Protein AF-A0A327Z1C6-F1 (afdb_monomer_lite)

pLDDT: mean 78.3, std 17.84, range [25.33, 98.44]

Sequence (654 aa):
MPLFGKPKPPQIPQNWHWDMMRENNTFRAFNKQRRSAAPENDRRLWIGISGVSGPIFCNPDTNLLAIAPARHAIGKTASVVVPNVMTWPGPVVSTSTKIDVLRATAAIRSSWGTLWHWTPDAEPTVPGCNQLRWSPVAESADWDTALDMSSAMVSASKKSDARQSDAGLHFEGRAQSLLGVLLWSAARYGHDMRWVFSVITGQRLTDEIVPLLKQLNQDGHRLQLDILGGIYKAPDRERASVFSTAAVTLRVFERSGVLDSTDNPNFDMEGFVRGVPVEGNWDLLYESDDSPQARAAQLGVFPNYASGWFDTIYISAKSQVELAPIVVAFLTSIRAAVAKVRGEKARLGVDSRHRVLFALDEMATMAPIPQLPEILAIGGEGIVTLGVLQDMGQARQRWGEQGMALLSLFQNVLVFPGTRDTATINTFSELGGDYLMPMQTTSQTQGKGSGLFEYTESKSQNEGYERWKRLTPDEIANGNPERPDEVLLFPHGTAEALHIYLLPYWSANLWLCATVDQTKQWLVGGVDAEPWRYNLPLPELDRNSSRSLRNLNEEYVKTWAFVKGNWTKFAEMIQSRPQDGNDAIIVIALSAEEMANGCNQVIAMDHRGTVGEFVTAQIPPGVEPGMRVRLKGLAIPGRNGGADGDLYIEIAAG

InterPro domains:
  IPR002939 Chaperone DnaJ, C-terminal [PF01556] (588-651)
  IPR003688 Type IV secretion system protein TraG/VirD4 [PF02534] (65-271)
  IPR008971 HSP40/DnaJ peptide-binding [SSF49493] (578-651)
  IPR027417 P-loop containing nucleoside triphosphate hydrolase [G3DSA:3.40.50.300] (304-502)
  IPR027417 P-loop containing nucleoside triphosphate hydrolase [SSF52540] (167-500)
  IPR032689 TraD/TraG, TraM recognition site [PF12696] (355-477)
  IPR051539 Type IV secretion system coupling protein TraD/TraG/VirD4-like [PTHR37937] (319-462)

Structure (mmCIF, N/CA/C/O backbone):
data_AF-A0A327Z1C6-F1
#
_entry.id   AF-A0A327Z1C6-F1
#
loop_
_atom_site.group_PDB
_atom_site.id
_atom_site.type_symbol
_atom_site.label_atom_id
_atom_site.label_alt_id
_atom_site.label_comp_id
_atom_site.label_asym_id
_atom_site.label_entity_id
_atom_site.label_seq_id
_atom_site.pdbx_PDB_ins_code
_atom_site.Cartn_x
_atom_site.Cartn_y
_atom_site.Cartn_z
_atom_site.occupancy
_atom_site.B_iso_or_equiv
_atom_site.auth_seq_id
_atom_site.auth_comp_id
_atom_site.auth_asym_id
_atom_site.auth_atom_id
_atom_site.pdbx_PDB_model_num
ATOM 1 N N . MET A 1 1 ? 38.537 20.928 -35.880 1.00 26.72 1 MET A N 1
ATOM 2 C CA . MET A 1 1 ? 38.522 20.000 -34.731 1.00 26.72 1 MET A CA 1
ATOM 3 C C . MET A 1 1 ? 37.607 18.842 -35.081 1.00 26.72 1 MET A C 1
ATOM 5 O O . MET A 1 1 ? 36.413 19.084 -35.213 1.00 26.72 1 MET A O 1
ATOM 9 N N . PRO A 1 2 ? 38.122 17.627 -35.316 1.00 25.33 2 PRO A N 1
ATOM 10 C CA . PRO A 1 2 ? 37.265 16.455 -35.367 1.00 25.33 2 PRO A CA 1
ATOM 11 C C . PRO A 1 2 ? 36.807 16.155 -33.937 1.00 25.33 2 PRO A C 1
ATOM 13 O O . PRO A 1 2 ? 37.623 16.133 -33.017 1.00 25.33 2 PRO A O 1
ATOM 16 N N . LEU A 1 3 ? 35.503 15.968 -33.758 1.00 26.44 3 LEU A N 1
ATOM 17 C CA . LEU A 1 3 ? 34.915 15.393 -32.553 1.00 26.44 3 LEU A CA 1
ATOM 18 C C . LEU A 1 3 ? 35.569 14.023 -32.334 1.00 26.44 3 LEU A C 1
ATOM 20 O O . LEU A 1 3 ? 35.263 13.071 -33.052 1.00 26.44 3 LEU A O 1
ATOM 24 N N . PHE A 1 4 ? 36.509 13.929 -31.392 1.00 34.06 4 PHE A N 1
ATOM 25 C CA . PHE A 1 4 ? 36.977 12.640 -30.901 1.00 34.06 4 PHE A CA 1
ATOM 26 C C . PHE A 1 4 ? 35.784 11.991 -30.204 1.00 34.06 4 PHE A C 1
ATOM 28 O O . PHE A 1 4 ? 35.400 12.380 -29.103 1.00 34.06 4 PHE A O 1
ATOM 35 N N . GLY A 1 5 ? 35.122 11.084 -30.922 1.00 31.83 5 GLY A N 1
ATOM 36 C CA . GLY A 1 5 ? 33.979 10.350 -30.409 1.00 31.83 5 GLY A CA 1
ATOM 37 C C . GLY A 1 5 ? 34.364 9.641 -29.118 1.00 31.83 5 GLY A C 1
ATOM 38 O O . GLY A 1 5 ? 35.445 9.051 -29.034 1.00 31.83 5 GLY A O 1
ATOM 39 N N . LYS A 1 6 ? 33.457 9.686 -28.132 1.00 33.69 6 LYS A N 1
ATOM 40 C CA . LYS A 1 6 ? 33.450 8.749 -27.002 1.00 33.69 6 LYS A CA 1
ATOM 41 C C . LYS A 1 6 ? 33.798 7.352 -27.553 1.00 33.69 6 LYS A C 1
ATOM 43 O O . LYS A 1 6 ? 33.331 7.040 -28.657 1.00 33.69 6 LYS A O 1
ATOM 48 N N . PRO A 1 7 ? 34.609 6.524 -26.862 1.00 28.83 7 PRO A N 1
ATOM 49 C CA . PRO A 1 7 ? 34.825 5.150 -27.297 1.00 28.83 7 PRO A CA 1
ATOM 50 C C . PRO A 1 7 ? 33.453 4.562 -27.596 1.00 28.83 7 PRO A C 1
ATOM 52 O O . PRO A 1 7 ? 32.571 4.613 -26.736 1.00 28.83 7 PRO A O 1
ATOM 55 N N . LYS A 1 8 ? 33.237 4.131 -28.850 1.00 27.56 8 LYS A N 1
ATOM 56 C CA . LYS A 1 8 ? 31.970 3.508 -29.227 1.00 27.56 8 LYS A CA 1
ATOM 57 C C . LYS A 1 8 ? 31.738 2.429 -28.171 1.00 27.56 8 LYS A C 1
ATOM 59 O O . LYS A 1 8 ? 32.621 1.572 -28.042 1.00 27.56 8 LYS A O 1
ATOM 64 N N . PRO A 1 9 ? 30.627 2.467 -27.407 1.00 30.27 9 PRO A N 1
ATOM 65 C CA . PRO A 1 9 ? 30.277 1.320 -26.585 1.00 30.27 9 PRO A CA 1
ATOM 66 C C . PRO A 1 9 ? 30.349 0.099 -27.505 1.00 30.27 9 PRO A C 1
ATOM 68 O O . PRO A 1 9 ? 30.100 0.270 -28.712 1.00 30.27 9 PRO A O 1
ATOM 71 N N . PRO A 1 10 ? 30.750 -1.087 -26.999 1.00 27.77 10 PRO A N 1
ATOM 72 C CA . PRO A 1 10 ? 30.817 -2.288 -27.825 1.00 27.77 10 PRO A CA 1
ATOM 73 C C . PRO A 1 10 ? 29.583 -2.288 -28.713 1.00 27.77 10 PRO A C 1
ATOM 75 O O . PRO A 1 10 ? 28.489 -2.027 -28.205 1.00 27.77 10 PRO A O 1
ATOM 78 N N . GLN A 1 11 ? 29.777 -2.401 -30.033 1.00 28.56 11 GLN A N 1
ATOM 79 C CA . GLN A 1 11 ? 28.662 -2.441 -30.968 1.00 28.56 11 GLN A CA 1
ATOM 80 C C . GLN A 1 11 ? 27.839 -3.662 -30.581 1.00 28.56 11 GLN A C 1
ATOM 82 O O . GLN A 1 11 ? 28.102 -4.776 -31.026 1.00 28.56 11 GLN A O 1
ATOM 87 N N . ILE A 1 12 ? 26.877 -3.442 -29.689 1.00 34.59 12 ILE A N 1
ATOM 88 C CA . ILE A 1 12 ? 25.803 -4.365 -29.425 1.00 34.59 12 ILE A CA 1
ATOM 89 C C . ILE A 1 12 ? 25.171 -4.512 -30.806 1.00 34.59 12 ILE A C 1
ATOM 91 O O . ILE A 1 12 ? 24.841 -3.485 -31.416 1.00 34.59 12 ILE A O 1
ATOM 95 N N . PRO A 1 13 ? 25.117 -5.733 -31.358 1.00 28.70 13 PRO A N 1
ATOM 96 C CA . PRO A 1 13 ? 24.625 -5.938 -32.707 1.00 28.70 13 PRO A CA 1
ATOM 97 C C . PRO A 1 13 ? 23.292 -5.192 -32.859 1.00 28.70 13 PRO A C 1
ATOM 99 O O . PRO A 1 13 ? 22.442 -5.290 -31.973 1.00 28.70 13 PRO A O 1
ATOM 102 N N . GLN A 1 14 ? 23.100 -4.436 -33.950 1.00 35.91 14 GLN A N 1
ATOM 103 C CA . GLN A 1 14 ? 21.853 -3.694 -34.255 1.00 35.91 14 GLN A CA 1
ATOM 104 C C . GLN A 1 14 ? 20.577 -4.564 -34.138 1.00 35.91 14 GLN A C 1
ATOM 106 O O . GLN A 1 14 ? 19.462 -4.065 -34.056 1.00 35.91 14 GLN A O 1
ATOM 111 N N . ASN A 1 15 ? 20.774 -5.874 -34.096 1.00 34.66 15 ASN A N 1
ATOM 112 C CA . ASN A 1 15 ? 19.856 -6.992 -34.003 1.00 34.66 15 ASN A CA 1
ATOM 113 C C . ASN A 1 15 ? 19.528 -7.469 -32.564 1.00 34.66 15 ASN A C 1
ATOM 115 O O . ASN A 1 15 ? 18.694 -8.357 -32.408 1.00 34.66 15 ASN A O 1
ATOM 119 N N . TRP A 1 16 ? 20.109 -6.899 -31.500 1.00 37.16 16 TRP A N 1
ATOM 120 C CA . TRP A 1 16 ? 19.764 -7.267 -30.106 1.00 37.16 16 TRP A CA 1
ATOM 121 C C . TRP A 1 16 ? 18.473 -6.629 -29.582 1.00 37.16 16 TRP A C 1
ATOM 123 O O . TRP A 1 16 ? 18.017 -6.959 -28.492 1.00 37.16 16 TRP A O 1
ATOM 133 N N . HIS A 1 17 ? 17.878 -5.714 -30.344 1.00 41.88 17 HIS A N 1
ATOM 134 C CA . HIS A 1 17 ? 16.871 -4.801 -29.808 1.00 41.88 17 HIS A CA 1
ATOM 135 C C . HIS A 1 17 ? 15.428 -5.304 -29.911 1.00 41.88 17 HIS A C 1
ATOM 137 O O . HIS A 1 17 ? 14.617 -5.002 -29.048 1.00 41.88 17 HIS A O 1
ATOM 143 N N . TRP A 1 18 ? 15.095 -6.119 -30.916 1.00 36.47 18 TRP A N 1
ATOM 144 C CA . TRP A 1 18 ? 13.709 -6.566 -31.144 1.00 36.47 18 TRP A CA 1
ATOM 145 C C . TRP A 1 18 ? 13.592 -7.916 -31.866 1.00 36.47 18 TRP A C 1
ATOM 147 O O . TRP A 1 18 ? 12.610 -8.630 -31.665 1.00 36.47 18 TRP A O 1
ATOM 157 N N . ASP A 1 19 ? 14.585 -8.302 -32.673 1.00 34.69 19 ASP A N 1
ATOM 158 C CA . ASP A 1 19 ? 14.552 -9.546 -33.458 1.00 34.69 19 ASP A CA 1
ATOM 159 C C . ASP A 1 19 ? 14.994 -10.785 -32.651 1.00 34.69 19 ASP A C 1
ATOM 161 O O . ASP A 1 19 ? 14.505 -11.884 -32.894 1.00 34.69 19 ASP A O 1
ATOM 165 N N . MET A 1 20 ? 15.814 -10.637 -31.600 1.00 41.16 20 MET A N 1
ATOM 166 C CA . MET A 1 20 ? 16.198 -11.767 -30.731 1.00 41.16 20 MET A CA 1
ATOM 167 C C . MET A 1 20 ? 15.069 -12.301 -29.838 1.00 41.16 20 MET A C 1
ATOM 169 O O . MET A 1 20 ? 15.130 -13.455 -29.427 1.00 41.16 20 MET A O 1
ATOM 173 N N . MET A 1 21 ? 14.023 -11.511 -29.564 1.00 40.72 21 MET A N 1
ATOM 174 C CA . MET A 1 21 ? 12.789 -12.030 -28.951 1.00 40.72 21 MET A CA 1
ATOM 175 C C . MET A 1 21 ? 11.836 -12.670 -29.980 1.00 40.72 21 MET A C 1
ATOM 177 O O . MET A 1 21 ? 10.817 -13.237 -29.582 1.00 40.72 21 MET A O 1
ATOM 181 N N . ARG A 1 22 ? 12.151 -12.598 -31.288 1.00 36.62 22 ARG A N 1
ATOM 182 C CA . ARG A 1 22 ? 11.432 -13.312 -32.361 1.00 36.62 22 ARG A CA 1
ATOM 183 C C . ARG A 1 22 ? 12.026 -14.685 -32.663 1.00 36.62 22 ARG A C 1
ATOM 185 O O . ARG A 1 22 ? 11.297 -15.563 -33.115 1.00 36.62 22 ARG A O 1
ATOM 192 N N . GLU A 1 23 ? 13.320 -14.898 -32.428 1.00 35.59 23 GLU A N 1
ATOM 193 C CA . GLU A 1 23 ? 13.984 -16.150 -32.797 1.00 35.59 23 GLU A CA 1
ATOM 194 C C . GLU A 1 23 ? 14.133 -17.108 -31.608 1.00 35.59 23 GLU A C 1
ATOM 196 O O . GLU A 1 23 ? 14.904 -16.884 -30.681 1.00 35.59 23 GLU A O 1
ATOM 201 N N . ASN A 1 24 ? 13.437 -18.245 -31.691 1.00 38.09 24 ASN A N 1
ATOM 202 C CA . ASN A 1 24 ? 13.427 -19.364 -30.735 1.00 38.09 24 ASN A CA 1
ATOM 203 C C . ASN A 1 24 ? 14.816 -19.938 -30.330 1.00 38.09 24 ASN A C 1
ATOM 205 O O . ASN A 1 24 ? 14.874 -20.841 -29.496 1.00 38.09 24 ASN A O 1
ATOM 209 N N . ASN A 1 25 ? 15.936 -19.466 -30.895 1.00 34.97 25 ASN A N 1
ATOM 210 C CA . ASN A 1 25 ? 17.251 -20.116 -30.802 1.00 34.97 25 ASN A CA 1
ATOM 211 C C . ASN A 1 25 ? 18.269 -19.468 -29.845 1.00 34.97 25 ASN A C 1
ATOM 213 O O . ASN A 1 25 ? 19.209 -20.148 -29.432 1.00 34.97 25 ASN A O 1
ATOM 217 N N . THR A 1 26 ? 18.091 -18.221 -29.409 1.00 39.69 26 THR A N 1
ATOM 218 C CA . THR A 1 26 ? 18.943 -17.598 -28.366 1.00 39.69 26 THR A CA 1
ATOM 219 C C . THR A 1 26 ? 18.673 -18.165 -26.969 1.00 39.69 26 THR A C 1
ATOM 221 O O . THR A 1 26 ? 19.539 -18.144 -26.095 1.00 39.69 26 THR A O 1
ATOM 224 N N . PHE A 1 27 ? 17.504 -18.777 -26.788 1.00 37.75 27 PHE A N 1
ATOM 225 C CA . PHE A 1 27 ? 17.037 -19.362 -25.533 1.00 37.75 27 PHE A CA 1
ATOM 226 C C . PHE A 1 27 ? 17.790 -20.643 -25.123 1.00 37.75 27 PHE A C 1
ATOM 228 O O . PHE A 1 27 ? 18.103 -20.855 -23.951 1.00 37.75 27 PHE A O 1
ATOM 235 N N . ARG A 1 28 ? 18.159 -21.492 -26.095 1.00 33.56 28 ARG A N 1
ATOM 236 C CA . ARG A 1 28 ? 18.844 -22.777 -25.840 1.00 33.56 28 ARG A CA 1
ATOM 237 C C . ARG A 1 28 ? 20.313 -22.614 -25.435 1.00 33.56 28 ARG A C 1
ATOM 239 O O . ARG A 1 28 ? 20.818 -23.422 -24.657 1.00 33.56 28 ARG A O 1
ATOM 246 N N . ALA A 1 29 ? 20.994 -21.582 -25.936 1.00 32.56 29 ALA A N 1
ATOM 247 C CA . ALA A 1 29 ? 22.393 -21.313 -25.598 1.00 32.56 29 ALA A CA 1
ATOM 248 C C . ALA A 1 29 ? 22.549 -20.775 -24.161 1.00 32.56 29 ALA A C 1
ATOM 250 O O . ALA A 1 29 ? 23.481 -21.171 -23.462 1.00 32.56 29 ALA A O 1
ATOM 251 N N . PHE A 1 30 ? 21.596 -19.960 -23.694 1.00 35.59 30 PHE A N 1
ATOM 252 C CA . PHE A 1 30 ? 21.573 -19.400 -22.336 1.00 35.59 30 PHE A CA 1
ATOM 253 C C . PHE A 1 30 ? 21.302 -20.473 -21.259 1.00 35.59 30 PHE A C 1
ATOM 255 O O . PHE A 1 30 ? 21.967 -20.513 -20.223 1.00 35.59 30 PHE A O 1
ATOM 262 N N . ASN A 1 31 ? 20.417 -21.436 -21.546 1.00 34.72 31 ASN A N 1
ATOM 263 C CA . ASN A 1 31 ? 20.085 -22.546 -20.639 1.00 34.72 31 ASN A CA 1
ATOM 264 C C . ASN A 1 31 ? 21.249 -23.490 -20.321 1.00 34.72 31 ASN A C 1
ATOM 266 O O . ASN A 1 31 ? 21.263 -24.132 -19.267 1.00 34.72 31 ASN A O 1
ATOM 270 N N . LYS A 1 32 ? 22.246 -23.589 -21.207 1.00 31.78 32 LYS A N 1
ATOM 271 C CA . LYS A 1 32 ? 23.373 -24.512 -21.016 1.00 31.78 32 LYS A CA 1
ATOM 272 C C . LYS A 1 32 ? 24.345 -24.041 -19.926 1.00 31.78 32 LYS A C 1
ATOM 274 O O . LYS A 1 32 ? 25.036 -24.874 -19.349 1.00 31.78 32 LYS A O 1
ATOM 279 N N . GLN A 1 33 ? 24.364 -22.745 -19.603 1.00 31.95 33 GLN A N 1
ATOM 280 C CA . GLN A 1 33 ? 25.259 -22.162 -18.595 1.00 31.95 33 GLN A CA 1
ATOM 281 C C . GLN A 1 33 ? 24.665 -22.114 -17.176 1.00 31.95 33 GLN A C 1
ATOM 283 O O . GLN A 1 33 ? 25.408 -21.888 -16.227 1.00 31.95 33 GLN A O 1
ATOM 288 N N . ARG A 1 34 ? 23.352 -22.346 -17.004 1.00 36.66 34 ARG A N 1
ATOM 289 C CA . ARG A 1 34 ? 22.636 -22.069 -15.741 1.00 36.66 34 ARG A CA 1
ATOM 290 C C . ARG A 1 34 ? 22.138 -23.300 -14.973 1.00 36.66 34 ARG A C 1
ATOM 292 O O . ARG A 1 34 ? 21.609 -23.149 -13.875 1.00 36.66 34 ARG A O 1
ATOM 299 N N . ARG A 1 35 ? 22.374 -24.520 -15.477 1.00 32.19 35 ARG A N 1
ATOM 300 C CA . ARG A 1 35 ? 22.048 -25.794 -14.788 1.00 32.19 35 ARG A CA 1
ATOM 301 C C . ARG A 1 35 ? 22.757 -25.998 -13.429 1.00 32.19 35 ARG A C 1
ATOM 303 O O . ARG A 1 35 ? 22.598 -27.050 -12.826 1.00 32.19 35 ARG A O 1
ATOM 310 N N . SER A 1 36 ? 23.506 -25.014 -12.930 1.00 33.84 36 SER A N 1
ATOM 311 C CA . SER A 1 36 ? 24.230 -25.049 -11.655 1.00 33.84 36 SER A CA 1
ATOM 312 C C . SER A 1 36 ? 23.806 -23.980 -10.630 1.00 33.84 36 SER A C 1
ATOM 314 O O . SER A 1 36 ? 24.471 -23.865 -9.605 1.00 33.84 36 SER A O 1
ATOM 316 N N . ALA A 1 37 ? 22.744 -23.193 -10.859 1.00 33.66 37 ALA A N 1
ATOM 317 C CA . ALA A 1 37 ? 22.305 -22.157 -9.910 1.00 33.66 37 ALA A CA 1
ATOM 318 C C . ALA A 1 37 ? 21.072 -22.598 -9.091 1.00 33.66 37 ALA A C 1
ATOM 320 O O . ALA A 1 37 ? 20.018 -22.889 -9.650 1.00 33.66 37 ALA A O 1
ATOM 321 N N . ALA A 1 38 ? 21.255 -22.637 -7.770 1.00 38.50 38 ALA A N 1
ATOM 322 C CA . ALA A 1 38 ? 20.390 -23.165 -6.713 1.00 38.50 38 ALA A CA 1
ATOM 323 C C . ALA A 1 38 ? 18.939 -22.604 -6.643 1.00 38.50 38 ALA A C 1
ATOM 325 O O . ALA A 1 38 ? 18.651 -21.557 -7.228 1.00 38.50 38 ALA A O 1
ATOM 326 N N . PRO A 1 39 ? 18.042 -23.242 -5.848 1.00 43.72 39 PRO A N 1
ATOM 327 C CA . PRO A 1 39 ? 16.695 -22.759 -5.464 1.00 43.72 39 PRO A CA 1
ATOM 328 C C . PRO A 1 39 ? 16.619 -21.371 -4.779 1.00 43.72 39 PRO A C 1
ATOM 330 O O . PRO A 1 39 ? 15.552 -20.941 -4.359 1.00 43.72 39 PRO A O 1
ATOM 333 N N . GLU A 1 40 ? 17.721 -20.629 -4.690 1.00 43.53 40 GLU A N 1
ATOM 334 C CA . GLU A 1 40 ? 17.817 -19.279 -4.105 1.00 43.53 40 GLU A CA 1
ATOM 335 C C . GLU A 1 40 ? 17.268 -18.167 -5.026 1.00 43.53 40 GLU A C 1
ATOM 337 O O . GLU A 1 40 ? 17.295 -16.982 -4.695 1.00 43.53 40 GLU A O 1
ATOM 342 N N . ASN A 1 41 ? 16.760 -18.535 -6.205 1.00 47.62 41 ASN A N 1
ATOM 343 C CA . ASN A 1 41 ? 16.284 -17.604 -7.227 1.00 47.62 41 ASN A CA 1
ATOM 344 C C . ASN A 1 41 ? 14.847 -17.086 -7.006 1.00 47.62 41 ASN A C 1
ATOM 346 O O . ASN A 1 41 ? 14.462 -16.140 -7.693 1.00 47.62 41 ASN A O 1
ATOM 350 N N . ASP A 1 42 ? 14.098 -17.640 -6.049 1.00 57.50 42 ASP A N 1
ATOM 351 C CA . ASP A 1 42 ? 12.658 -17.403 -5.841 1.00 57.50 42 ASP A CA 1
ATOM 352 C C . ASP A 1 42 ? 12.319 -16.111 -5.061 1.00 57.50 42 ASP A C 1
ATOM 354 O O . ASP A 1 42 ? 11.228 -15.990 -4.530 1.00 57.50 42 ASP A O 1
ATOM 358 N N . ARG A 1 43 ? 13.207 -15.117 -4.916 1.00 69.19 43 ARG A N 1
ATOM 359 C CA . ARG A 1 43 ? 12.895 -13.893 -4.125 1.00 69.19 43 ARG A CA 1
ATOM 360 C C . ARG A 1 43 ? 13.473 -12.611 -4.698 1.00 69.19 43 ARG A C 1
ATOM 362 O O . ARG A 1 43 ? 13.986 -11.757 -3.975 1.00 69.19 43 ARG A O 1
ATOM 369 N N . ARG A 1 44 ? 13.473 -12.504 -6.021 1.00 81.62 44 ARG A N 1
ATOM 370 C CA . ARG A 1 44 ? 14.129 -11.400 -6.718 1.00 81.62 44 ARG A CA 1
ATOM 371 C C . ARG A 1 44 ? 13.132 -10.609 -7.526 1.00 81.62 44 ARG A C 1
ATOM 373 O O . ARG A 1 44 ? 12.317 -11.176 -8.245 1.00 81.62 44 ARG A O 1
ATOM 380 N N . LEU A 1 45 ? 13.253 -9.295 -7.428 1.00 88.75 45 LEU A N 1
ATOM 381 C CA . LEU A 1 45 ? 12.533 -8.392 -8.304 1.00 88.75 45 LEU A CA 1
ATOM 382 C C . LEU A 1 45 ? 13.192 -8.384 -9.687 1.00 88.75 45 LEU A C 1
ATOM 384 O O . LEU A 1 45 ? 14.418 -8.322 -9.814 1.00 88.75 45 LEU A O 1
ATOM 388 N N . TRP A 1 46 ? 12.363 -8.451 -10.721 1.00 88.12 46 TRP A N 1
ATOM 389 C CA . TRP A 1 46 ? 12.741 -8.199 -12.101 1.00 88.12 46 TRP A CA 1
ATOM 390 C C . TRP A 1 46 ? 13.076 -6.717 -12.285 1.00 88.12 46 TRP A C 1
ATOM 392 O O . TRP A 1 46 ? 12.293 -5.844 -11.900 1.00 88.12 46 TRP A O 1
ATOM 402 N N . ILE A 1 47 ? 14.211 -6.435 -12.925 1.00 89.00 47 ILE A N 1
ATOM 403 C CA . ILE A 1 47 ? 14.602 -5.071 -13.282 1.00 89.00 47 ILE A CA 1
ATOM 404 C C . ILE A 1 47 ? 14.417 -4.834 -14.786 1.00 89.00 47 ILE A C 1
ATOM 406 O O . ILE A 1 47 ? 13.680 -3.936 -15.184 1.00 89.00 47 ILE A O 1
ATOM 410 N N . GLY A 1 48 ? 15.071 -5.624 -15.638 1.00 87.19 48 GLY A N 1
ATOM 411 C CA . GLY A 1 48 ? 15.098 -5.367 -17.079 1.00 87.19 48 GLY A CA 1
ATOM 412 C C . GLY A 1 48 ? 16.123 -6.224 -17.810 1.00 87.19 48 GLY A C 1
ATOM 413 O O . GLY A 1 48 ? 16.527 -7.272 -17.318 1.00 87.19 48 GLY A O 1
ATOM 414 N N . ILE A 1 49 ? 16.555 -5.781 -18.988 1.00 81.44 49 ILE A N 1
ATOM 415 C CA . ILE A 1 49 ? 17.573 -6.457 -19.798 1.00 81.44 49 ILE A CA 1
ATOM 416 C C . ILE A 1 49 ? 18.738 -5.507 -20.061 1.00 81.44 49 ILE A C 1
ATOM 418 O O . ILE A 1 49 ? 18.548 -4.383 -20.522 1.00 81.44 49 ILE A O 1
ATOM 422 N N . SER A 1 50 ? 19.958 -5.985 -19.831 1.00 78.69 50 SER A N 1
ATOM 423 C CA . SER A 1 50 ? 21.171 -5.358 -20.350 1.00 78.69 50 SER A CA 1
ATOM 424 C C . SER A 1 50 ? 21.508 -5.922 -21.724 1.00 78.69 50 SER A C 1
ATOM 426 O O . SER A 1 50 ? 21.521 -7.138 -21.927 1.00 78.69 50 SER A O 1
ATOM 428 N N . GLY A 1 51 ? 21.874 -5.034 -22.650 1.00 64.38 51 GLY A N 1
ATOM 429 C CA . GLY A 1 51 ? 22.385 -5.415 -23.967 1.00 64.38 51 GLY A CA 1
ATOM 430 C C . GLY A 1 51 ? 23.761 -6.099 -23.945 1.00 64.38 51 GLY A C 1
ATOM 431 O O . GLY A 1 51 ? 24.308 -6.380 -25.003 1.00 64.38 51 GLY A O 1
ATOM 432 N N . VAL A 1 52 ? 24.334 -6.351 -22.764 1.00 61.34 52 VAL A N 1
ATOM 433 C CA . VAL A 1 52 ? 25.589 -7.097 -22.582 1.00 61.34 52 VAL A CA 1
ATOM 434 C C . VAL A 1 52 ? 25.360 -8.340 -21.720 1.00 61.34 52 VAL A C 1
ATOM 436 O O . VAL A 1 52 ? 25.830 -9.422 -22.063 1.00 61.34 52 VAL A O 1
ATOM 439 N N . SER A 1 53 ? 24.611 -8.198 -20.623 1.00 62.50 53 SER A N 1
ATOM 440 C CA . SER A 1 53 ? 24.507 -9.229 -19.577 1.00 62.50 53 SER A CA 1
ATOM 441 C C . SER A 1 53 ? 23.205 -10.039 -19.609 1.00 62.50 53 SER A C 1
ATOM 443 O O . SER A 1 53 ? 23.065 -10.988 -18.840 1.00 62.50 53 SER A O 1
ATOM 445 N N . GLY A 1 54 ? 22.247 -9.692 -20.476 1.00 69.44 54 GLY A N 1
ATOM 446 C CA . GLY A 1 54 ? 20.930 -10.330 -20.505 1.00 69.44 54 GLY A CA 1
ATOM 447 C C . GLY A 1 54 ? 20.013 -9.853 -19.366 1.00 69.44 54 GLY A C 1
ATOM 448 O O . GLY A 1 54 ? 20.120 -8.696 -18.951 1.00 69.44 54 GLY A O 1
ATOM 449 N N . PRO A 1 55 ? 19.074 -10.693 -18.889 1.00 76.19 55 PRO A N 1
ATOM 450 C CA . PRO A 1 55 ? 18.157 -10.353 -17.801 1.00 76.19 55 PRO A CA 1
ATOM 451 C C . PRO A 1 55 ? 18.855 -9.899 -16.515 1.00 76.19 55 PRO A C 1
ATOM 453 O O . PRO A 1 55 ? 19.786 -10.549 -16.041 1.00 76.19 55 PRO A O 1
ATOM 456 N N . ILE A 1 56 ? 18.356 -8.817 -15.923 1.00 83.38 56 ILE A N 1
ATOM 457 C CA . ILE A 1 56 ? 18.826 -8.253 -14.660 1.00 83.38 56 ILE A CA 1
ATOM 458 C C . ILE A 1 56 ? 17.733 -8.405 -13.608 1.00 83.38 56 ILE A C 1
ATOM 460 O O . ILE A 1 56 ? 16.566 -8.069 -13.830 1.00 83.38 56 ILE A O 1
ATOM 464 N N . PHE A 1 57 ? 18.157 -8.863 -12.437 1.00 85.94 57 PHE A N 1
ATOM 465 C CA . PHE A 1 57 ? 17.332 -9.036 -11.254 1.00 85.94 57 PHE A CA 1
ATOM 466 C C . PHE A 1 57 ? 17.994 -8.350 -10.066 1.00 85.94 57 PHE A C 1
ATOM 468 O O . PHE A 1 57 ? 19.222 -8.276 -9.994 1.00 85.94 57 PHE A O 1
ATOM 475 N N . CYS A 1 58 ? 17.183 -7.911 -9.112 1.00 86.81 58 CYS A N 1
ATOM 476 C CA . CYS A 1 58 ? 17.671 -7.556 -7.789 1.00 86.81 58 CYS A CA 1
ATOM 477 C C . CYS A 1 58 ? 18.319 -8.777 -7.115 1.00 86.81 58 CYS A C 1
ATOM 479 O O . CYS A 1 58 ? 17.959 -9.922 -7.397 1.00 86.81 58 CYS A O 1
ATOM 481 N N . ASN A 1 59 ? 19.217 -8.546 -6.159 1.00 83.31 59 ASN A N 1
ATOM 482 C CA . ASN A 1 59 ? 19.620 -9.605 -5.233 1.00 83.31 59 ASN A CA 1
ATOM 483 C C . ASN A 1 59 ? 18.395 -10.098 -4.427 1.00 83.31 59 ASN A C 1
ATOM 485 O O . ASN A 1 59 ? 17.444 -9.327 -4.244 1.00 83.31 59 ASN A O 1
ATOM 489 N N . PRO A 1 60 ? 18.381 -11.357 -3.946 1.00 80.06 60 PRO A N 1
ATOM 490 C CA . PRO A 1 60 ? 17.277 -11.870 -3.137 1.00 80.06 60 PRO A CA 1
ATOM 491 C C . PRO A 1 60 ? 16.963 -10.969 -1.941 1.00 80.06 60 PRO A C 1
ATOM 493 O O . PRO A 1 60 ? 17.881 -10.457 -1.304 1.00 80.06 60 PRO A O 1
ATOM 496 N N . ASP A 1 61 ? 15.676 -10.791 -1.637 1.00 78.31 61 ASP A N 1
ATOM 497 C CA . ASP A 1 61 ? 15.197 -10.013 -0.484 1.00 78.31 61 ASP A CA 1
ATOM 498 C C . ASP A 1 61 ? 15.656 -8.533 -0.472 1.00 78.31 61 ASP A C 1
ATOM 500 O O . ASP A 1 61 ? 15.698 -7.905 0.586 1.00 78.31 61 ASP A O 1
ATOM 504 N N . THR A 1 62 ? 15.987 -7.954 -1.637 1.00 88.06 62 THR A N 1
ATOM 505 C CA . THR A 1 62 ? 16.378 -6.536 -1.757 1.00 88.06 62 THR A CA 1
ATOM 506 C C . THR A 1 62 ? 15.310 -5.668 -2.413 1.00 88.06 62 THR A C 1
ATOM 508 O O . THR A 1 62 ? 14.527 -6.123 -3.249 1.00 88.06 62 THR A O 1
ATOM 511 N N . ASN A 1 63 ? 15.287 -4.393 -2.024 1.00 92.56 63 ASN A N 1
ATOM 512 C CA . ASN A 1 63 ? 14.269 -3.436 -2.442 1.00 92.56 63 ASN A CA 1
ATOM 513 C C . ASN A 1 63 ? 14.625 -2.786 -3.791 1.00 92.56 63 ASN A C 1
ATOM 515 O O . ASN A 1 63 ? 15.801 -2.670 -4.155 1.00 92.56 63 ASN A O 1
ATOM 519 N N . LEU A 1 64 ? 13.601 -2.324 -4.513 1.00 94.88 64 LEU A N 1
ATOM 520 C CA . LEU A 1 64 ? 13.735 -1.614 -5.789 1.00 94.88 64 LEU A CA 1
ATOM 521 C C . LEU A 1 64 ? 13.009 -0.267 -5.725 1.00 94.88 64 LEU A C 1
ATOM 523 O O . LEU A 1 64 ? 11.825 -0.212 -5.398 1.00 94.88 64 LEU A O 1
ATOM 527 N N . LEU A 1 65 ? 13.718 0.811 -6.049 1.00 96.12 65 LEU A N 1
ATOM 528 C CA . LEU A 1 65 ? 13.157 2.150 -6.194 1.00 96.12 65 LEU A CA 1
ATOM 529 C C . LEU A 1 65 ? 13.127 2.522 -7.671 1.00 96.12 65 LEU A C 1
ATOM 531 O O . LEU A 1 65 ? 14.148 2.430 -8.344 1.00 96.12 65 LEU A O 1
ATOM 535 N N . ALA A 1 66 ? 11.988 2.985 -8.174 1.00 95.25 66 ALA A N 1
ATOM 536 C CA . ALA A 1 66 ? 11.894 3.592 -9.494 1.00 95.25 66 ALA A CA 1
ATOM 537 C C . ALA A 1 66 ? 11.549 5.075 -9.372 1.00 95.25 66 ALA A C 1
ATOM 539 O O . ALA A 1 66 ? 10.539 5.441 -8.776 1.00 95.25 66 ALA A O 1
ATOM 540 N N . ILE A 1 67 ? 12.377 5.922 -9.973 1.00 94.00 67 ILE A N 1
ATOM 541 C CA . ILE A 1 67 ? 12.165 7.360 -10.088 1.00 94.00 67 ILE A CA 1
ATOM 542 C C . ILE A 1 67 ? 11.766 7.634 -11.528 1.00 94.00 67 ILE A C 1
ATOM 544 O O . ILE A 1 67 ? 12.581 7.515 -12.446 1.00 94.00 67 ILE A O 1
ATOM 548 N N . ALA A 1 68 ? 10.486 7.931 -11.726 1.00 90.31 68 ALA A N 1
ATOM 549 C CA . ALA A 1 68 ? 9.900 8.036 -13.046 1.00 90.31 68 ALA A CA 1
ATOM 550 C C . ALA A 1 68 ? 8.875 9.169 -13.144 1.00 90.31 68 ALA A C 1
ATOM 552 O O . ALA A 1 68 ? 7.855 9.126 -12.449 1.00 90.31 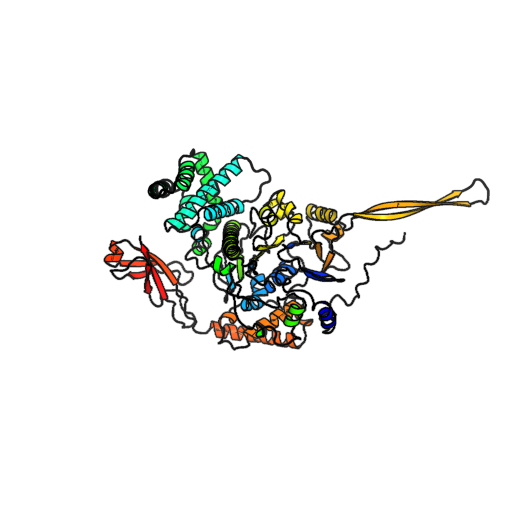68 ALA A O 1
ATOM 553 N N . PRO A 1 69 ? 9.067 10.137 -14.061 1.00 85.56 69 PRO A N 1
ATOM 554 C CA . PRO A 1 69 ? 8.155 11.261 -14.198 1.00 85.56 69 PRO A CA 1
ATOM 555 C C . PRO A 1 69 ? 6.749 10.800 -14.599 1.00 85.56 69 PRO A C 1
ATOM 557 O O . PRO A 1 69 ? 6.535 9.722 -15.171 1.00 85.56 69 PRO A O 1
ATOM 560 N N . ALA A 1 70 ? 5.759 11.651 -14.331 1.00 75.88 70 ALA A N 1
ATOM 561 C CA . ALA A 1 70 ? 4.384 11.382 -14.724 1.00 75.88 70 ALA A CA 1
ATOM 562 C C . ALA A 1 70 ? 4.268 11.197 -16.251 1.00 75.88 70 ALA A C 1
ATOM 564 O O . ALA A 1 70 ? 4.762 12.010 -17.029 1.00 75.88 70 ALA A O 1
ATOM 565 N N . ARG A 1 71 ? 3.541 10.151 -16.676 1.00 68.75 71 ARG A N 1
ATOM 566 C CA . ARG A 1 71 ? 3.229 9.854 -18.091 1.00 68.75 71 ARG A CA 1
ATOM 567 C C . ARG A 1 71 ? 4.462 9.630 -18.988 1.00 68.75 71 ARG A C 1
ATOM 569 O O . ARG A 1 71 ? 4.470 10.060 -20.138 1.00 68.75 71 ARG A O 1
ATOM 576 N N . HIS A 1 72 ? 5.476 8.924 -18.491 1.00 66.88 72 HIS A N 1
ATOM 577 C CA . HIS A 1 72 ? 6.589 8.458 -19.325 1.00 66.88 72 HIS A CA 1
ATOM 578 C C . HIS A 1 72 ? 6.133 7.428 -20.381 1.00 66.88 72 HIS A C 1
ATOM 580 O O . HIS A 1 72 ? 5.301 6.571 -20.079 1.00 66.88 72 HIS A O 1
ATOM 586 N N . ALA A 1 73 ? 6.706 7.465 -21.591 1.00 59.38 73 ALA A N 1
ATOM 587 C CA . ALA A 1 73 ? 6.303 6.624 -22.730 1.00 59.38 73 ALA A CA 1
ATOM 588 C C . ALA A 1 73 ? 6.452 5.109 -22.477 1.00 59.38 73 ALA A C 1
ATOM 590 O O . ALA A 1 73 ? 5.585 4.327 -22.858 1.00 59.38 73 ALA A O 1
ATOM 591 N N . ILE A 1 74 ? 7.518 4.707 -21.776 1.00 65.88 74 ILE A N 1
ATOM 592 C CA . ILE A 1 74 ? 7.772 3.311 -21.358 1.00 65.88 74 ILE A CA 1
ATOM 593 C C . ILE A 1 74 ? 6.790 2.868 -20.249 1.00 65.88 74 ILE A C 1
ATOM 595 O O . ILE A 1 74 ? 6.407 1.702 -20.179 1.00 65.88 74 ILE A O 1
ATOM 599 N N . GLY A 1 75 ? 6.330 3.819 -19.424 1.00 80.81 75 GLY A N 1
ATOM 600 C CA . GLY A 1 75 ? 5.351 3.625 -18.351 1.00 80.81 75 GLY A CA 1
ATOM 601 C C . GLY A 1 75 ? 5.877 2.859 -17.130 1.00 80.81 75 GLY A C 1
ATOM 602 O O . GLY A 1 75 ? 5.869 1.633 -17.129 1.00 80.81 75 GLY A O 1
ATOM 603 N N . LYS A 1 76 ? 6.207 3.579 -16.046 1.00 87.44 76 LYS A N 1
ATOM 604 C CA . LYS A 1 76 ? 6.705 3.035 -14.760 1.00 87.44 76 LYS A CA 1
ATOM 605 C C . LYS A 1 76 ? 5.881 1.847 -14.228 1.00 87.44 76 LYS A C 1
ATOM 607 O O . LYS A 1 76 ? 6.427 0.791 -13.915 1.00 87.44 76 LYS A O 1
ATOM 612 N N . THR A 1 77 ? 4.555 1.977 -14.249 1.00 90.50 77 THR A N 1
ATOM 613 C CA . THR A 1 77 ? 3.612 0.945 -13.813 1.00 90.50 77 THR A CA 1
ATOM 614 C C . THR A 1 77 ? 3.699 -0.287 -14.712 1.00 90.50 77 THR A C 1
ATOM 616 O O . THR A 1 77 ? 3.797 -1.414 -14.239 1.00 90.50 77 THR A O 1
ATOM 619 N N . ALA A 1 78 ? 3.707 -0.080 -16.031 1.00 88.88 78 ALA A N 1
ATOM 620 C CA . ALA A 1 78 ? 3.656 -1.154 -17.017 1.00 88.88 78 ALA A CA 1
ATOM 621 C C . ALA A 1 78 ? 4.974 -1.927 -17.148 1.00 88.88 78 ALA A C 1
ATOM 623 O O . ALA A 1 78 ? 4.944 -3.088 -17.552 1.00 88.88 78 ALA A O 1
ATOM 624 N N . SER A 1 79 ? 6.107 -1.283 -16.865 1.00 88.19 79 SER A N 1
ATOM 625 C CA . SER A 1 79 ? 7.441 -1.833 -17.103 1.00 88.19 79 SER A CA 1
ATOM 626 C C . SER A 1 79 ? 8.195 -2.229 -15.834 1.00 88.19 79 SER A C 1
ATOM 628 O O . SER A 1 79 ? 9.188 -2.941 -15.944 1.00 88.19 79 SER A O 1
ATOM 630 N N . VAL A 1 80 ? 7.741 -1.787 -14.654 1.00 92.50 80 VAL A N 1
ATOM 631 C CA . VAL A 1 80 ? 8.367 -2.112 -13.360 1.00 92.50 80 VAL A CA 1
ATOM 632 C C . VAL A 1 80 ? 7.370 -2.777 -12.412 1.00 92.50 80 VAL A C 1
ATOM 634 O O . VAL A 1 80 ? 7.614 -3.900 -11.977 1.00 92.50 80 VAL A O 1
ATOM 637 N N . VAL A 1 81 ? 6.233 -2.134 -12.120 1.00 95.06 81 VAL A N 1
ATOM 638 C CA . VAL A 1 81 ? 5.254 -2.644 -11.136 1.00 95.06 81 VAL A CA 1
ATOM 639 C C . VAL A 1 81 ? 4.588 -3.929 -11.620 1.00 95.06 81 VAL A C 1
ATOM 641 O O . VAL A 1 81 ? 4.655 -4.950 -10.943 1.00 95.06 81 VAL A O 1
ATOM 644 N N . VAL A 1 82 ? 3.985 -3.899 -12.810 1.00 93.31 82 VAL A N 1
ATOM 645 C CA . VAL A 1 82 ? 3.230 -5.029 -13.367 1.00 93.31 82 VAL A CA 1
ATOM 646 C C . VAL A 1 82 ? 4.082 -6.299 -13.495 1.00 93.31 82 VAL A C 1
ATOM 648 O O . VAL A 1 82 ? 3.648 -7.317 -12.957 1.00 93.31 82 VAL A O 1
ATOM 651 N N . PRO A 1 83 ? 5.282 -6.278 -14.116 1.00 89.75 83 PRO A N 1
ATOM 652 C CA . PRO A 1 83 ? 6.136 -7.463 -14.186 1.00 89.75 83 PRO A CA 1
ATOM 653 C C . PRO A 1 83 ? 6.426 -8.080 -12.817 1.00 89.75 83 PRO A C 1
ATOM 655 O O . PRO A 1 83 ? 6.270 -9.282 -12.643 1.00 89.75 83 PRO A O 1
ATOM 658 N N . ASN A 1 84 ? 6.770 -7.252 -11.828 1.00 92.81 84 ASN A N 1
ATOM 659 C CA . ASN A 1 84 ? 7.105 -7.731 -10.491 1.00 92.81 84 ASN A CA 1
ATOM 660 C C . ASN A 1 84 ? 5.897 -8.286 -9.734 1.00 92.81 84 ASN A C 1
ATOM 662 O O . ASN A 1 84 ? 6.034 -9.281 -9.033 1.00 92.81 84 ASN A O 1
ATOM 666 N N . VAL A 1 85 ? 4.710 -7.697 -9.906 1.00 93.69 85 VAL A N 1
ATOM 667 C CA . VAL A 1 85 ? 3.471 -8.266 -9.357 1.00 93.69 85 VAL A CA 1
ATOM 668 C C . VAL A 1 85 ? 3.177 -9.622 -10.003 1.00 93.69 85 VAL A C 1
ATOM 670 O O . VAL A 1 85 ? 2.866 -10.564 -9.287 1.00 93.69 85 VAL A O 1
ATOM 673 N N . MET A 1 86 ? 3.320 -9.762 -11.328 1.00 86.69 86 MET A N 1
ATOM 674 C CA . MET A 1 86 ? 3.088 -11.037 -12.027 1.00 86.69 86 MET A CA 1
ATOM 675 C C . MET A 1 86 ? 4.004 -12.159 -11.531 1.00 86.69 86 MET A C 1
ATOM 677 O O . MET A 1 86 ? 3.559 -13.297 -11.414 1.00 86.69 86 MET A O 1
ATOM 681 N N . THR A 1 87 ? 5.276 -11.856 -11.275 1.00 81.38 87 THR A N 1
ATOM 682 C CA . THR A 1 87 ? 6.306 -12.878 -11.042 1.00 81.38 87 THR A CA 1
ATOM 683 C C . THR A 1 87 ? 6.548 -13.210 -9.575 1.00 81.38 87 THR A C 1
ATOM 685 O O . THR A 1 87 ? 7.284 -14.154 -9.298 1.00 81.38 87 THR A O 1
ATOM 688 N N . TRP A 1 88 ? 5.992 -12.448 -8.628 1.00 86.75 88 TRP A N 1
ATOM 689 C CA . TRP A 1 88 ? 6.338 -12.582 -7.212 1.00 86.75 88 TRP A CA 1
ATOM 690 C C . TRP A 1 88 ? 5.827 -13.882 -6.557 1.00 86.75 88 TRP A C 1
ATOM 692 O O . TRP A 1 88 ? 4.613 -14.076 -6.462 1.00 86.75 88 TRP A O 1
ATOM 702 N N . PRO A 1 89 ? 6.701 -14.736 -5.989 1.00 78.56 89 PRO A N 1
ATOM 703 C CA . PRO A 1 89 ? 6.315 -15.975 -5.302 1.00 78.56 89 PRO A CA 1
ATOM 704 C C . PRO A 1 89 ? 5.985 -15.839 -3.834 1.00 78.56 89 PRO A C 1
ATOM 706 O O . PRO A 1 89 ? 6.502 -16.541 -2.958 1.00 78.56 89 PRO A O 1
ATOM 709 N N . GLY A 1 90 ? 5.045 -14.948 -3.581 1.00 83.81 90 GLY A N 1
ATOM 710 C CA . GLY A 1 90 ? 4.477 -14.772 -2.268 1.00 83.81 90 GLY A CA 1
ATOM 711 C C . GLY A 1 90 ? 3.245 -13.885 -2.309 1.00 83.81 90 GLY A C 1
ATOM 712 O O . GLY A 1 90 ? 2.735 -13.568 -3.394 1.00 83.81 90 GLY A O 1
ATOM 713 N N . PRO A 1 91 ? 2.774 -13.483 -1.121 1.00 91.69 91 PRO A N 1
ATOM 714 C CA . PRO A 1 91 ? 1.694 -12.524 -0.989 1.00 91.69 91 PRO A CA 1
ATOM 715 C C . PRO A 1 91 ? 2.103 -11.173 -1.580 1.00 91.69 91 PRO A C 1
ATOM 717 O O . PRO A 1 91 ? 3.255 -10.745 -1.443 1.00 91.69 91 PRO A O 1
ATOM 720 N N . VAL A 1 92 ? 1.162 -10.492 -2.228 1.00 95.88 92 VAL A N 1
ATOM 721 C CA . VAL A 1 92 ? 1.401 -9.185 -2.855 1.00 95.88 92 VAL A CA 1
ATOM 722 C C . VAL A 1 92 ? 0.382 -8.173 -2.355 1.00 95.88 92 VAL A C 1
ATOM 724 O O . VAL A 1 92 ? -0.812 -8.453 -2.322 1.00 95.88 92 VAL A O 1
ATOM 727 N N . VAL A 1 93 ? 0.852 -6.973 -2.029 1.00 97.69 93 VAL A N 1
ATOM 728 C CA . VAL A 1 93 ? 0.026 -5.784 -1.825 1.00 97.69 93 VAL A CA 1
ATOM 729 C C . VAL A 1 93 ? 0.426 -4.766 -2.876 1.00 97.69 93 VAL A C 1
ATOM 731 O O . VAL A 1 93 ? 1.572 -4.316 -2.907 1.00 97.69 93 VAL A O 1
ATOM 734 N N . SER A 1 94 ? -0.503 -4.406 -3.753 1.00 97.00 94 SER A N 1
ATOM 735 C CA . SER A 1 94 ? -0.281 -3.407 -4.789 1.00 97.00 94 SER A CA 1
ATOM 736 C C . SER A 1 94 ? -1.168 -2.194 -4.565 1.00 97.00 94 SER A C 1
ATOM 738 O O . SER A 1 94 ? -2.376 -2.334 -4.382 1.00 97.00 94 SER A O 1
ATOM 740 N N . THR A 1 95 ? -0.574 -1.002 -4.609 1.00 93.19 95 THR A N 1
ATOM 741 C CA . THR A 1 95 ? -1.315 0.261 -4.553 1.00 93.19 95 THR A CA 1
ATOM 742 C C . THR A 1 95 ? -1.283 0.951 -5.912 1.00 93.19 95 THR A C 1
ATOM 744 O O . THR A 1 95 ? -0.224 1.089 -6.525 1.00 93.19 95 THR A O 1
ATOM 747 N N . SER A 1 96 ? -2.450 1.378 -6.400 1.00 87.00 96 SER A N 1
ATOM 748 C CA . SER A 1 96 ? -2.583 2.172 -7.627 1.00 87.00 96 SER A CA 1
ATOM 749 C C . SER A 1 96 ? -3.772 3.129 -7.528 1.00 87.00 96 SER A C 1
ATOM 751 O O . SER A 1 96 ? -4.689 2.963 -6.732 1.00 87.00 96 SER A O 1
ATOM 753 N N . THR A 1 97 ? -3.779 4.162 -8.364 1.00 83.00 97 THR A N 1
ATOM 754 C CA . THR A 1 97 ? -4.941 5.062 -8.513 1.00 83.00 97 THR A CA 1
ATOM 755 C C . THR A 1 97 ? -6.037 4.509 -9.398 1.00 83.00 97 THR A C 1
ATOM 757 O O . THR A 1 97 ? -7.132 5.061 -9.484 1.00 83.00 97 THR A O 1
ATOM 760 N N . LYS A 1 98 ? -5.708 3.455 -10.134 1.00 86.06 98 LYS A N 1
ATOM 761 C CA . LYS A 1 98 ? -6.567 2.814 -11.112 1.00 86.06 98 LYS A CA 1
ATOM 762 C C . LYS A 1 98 ? -6.489 1.314 -10.904 1.00 86.06 98 LYS A C 1
ATOM 764 O O . LYS A 1 98 ? -5.581 0.788 -10.274 1.00 86.06 98 LYS A O 1
ATOM 769 N N . ILE A 1 99 ? -7.411 0.608 -11.535 1.00 89.75 99 ILE A N 1
ATOM 770 C CA . ILE A 1 99 ? -7.397 -0.855 -11.585 1.00 89.75 99 ILE A CA 1
ATOM 771 C C . ILE A 1 99 ? -6.437 -1.390 -12.660 1.00 89.75 99 ILE A C 1
ATOM 773 O O . ILE A 1 99 ? -6.639 -2.479 -13.176 1.00 89.75 99 ILE A O 1
ATOM 777 N N . ASP A 1 100 ? -5.440 -0.616 -13.087 1.00 89.00 100 ASP A N 1
ATOM 778 C CA . ASP A 1 100 ? -4.566 -0.959 -14.211 1.00 89.00 100 ASP A CA 1
ATOM 779 C C . ASP A 1 100 ? -3.562 -2.060 -13.868 1.00 89.00 100 ASP A C 1
ATOM 781 O O . ASP A 1 100 ? -3.389 -2.977 -14.671 1.00 89.00 100 ASP A O 1
ATOM 785 N N . VAL A 1 101 ? -2.969 -2.025 -12.670 1.00 93.75 101 VAL A N 1
ATOM 786 C CA . VAL A 1 101 ? -2.138 -3.130 -12.170 1.00 93.75 101 VAL A CA 1
ATOM 787 C C . VAL A 1 101 ? -2.986 -4.392 -12.011 1.00 93.75 101 VAL A C 1
ATOM 789 O O . VAL A 1 101 ? -2.597 -5.445 -12.514 1.00 93.75 101 VAL A O 1
ATOM 792 N N . LEU A 1 102 ? -4.176 -4.280 -11.404 1.00 94.62 102 LEU A N 1
ATOM 793 C CA . LEU A 1 102 ? -5.133 -5.386 -11.270 1.00 94.62 102 LEU A CA 1
ATOM 794 C C . LEU A 1 102 ? -5.476 -5.970 -12.641 1.00 94.62 102 LEU A C 1
ATOM 796 O O . LEU A 1 102 ? -5.259 -7.151 -12.877 1.00 94.62 102 LEU A O 1
ATOM 800 N N . ARG A 1 103 ? -5.926 -5.141 -13.585 1.00 92.12 103 ARG A N 1
ATOM 801 C CA . ARG A 1 103 ? -6.292 -5.570 -14.940 1.00 92.12 103 ARG A CA 1
ATOM 802 C C . ARG A 1 103 ? -5.137 -6.253 -15.664 1.00 92.12 103 ARG A C 1
ATOM 804 O O . ARG A 1 103 ? -5.360 -7.230 -16.368 1.00 92.12 103 ARG A O 1
ATOM 811 N N . ALA A 1 104 ? -3.916 -5.744 -15.520 1.00 91.12 104 ALA A N 1
ATOM 812 C CA . ALA A 1 104 ? -2.755 -6.327 -16.176 1.00 91.12 104 ALA A CA 1
ATOM 813 C C . ALA A 1 104 ? -2.346 -7.674 -15.562 1.00 91.12 104 ALA A C 1
ATOM 815 O O . ALA A 1 104 ? -1.843 -8.529 -16.279 1.00 91.12 104 ALA A O 1
ATOM 816 N N . THR A 1 105 ? -2.553 -7.868 -14.256 1.00 92.50 105 THR A N 1
ATOM 817 C CA . THR A 1 105 ? -1.960 -8.991 -13.509 1.00 92.50 105 THR A CA 1
ATOM 818 C C . THR A 1 105 ? -2.957 -10.032 -13.012 1.00 92.50 105 THR A C 1
ATOM 820 O O . THR A 1 105 ? -2.522 -11.126 -12.664 1.00 92.50 105 THR A O 1
ATOM 823 N N . ALA A 1 106 ? -4.265 -9.755 -13.037 1.00 91.50 106 ALA A N 1
ATOM 824 C CA . ALA A 1 106 ? -5.309 -10.641 -12.517 1.00 91.50 106 ALA A CA 1
ATOM 825 C C . ALA A 1 106 ? -5.267 -12.042 -13.138 1.00 91.50 106 ALA A C 1
ATOM 827 O O . ALA A 1 106 ? -5.388 -13.022 -12.409 1.00 91.50 106 ALA A O 1
ATOM 828 N N . ALA A 1 107 ? -5.019 -12.139 -14.452 1.00 83.81 107 ALA A N 1
ATOM 829 C CA . ALA A 1 107 ? -4.832 -13.416 -15.143 1.00 83.81 107 ALA A CA 1
ATOM 830 C C . ALA A 1 107 ? -3.823 -14.306 -14.421 1.00 83.81 107 ALA A C 1
ATOM 832 O O . ALA A 1 107 ? -4.161 -15.399 -13.977 1.00 83.81 107 ALA A O 1
ATOM 833 N N . ILE A 1 108 ? -2.617 -13.782 -14.225 1.00 83.44 108 ILE A N 1
ATOM 834 C CA . ILE A 1 108 ? -1.516 -14.499 -13.591 1.00 83.44 108 ILE A CA 1
ATOM 835 C C . ILE A 1 108 ? -1.764 -14.660 -12.096 1.00 83.44 108 ILE A C 1
ATOM 837 O O . ILE A 1 108 ? -1.719 -15.770 -11.599 1.00 83.44 108 ILE A O 1
ATOM 841 N N . ARG A 1 109 ? -2.103 -13.601 -11.359 1.00 87.75 109 ARG A N 1
ATOM 842 C CA . ARG A 1 109 ? -2.256 -13.704 -9.900 1.00 87.75 109 ARG A CA 1
ATOM 843 C C . ARG A 1 109 ? -3.399 -14.611 -9.459 1.00 87.75 109 ARG A C 1
ATOM 845 O O . ARG A 1 109 ? -3.276 -15.227 -8.408 1.00 87.75 109 ARG A O 1
ATOM 852 N N . SER A 1 110 ? -4.450 -14.754 -10.267 1.00 85.50 110 SER A N 1
ATOM 853 C CA . SER A 1 110 ? -5.557 -15.674 -9.972 1.00 85.50 110 SER A CA 1
ATOM 854 C C . SER A 1 110 ? -5.147 -17.149 -9.963 1.00 85.50 110 SER A C 1
ATOM 856 O O . SER A 1 110 ? -5.830 -17.950 -9.335 1.00 85.50 110 SER A O 1
ATOM 858 N N . SER A 1 111 ? -4.044 -17.521 -10.631 1.00 75.94 111 SER A N 1
ATOM 859 C CA . SER A 1 111 ? -3.504 -18.885 -10.555 1.00 75.94 111 SER A CA 1
ATOM 860 C C . SER A 1 111 ? -2.582 -19.099 -9.355 1.00 75.94 111 SER A C 1
ATOM 862 O O . SER A 1 111 ? -2.233 -20.235 -9.056 1.00 75.94 111 SER A O 1
ATOM 864 N N . TRP A 1 112 ? -2.207 -18.025 -8.655 1.00 77.62 112 TRP A N 1
ATOM 865 C CA . TRP A 1 112 ? -1.337 -18.075 -7.482 1.00 77.62 112 TRP A CA 1
ATOM 866 C C . TRP A 1 112 ? -2.131 -17.951 -6.197 1.00 77.62 112 TRP A C 1
ATOM 868 O O . TRP A 1 112 ? -1.702 -18.495 -5.191 1.00 77.62 112 TRP A O 1
ATOM 878 N N . GLY A 1 113 ? -3.252 -17.233 -6.204 1.00 81.06 113 GLY A N 1
ATOM 879 C CA . GLY A 1 113 ? -4.057 -17.050 -5.012 1.00 81.06 113 GLY A CA 1
ATOM 880 C C . GLY A 1 113 ? -5.344 -16.274 -5.236 1.00 81.06 113 GLY A C 1
ATOM 881 O O . GLY A 1 113 ? -5.706 -15.904 -6.355 1.00 81.06 113 GLY A O 1
ATOM 882 N N . THR A 1 114 ? -6.023 -15.982 -4.132 1.00 87.44 114 THR A N 1
ATOM 883 C CA . THR A 1 114 ? -7.244 -15.178 -4.124 1.00 87.44 114 THR A CA 1
ATOM 884 C C . THR A 1 114 ? -6.921 -13.725 -4.455 1.00 87.44 114 THR A C 1
ATOM 886 O O . THR A 1 114 ? -5.958 -13.148 -3.938 1.00 87.44 114 THR A O 1
ATOM 889 N N . LEU A 1 115 ? -7.746 -13.105 -5.300 1.00 93.94 115 LEU A N 1
ATOM 890 C CA . LEU A 1 115 ? -7.634 -11.685 -5.621 1.00 93.94 115 LEU A CA 1
ATOM 891 C C . LEU A 1 115 ? -8.559 -10.873 -4.717 1.00 93.94 115 LEU A C 1
ATOM 893 O O . LEU A 1 115 ? -9.780 -10.953 -4.844 1.00 93.94 115 LEU A O 1
ATOM 897 N N . TRP A 1 116 ? -7.975 -10.057 -3.850 1.00 95.81 116 TRP A N 1
ATOM 898 C CA . TRP A 1 116 ? -8.680 -9.118 -2.988 1.00 95.81 116 TRP A CA 1
ATOM 899 C C . TRP A 1 116 ? -8.601 -7.715 -3.570 1.00 95.81 116 TRP A C 1
ATOM 901 O O . TRP A 1 116 ? -7.537 -7.259 -3.991 1.00 95.81 116 TRP A O 1
ATOM 911 N N . HIS A 1 117 ? -9.724 -7.009 -3.578 1.00 95.00 117 HIS A N 1
ATOM 912 C CA . HIS A 1 117 ? -9.779 -5.618 -3.993 1.00 95.00 117 HIS A CA 1
ATOM 913 C C . HIS A 1 117 ? -10.363 -4.771 -2.869 1.00 95.00 117 HIS A C 1
ATOM 915 O O . HIS A 1 117 ? -11.515 -4.950 -2.463 1.00 95.00 117 HIS A O 1
ATOM 921 N N . TRP A 1 118 ? -9.534 -3.855 -2.375 1.00 94.06 118 TRP A N 1
ATOM 922 C CA . TRP A 1 118 ? -9.891 -2.890 -1.351 1.00 94.06 118 TRP A CA 1
ATOM 923 C C . TRP A 1 118 ? -9.985 -1.497 -1.964 1.00 94.06 118 TRP A C 1
ATOM 925 O O . TRP A 1 118 ? -9.039 -1.013 -2.592 1.00 94.06 118 TRP A O 1
ATOM 935 N N . THR A 1 119 ? -11.128 -0.857 -1.758 1.00 90.19 119 THR A N 1
ATOM 936 C CA . THR A 1 119 ? -11.430 0.507 -2.197 1.00 90.19 119 THR A CA 1
ATOM 937 C C . THR A 1 119 ? -11.765 1.346 -0.970 1.00 90.19 119 THR A C 1
ATOM 939 O O . THR A 1 119 ? -12.923 1.395 -0.554 1.00 90.19 119 THR A O 1
ATOM 942 N N . PRO A 1 120 ? -10.769 2.004 -0.345 1.00 86.25 120 PRO A N 1
ATOM 943 C CA . PRO A 1 120 ? -11.006 2.803 0.854 1.00 86.25 120 PRO A CA 1
ATOM 944 C C . PRO A 1 120 ? -12.022 3.931 0.634 1.00 86.25 120 PRO A C 1
ATOM 946 O O . PRO A 1 120 ? -12.663 4.354 1.582 1.00 86.25 120 PRO A O 1
ATOM 949 N N . ASP A 1 121 ? -12.193 4.411 -0.602 1.00 82.06 121 ASP A N 1
ATOM 950 C CA . ASP A 1 121 ? -13.200 5.403 -0.999 1.00 82.06 121 ASP A CA 1
ATOM 951 C C . ASP A 1 121 ? -14.591 4.815 -1.305 1.00 82.06 121 ASP A C 1
ATOM 953 O O . ASP A 1 121 ? -15.451 5.539 -1.807 1.00 82.06 121 ASP A O 1
ATOM 957 N N . ALA A 1 122 ? -14.819 3.537 -0.982 1.00 81.25 122 ALA A N 1
ATOM 958 C CA . ALA A 1 122 ? -16.061 2.796 -1.213 1.00 81.25 122 ALA A CA 1
ATOM 959 C C . ALA A 1 122 ? -16.499 2.706 -2.681 1.00 81.25 122 ALA A C 1
ATOM 961 O O . ALA A 1 122 ? -17.679 2.528 -2.989 1.00 81.25 122 ALA A O 1
ATOM 962 N N . GLU A 1 123 ? -15.548 2.786 -3.613 1.00 85.31 123 GLU A N 1
ATOM 963 C CA . GLU A 1 123 ? -15.821 2.436 -5.003 1.00 85.31 123 GLU A CA 1
ATOM 964 C C . GLU A 1 123 ? -16.186 0.945 -5.126 1.00 85.31 123 GLU A C 1
ATOM 966 O O . GLU A 1 123 ? -15.660 0.114 -4.378 1.00 85.31 123 GLU A O 1
ATOM 971 N N . PRO A 1 124 ? -17.054 0.562 -6.079 1.00 85.62 124 PRO A N 1
ATOM 972 C CA . PRO A 1 124 ? -17.438 -0.831 -6.257 1.00 85.62 124 PRO A CA 1
ATOM 973 C C . PRO A 1 124 ? -16.235 -1.751 -6.470 1.00 85.62 124 PRO A C 1
ATOM 975 O O . PRO A 1 124 ? -15.303 -1.447 -7.222 1.00 85.62 124 PRO A O 1
ATOM 978 N N . THR A 1 125 ? -16.281 -2.923 -5.842 1.00 89.44 125 THR A N 1
ATOM 979 C CA . THR A 1 125 ? -15.271 -3.958 -6.043 1.00 89.44 125 THR A CA 1
ATOM 980 C C . THR A 1 125 ? -15.251 -4.405 -7.505 1.00 89.44 125 THR A C 1
ATOM 982 O O . THR A 1 125 ? -16.303 -4.588 -8.121 1.00 89.44 125 THR A O 1
ATOM 985 N N . VAL A 1 126 ? -14.055 -4.594 -8.074 1.00 89.88 126 VAL A N 1
ATOM 986 C CA . VAL A 1 126 ? -13.916 -5.150 -9.422 1.00 89.88 126 VAL A CA 1
ATOM 987 C C . VAL A 1 126 ? -14.563 -6.540 -9.457 1.00 89.88 126 VAL A C 1
ATOM 989 O O . VAL A 1 126 ? -14.218 -7.378 -8.621 1.00 89.88 126 VAL A O 1
ATOM 992 N N . PRO A 1 127 ? -15.484 -6.810 -10.401 1.00 85.38 127 PRO A N 1
ATOM 993 C CA . PRO A 1 127 ? -16.102 -8.124 -10.508 1.00 85.38 127 PRO A CA 1
ATOM 994 C C . PRO A 1 127 ? -15.051 -9.237 -10.653 1.00 85.38 127 PRO A C 1
ATOM 996 O O . PRO A 1 127 ? -14.023 -9.059 -11.303 1.00 85.38 127 PRO A O 1
ATOM 999 N N . GLY A 1 128 ? -15.295 -10.381 -10.011 1.00 84.19 128 GLY A N 1
ATOM 1000 C CA . GLY A 1 128 ? -14.349 -11.503 -9.960 1.00 84.19 128 GLY A CA 1
ATOM 1001 C C . GLY A 1 128 ? -13.264 -11.383 -8.882 1.00 84.19 128 GLY A C 1
ATOM 1002 O O . GLY A 1 128 ? -12.577 -12.366 -8.627 1.00 84.19 128 GLY A O 1
ATOM 1003 N N . CYS A 1 129 ? -13.123 -10.227 -8.225 1.00 90.62 129 CYS A N 1
ATOM 1004 C CA . CYS A 1 129 ? -12.311 -10.079 -7.016 1.00 90.62 129 CYS A CA 1
ATOM 1005 C C . CYS A 1 129 ? -13.178 -10.164 -5.753 1.00 90.62 129 CYS A C 1
ATOM 1007 O O . CYS A 1 129 ? -14.336 -9.741 -5.750 1.00 90.62 129 CYS A O 1
ATOM 1009 N N . ASN A 1 130 ? -12.582 -10.629 -4.657 1.00 88.56 130 ASN A N 1
ATOM 1010 C CA . ASN A 1 130 ? -13.192 -10.566 -3.336 1.00 88.56 130 ASN A CA 1
ATOM 1011 C C . ASN A 1 130 ? -13.123 -9.135 -2.800 1.00 88.56 130 ASN A C 1
ATOM 1013 O O . ASN A 1 130 ? -12.073 -8.487 -2.849 1.00 88.56 130 ASN A O 1
ATOM 1017 N N . GLN A 1 131 ? -14.238 -8.646 -2.260 1.00 90.62 131 GLN A N 1
ATOM 1018 C CA . GLN A 1 131 ? -14.251 -7.376 -1.544 1.00 90.62 131 GLN A CA 1
ATOM 1019 C C . GLN A 1 131 ? -13.501 -7.536 -0.222 1.00 90.62 131 GLN A C 1
ATOM 1021 O O . GLN A 1 131 ? -13.875 -8.365 0.611 1.00 90.62 131 GLN A O 1
ATOM 1026 N N . LEU A 1 132 ? -12.483 -6.705 -0.020 1.00 91.75 132 LEU A N 1
ATOM 1027 C CA . LEU A 1 132 ? -11.804 -6.579 1.263 1.00 91.75 132 LEU A CA 1
ATOM 1028 C C . LEU A 1 132 ? -12.479 -5.468 2.073 1.00 91.75 132 LEU A C 1
ATOM 1030 O O . LEU A 1 132 ? -12.604 -4.343 1.587 1.00 91.75 132 LEU A O 1
ATOM 1034 N N . ARG A 1 133 ? -12.904 -5.783 3.298 1.00 89.69 133 ARG A N 1
ATOM 1035 C CA . ARG A 1 133 ? -13.369 -4.819 4.304 1.00 89.69 133 ARG A CA 1
ATOM 1036 C C . ARG A 1 133 ? -12.449 -4.872 5.507 1.00 89.69 133 ARG A C 1
ATOM 1038 O O . ARG A 1 133 ? -12.086 -5.954 5.971 1.00 89.69 133 ARG A O 1
ATOM 1045 N N . TRP A 1 134 ? -12.069 -3.701 5.996 1.00 94.00 134 TRP A N 1
ATOM 1046 C CA . TRP A 1 134 ? -11.039 -3.582 7.015 1.00 94.00 134 TRP A CA 1
ATOM 1047 C C . TRP A 1 134 ? -11.270 -2.370 7.909 1.00 94.00 134 TRP A C 1
ATOM 1049 O O . TRP A 1 134 ? -11.657 -1.304 7.433 1.00 94.00 134 TRP A O 1
ATOM 1059 N N . SER A 1 135 ? -10.982 -2.534 9.200 1.00 93.50 135 SER A N 1
ATOM 1060 C CA . SER A 1 135 ? -11.131 -1.496 10.215 1.00 93.50 135 SER A CA 1
ATOM 1061 C C . SER A 1 135 ? -9.862 -1.369 11.056 1.00 93.50 135 SER A C 1
ATOM 1063 O O . SER A 1 135 ? -9.383 -2.387 11.559 1.00 93.50 135 SER A O 1
ATOM 1065 N N . PRO A 1 136 ? -9.366 -0.142 11.312 1.00 95.56 136 PRO A N 1
ATOM 1066 C CA . PRO A 1 136 ? -8.281 0.079 12.267 1.00 95.56 136 PRO A CA 1
ATOM 1067 C C . PRO A 1 136 ? -8.592 -0.479 13.660 1.00 95.56 136 PRO A C 1
ATOM 1069 O O . PRO A 1 136 ? -7.690 -0.944 14.349 1.00 95.56 136 PRO A O 1
ATOM 1072 N N . VAL A 1 137 ? -9.866 -0.459 14.070 1.00 95.81 137 VAL A N 1
ATOM 1073 C CA . VAL A 1 137 ? -10.315 -0.978 15.370 1.00 95.81 137 VAL A CA 1
ATOM 1074 C C . VAL A 1 137 ? -10.111 -2.489 15.458 1.00 95.81 137 VAL A C 1
ATOM 1076 O O . VAL A 1 137 ? -9.593 -2.971 16.459 1.00 95.81 137 VAL A O 1
ATOM 1079 N N . ALA A 1 138 ? -10.441 -3.233 14.399 1.00 91.69 138 ALA A N 1
ATOM 1080 C CA . ALA A 1 138 ? -10.325 -4.694 14.390 1.00 91.69 138 ALA A CA 1
ATOM 1081 C C . ALA A 1 138 ? -8.886 -5.185 14.620 1.00 91.69 138 ALA A C 1
ATOM 1083 O O . ALA A 1 138 ? -8.675 -6.235 15.218 1.00 91.69 138 ALA A O 1
ATOM 1084 N N . GLU A 1 139 ? -7.900 -4.392 14.202 1.00 91.94 139 GLU A N 1
ATOM 1085 C CA . GLU A 1 139 ? -6.472 -4.701 14.341 1.00 91.94 139 GLU A CA 1
ATOM 1086 C C . GLU A 1 139 ? -5.859 -4.154 15.638 1.00 91.94 139 GLU A C 1
ATOM 1088 O O . GLU A 1 139 ? -4.698 -4.411 15.936 1.00 91.94 139 GLU A O 1
ATOM 1093 N N . SER A 1 140 ? -6.621 -3.393 16.425 1.00 94.88 140 SER A N 1
ATOM 1094 C CA . SER A 1 140 ? -6.120 -2.649 17.587 1.00 94.88 140 SER A CA 1
ATOM 1095 C C . SER A 1 140 ? -6.460 -3.327 18.922 1.00 94.88 140 SER A C 1
ATOM 1097 O O . SER A 1 140 ? -6.495 -2.674 19.959 1.00 94.88 140 SER A O 1
ATOM 1099 N N . ALA A 1 141 ? -6.709 -4.642 18.930 1.00 90.25 141 ALA A N 1
ATOM 1100 C CA . ALA A 1 141 ? -6.968 -5.408 20.157 1.00 90.25 141 ALA A CA 1
ATOM 1101 C C . ALA A 1 141 ? -5.740 -5.486 21.091 1.00 90.25 141 ALA A C 1
ATOM 1103 O O . ALA A 1 141 ? -5.875 -5.589 22.314 1.00 90.25 141 ALA A O 1
ATOM 1104 N N . ASP A 1 142 ? -4.542 -5.430 20.510 1.00 92.00 142 ASP A N 1
ATOM 1105 C CA . ASP A 1 142 ? -3.266 -5.340 21.212 1.00 92.00 142 ASP A CA 1
ATOM 1106 C C . ASP A 1 142 ? -2.823 -3.874 21.360 1.00 92.00 142 ASP A C 1
ATOM 1108 O O . ASP A 1 142 ? -3.015 -3.063 20.453 1.00 92.00 142 ASP A O 1
ATOM 1112 N N . TRP A 1 143 ? -2.243 -3.522 22.512 1.00 93.94 143 TRP A N 1
ATOM 1113 C CA . TRP A 1 143 ? -1.895 -2.131 22.823 1.00 93.94 143 TRP A CA 1
ATOM 1114 C C . TRP A 1 143 ? -0.763 -1.591 21.945 1.00 93.94 143 TRP A C 1
ATOM 1116 O O . TRP A 1 143 ? -0.876 -0.473 21.439 1.00 93.94 143 TRP A O 1
ATOM 1126 N N . ASP A 1 144 ? 0.303 -2.369 21.751 1.00 91.69 144 ASP A N 1
ATOM 1127 C CA . ASP A 1 144 ? 1.451 -1.931 20.951 1.00 91.69 144 ASP A CA 1
ATOM 1128 C C . ASP A 1 144 ? 1.021 -1.760 19.489 1.00 91.69 144 ASP A C 1
ATOM 1130 O O . ASP A 1 144 ? 1.311 -0.741 18.864 1.00 91.69 144 ASP A O 1
ATOM 1134 N N . THR A 1 145 ? 0.199 -2.688 18.989 1.00 90.81 145 THR A N 1
ATOM 1135 C CA . THR A 1 145 ? -0.400 -2.592 17.651 1.00 90.81 145 THR A CA 1
ATOM 1136 C C . THR A 1 145 ? -1.296 -1.355 17.509 1.00 90.81 145 THR A C 1
ATOM 1138 O O . THR A 1 145 ? -1.208 -0.651 16.504 1.00 90.81 145 THR A O 1
ATOM 1141 N N . ALA A 1 146 ? -2.118 -1.030 18.514 1.00 94.94 146 ALA A N 1
ATOM 1142 C CA . ALA A 1 146 ? -2.963 0.167 18.505 1.00 94.94 146 ALA A CA 1
ATOM 1143 C C . ALA A 1 146 ? -2.149 1.475 18.514 1.00 94.94 146 ALA A C 1
ATOM 1145 O O . ALA A 1 146 ? -2.547 2.463 17.887 1.00 94.94 146 ALA A O 1
ATOM 1146 N N . LEU A 1 147 ? -1.008 1.493 19.209 1.00 93.81 147 LEU A N 1
ATOM 1147 C CA . LEU A 1 147 ? -0.108 2.644 19.249 1.00 93.81 147 LEU A CA 1
ATOM 1148 C C . LEU A 1 147 ? 0.660 2.813 17.931 1.00 93.81 147 LEU A C 1
ATOM 1150 O O . LEU A 1 147 ? 0.761 3.928 17.418 1.00 93.81 147 LEU A O 1
ATOM 1154 N N . ASP A 1 148 ? 1.150 1.720 17.348 1.00 92.31 148 ASP A N 1
ATOM 1155 C CA . ASP A 1 148 ? 1.782 1.731 16.027 1.00 92.31 148 ASP A CA 1
ATOM 1156 C C . ASP A 1 148 ? 0.787 2.175 14.949 1.00 92.31 148 ASP A C 1
ATOM 1158 O O . ASP A 1 148 ? 1.113 3.002 14.093 1.00 92.31 148 ASP A O 1
ATOM 1162 N N . MET A 1 149 ? -0.457 1.696 15.033 1.00 93.69 149 MET A N 1
ATOM 1163 C CA . MET A 1 149 ? -1.566 2.099 14.171 1.00 93.69 149 MET A CA 1
ATOM 1164 C C . MET A 1 149 ? -1.830 3.603 14.254 1.00 93.69 149 MET A C 1
ATOM 1166 O O . MET A 1 149 ? -1.832 4.299 13.234 1.00 93.69 149 MET A O 1
ATOM 1170 N N . SER A 1 150 ? -2.029 4.129 15.466 1.00 95.25 150 SER A N 1
ATOM 1171 C CA . SER A 1 150 ? -2.335 5.545 15.666 1.00 95.25 150 SER A CA 1
ATOM 1172 C C . SER A 1 150 ? -1.160 6.440 15.268 1.00 95.25 150 SER A C 1
ATOM 1174 O O . SER A 1 150 ? -1.357 7.477 14.628 1.00 95.25 150 SER A O 1
ATOM 1176 N N . SER A 1 151 ? 0.069 6.012 15.568 1.00 93.25 151 SER A N 1
ATOM 1177 C CA . SER A 1 151 ? 1.302 6.670 15.142 1.00 93.25 151 SER A CA 1
ATOM 1178 C C . SER A 1 151 ? 1.398 6.754 13.625 1.00 93.25 151 SER A C 1
ATOM 1180 O O . SER A 1 151 ? 1.630 7.838 13.072 1.00 93.25 151 SER A O 1
ATOM 1182 N N . ALA A 1 152 ? 1.144 5.636 12.944 1.00 92.25 152 ALA A N 1
ATOM 1183 C CA . ALA A 1 152 ? 1.178 5.547 11.497 1.00 92.25 152 ALA A CA 1
ATOM 1184 C C . ALA A 1 152 ? 0.112 6.446 10.852 1.00 92.25 152 ALA A C 1
ATOM 1186 O O . ALA A 1 152 ? 0.445 7.219 9.954 1.00 92.25 152 ALA A O 1
ATOM 1187 N N . MET A 1 153 ? -1.127 6.432 11.355 1.00 93.38 153 MET A N 1
ATOM 1188 C CA . MET A 1 153 ? -2.225 7.277 10.863 1.00 93.38 153 MET A CA 1
ATOM 1189 C C . MET A 1 153 ? -1.932 8.775 11.024 1.00 93.38 153 MET A C 1
ATOM 1191 O O . MET A 1 153 ? -2.027 9.532 10.054 1.00 93.38 153 MET A O 1
ATOM 1195 N N . VAL A 1 154 ? -1.550 9.212 12.231 1.00 92.38 154 VAL A N 1
ATOM 1196 C CA . VAL A 1 154 ? -1.294 10.635 12.531 1.00 92.38 154 VAL A CA 1
ATOM 1197 C C . VAL A 1 154 ? -0.073 11.142 11.775 1.00 92.38 154 VAL A C 1
ATOM 1199 O O . VAL A 1 154 ? -0.080 12.244 11.234 1.00 92.38 154 VAL A O 1
ATOM 1202 N N . SER A 1 155 ? 0.978 10.331 11.679 1.00 88.88 155 SER A N 1
ATOM 1203 C CA . SER A 1 155 ? 2.151 10.697 10.886 1.00 88.88 155 SER A CA 1
ATOM 1204 C C . SER A 1 155 ? 1.817 10.729 9.398 1.00 88.88 155 SER A C 1
ATOM 1206 O O . SER A 1 155 ? 2.384 11.531 8.651 1.00 88.88 155 SER A O 1
ATOM 1208 N N . ALA A 1 156 ? 0.876 9.885 8.959 1.00 87.12 156 ALA A N 1
ATOM 1209 C CA . ALA A 1 156 ? 0.531 9.790 7.561 1.00 87.12 156 ALA A CA 1
ATOM 1210 C C . ALA A 1 156 ? -0.325 10.945 7.036 1.00 87.12 156 ALA A C 1
ATOM 1212 O O . ALA A 1 156 ? -0.211 11.277 5.853 1.00 87.12 156 ALA A O 1
ATOM 1213 N N . SER A 1 157 ? -1.114 11.585 7.902 1.00 83.94 157 SER A N 1
ATOM 1214 C CA . SER A 1 157 ? -1.978 12.724 7.560 1.00 83.94 157 SER A CA 1
ATOM 1215 C C . SER A 1 157 ? -1.203 14.014 7.248 1.00 83.94 157 SER A C 1
ATOM 1217 O O . SER A 1 157 ? -1.770 14.981 6.735 1.00 83.94 157 SER A O 1
ATOM 1219 N N . LYS A 1 158 ? 0.115 14.028 7.486 1.00 71.12 158 LYS A N 1
ATOM 1220 C CA . LYS A 1 158 ? 0.980 15.190 7.262 1.00 71.12 158 LYS A CA 1
ATOM 1221 C C . LYS A 1 158 ? 1.177 15.535 5.784 1.00 71.12 158 LYS A C 1
ATOM 1223 O O . LYS A 1 158 ? 1.589 14.704 4.973 1.00 71.12 158 LYS A O 1
ATOM 1228 N N . LYS A 1 159 ? 1.059 16.826 5.474 1.00 58.62 159 LYS A N 1
ATOM 1229 C CA . LYS A 1 159 ? 1.841 17.478 4.413 1.00 58.62 159 LYS A CA 1
ATOM 1230 C C . LYS A 1 159 ? 3.040 18.110 5.111 1.00 58.62 159 LYS A C 1
ATOM 1232 O O . LYS A 1 159 ? 2.820 18.884 6.037 1.00 58.62 159 LYS A O 1
ATOM 1237 N N . SER A 1 160 ? 4.277 17.748 4.764 1.00 52.84 160 SER A N 1
ATOM 1238 C CA . SER A 1 160 ? 5.412 18.395 5.432 1.00 52.84 160 SER A CA 1
ATOM 1239 C C . SER A 1 160 ? 5.447 19.875 5.041 1.00 52.84 160 SER A C 1
ATOM 1241 O O . SER A 1 160 ? 5.523 20.223 3.863 1.00 52.84 160 SER A O 1
ATOM 1243 N N . ASP A 1 161 ? 5.345 20.744 6.042 1.00 46.03 161 ASP A N 1
ATOM 1244 C CA . ASP A 1 161 ? 5.827 22.114 5.950 1.00 46.03 161 ASP A CA 1
ATOM 1245 C C . ASP A 1 161 ? 7.221 22.139 6.580 1.00 46.03 161 ASP A C 1
ATOM 1247 O O . ASP A 1 161 ? 7.439 21.608 7.670 1.00 46.03 161 ASP A O 1
ATOM 1251 N N . ALA A 1 162 ? 8.177 22.762 5.892 1.00 41.66 162 ALA A N 1
ATOM 1252 C CA . ALA A 1 162 ? 9.614 22.717 6.187 1.00 41.66 162 ALA A CA 1
ATOM 1253 C C . ALA A 1 162 ? 10.054 23.418 7.499 1.00 41.66 162 ALA A C 1
ATOM 1255 O O . ALA A 1 162 ? 11.231 23.726 7.675 1.00 41.66 162 ALA A O 1
ATOM 1256 N N . ARG A 1 163 ? 9.135 23.695 8.432 1.00 47.41 163 ARG A N 1
ATOM 1257 C CA . ARG A 1 163 ? 9.421 24.245 9.768 1.00 47.41 163 ARG A CA 1
ATOM 1258 C C . ARG A 1 163 ? 8.456 23.665 10.797 1.00 47.41 163 ARG A C 1
ATOM 1260 O O . ARG A 1 163 ? 7.470 24.301 11.164 1.00 47.41 163 ARG A O 1
ATOM 1267 N N . GLN A 1 164 ? 8.745 22.459 11.270 1.00 56.19 164 GLN A N 1
ATOM 1268 C CA . GLN A 1 164 ? 8.026 21.885 12.402 1.00 56.19 164 GLN A CA 1
ATOM 1269 C C . GLN A 1 164 ? 8.498 22.578 13.689 1.00 56.19 164 GLN A C 1
ATOM 1271 O O . GLN A 1 164 ? 9.696 22.657 13.949 1.00 56.19 164 GLN A O 1
ATOM 1276 N N . SER A 1 165 ? 7.571 23.136 14.467 1.00 60.53 165 SER A N 1
ATOM 1277 C CA . SER A 1 165 ? 7.874 23.660 15.801 1.00 60.53 165 SER A CA 1
ATOM 1278 C C . SER A 1 165 ? 7.780 22.538 16.838 1.00 60.53 165 SER A C 1
ATOM 1280 O O . SER A 1 165 ? 6.952 21.636 16.691 1.00 60.53 165 SER A O 1
ATOM 1282 N N . ASP A 1 166 ? 8.562 22.616 17.918 1.00 59.94 166 ASP A N 1
ATOM 1283 C CA . ASP A 1 166 ? 8.508 21.647 19.030 1.00 59.94 166 ASP A CA 1
ATOM 1284 C C . ASP A 1 166 ? 7.093 21.507 19.618 1.00 59.94 166 ASP A C 1
ATOM 1286 O O . ASP A 1 166 ? 6.667 20.424 20.020 1.00 59.94 166 ASP A O 1
ATOM 1290 N N . ALA A 1 167 ? 6.320 22.598 19.601 1.00 60.22 167 ALA A N 1
ATOM 1291 C CA . ALA A 1 167 ? 4.919 22.592 20.005 1.00 60.22 167 ALA A CA 1
ATOM 1292 C C . ALA A 1 167 ? 4.057 21.681 19.109 1.00 60.22 167 ALA A C 1
ATOM 1294 O O . ALA A 1 167 ? 3.204 20.961 19.622 1.00 60.22 167 ALA A O 1
ATOM 1295 N N . GLY A 1 168 ? 4.292 21.674 17.792 1.00 65.81 168 GLY A N 1
ATOM 1296 C CA . GLY A 1 168 ? 3.590 20.796 16.850 1.00 65.81 168 GLY A CA 1
ATOM 1297 C C . GLY A 1 168 ? 3.874 19.315 17.111 1.00 65.81 168 GLY A C 1
ATOM 1298 O O . GLY A 1 168 ? 2.938 18.527 17.220 1.00 65.81 168 GLY A O 1
ATOM 1299 N N . LEU A 1 169 ? 5.148 18.959 17.311 1.00 71.12 169 LEU A N 1
ATOM 1300 C CA . LEU A 1 169 ? 5.572 17.589 17.639 1.00 71.12 169 LEU A CA 1
ATOM 1301 C C . LEU A 1 169 ? 4.948 17.080 18.948 1.00 71.12 169 LEU A C 1
ATOM 1303 O O . LEU A 1 169 ? 4.509 15.933 19.028 1.00 71.12 169 LEU A O 1
ATOM 1307 N N . HIS A 1 170 ? 4.848 17.940 19.965 1.00 72.56 170 HIS A N 1
ATOM 1308 C CA . HIS A 1 170 ? 4.208 17.586 21.234 1.00 72.56 170 HIS A CA 1
ATOM 1309 C C . HIS A 1 170 ? 2.713 17.252 21.072 1.00 72.56 170 HIS A C 1
ATOM 1311 O O . HIS A 1 170 ? 2.230 16.273 21.647 1.00 72.56 170 HIS A O 1
ATOM 1317 N N . PHE A 1 171 ? 1.966 18.032 20.280 1.00 82.69 171 PHE A N 1
ATOM 1318 C CA . PHE A 1 171 ? 0.539 17.763 20.058 1.00 82.69 171 PHE A CA 1
ATOM 1319 C C . PHE A 1 171 ? 0.299 16.515 19.210 1.00 82.69 171 PHE A C 1
ATOM 1321 O O . PHE A 1 171 ? -0.677 15.807 19.450 1.00 82.69 171 PHE A O 1
ATOM 1328 N N . GLU A 1 172 ? 1.185 16.219 18.261 1.00 86.19 172 GLU A N 1
ATOM 1329 C CA . GLU A 1 172 ? 1.137 14.984 17.476 1.00 86.19 172 GLU A CA 1
ATOM 1330 C C . GLU A 1 172 ? 1.289 13.753 18.366 1.00 86.19 172 GLU A C 1
ATOM 1332 O O . GLU A 1 172 ? 0.419 12.886 18.341 1.00 86.19 172 GLU A O 1
ATOM 1337 N N . GLY A 1 173 ? 2.326 13.709 19.210 1.00 91.25 173 GLY A N 1
ATOM 1338 C CA . GLY A 1 173 ? 2.537 12.585 20.126 1.00 91.25 173 GLY A CA 1
ATOM 1339 C C . GLY A 1 173 ? 1.340 12.362 21.056 1.00 91.25 173 GLY A C 1
ATOM 1340 O O . GLY A 1 173 ? 0.891 11.236 21.251 1.00 91.25 173 GLY A O 1
ATOM 1341 N N . ARG A 1 174 ? 0.734 13.440 21.573 1.00 94.69 174 ARG A N 1
ATOM 1342 C CA . ARG A 1 174 ? -0.491 13.324 22.383 1.00 94.69 174 ARG A CA 1
ATOM 1343 C C . ARG A 1 174 ? -1.711 12.872 21.579 1.00 94.69 174 ARG A C 1
ATOM 1345 O O . ARG A 1 174 ? -2.539 12.146 22.124 1.00 94.69 174 ARG A O 1
ATOM 1352 N N . ALA A 1 175 ? -1.839 13.274 20.316 1.00 95.25 175 ALA A N 1
ATOM 1353 C CA . ALA A 1 175 ? -2.928 12.831 19.446 1.00 95.25 175 ALA A CA 1
ATOM 1354 C C . ALA A 1 175 ? -2.795 11.347 19.073 1.00 95.25 175 ALA A C 1
ATOM 1356 O O . ALA A 1 175 ? -3.801 10.643 19.042 1.00 95.25 175 ALA A O 1
ATOM 1357 N N . GLN A 1 176 ? -1.567 10.860 18.864 1.00 96.00 176 GLN A N 1
ATOM 1358 C CA . GLN A 1 176 ? -1.269 9.435 18.686 1.00 96.00 176 GLN A CA 1
ATOM 1359 C C . GLN A 1 176 ? -1.686 8.637 19.921 1.00 96.00 176 GLN A C 1
ATOM 1361 O O . GLN A 1 176 ? -2.405 7.648 19.796 1.00 96.00 176 GLN A O 1
ATOM 1366 N N . SER A 1 177 ? -1.320 9.104 21.116 1.00 96.94 177 SER A N 1
ATOM 1367 C CA . SER A 1 177 ? -1.729 8.467 22.369 1.00 96.94 177 SER A CA 1
ATOM 1368 C C . SER A 1 177 ? -3.246 8.482 22.568 1.00 96.94 177 SER A C 1
ATOM 1370 O O . SER A 1 177 ? -3.817 7.461 22.941 1.00 96.94 177 SER A O 1
ATOM 1372 N N . LEU A 1 178 ? -3.918 9.608 22.285 1.00 97.81 178 LEU A N 1
ATOM 1373 C CA . LEU A 1 178 ? -5.380 9.704 22.353 1.00 97.81 178 LEU A CA 1
ATOM 1374 C C . LEU A 1 178 ? -6.040 8.686 21.419 1.00 97.81 178 LEU A C 1
ATOM 1376 O O . LEU A 1 178 ? -6.875 7.899 21.854 1.00 97.81 178 LEU A O 1
ATOM 1380 N N . LEU A 1 179 ? -5.657 8.703 20.141 1.00 97.62 179 LEU A N 1
ATOM 1381 C CA . LEU A 1 179 ? -6.239 7.827 19.134 1.00 97.62 179 LEU A CA 1
ATOM 1382 C C . LEU A 1 179 ? -5.917 6.355 19.421 1.00 97.62 179 LEU A C 1
ATOM 1384 O O . LEU A 1 179 ? -6.799 5.519 19.278 1.00 97.62 179 LEU A O 1
ATOM 1388 N N . GLY A 1 180 ? -4.704 6.047 19.886 1.00 97.75 180 GLY A N 1
ATOM 1389 C CA . GLY A 1 180 ? -4.300 4.694 20.271 1.00 97.75 180 GLY A CA 1
ATOM 1390 C C . GLY A 1 180 ? -5.152 4.143 21.413 1.00 97.75 180 GLY A C 1
ATOM 1391 O O . GLY A 1 180 ? -5.659 3.030 21.308 1.00 97.75 180 GLY A O 1
ATOM 1392 N N . VAL A 1 181 ? -5.401 4.939 22.466 1.00 98.31 181 VAL A N 1
ATOM 1393 C CA . VAL A 1 181 ? -6.310 4.525 23.551 1.00 98.31 181 VAL A CA 1
ATOM 1394 C C . VAL A 1 181 ? -7.725 4.308 23.029 1.00 98.31 181 VAL A C 1
ATOM 1396 O O . VAL A 1 181 ? -8.325 3.297 23.366 1.00 98.31 181 VAL A O 1
ATOM 1399 N N . LEU A 1 182 ? -8.257 5.199 22.189 1.00 98.38 182 LEU A N 1
ATOM 1400 C CA . LEU A 1 182 ? -9.621 5.047 21.675 1.00 98.38 182 LEU A CA 1
ATOM 1401 C C . LEU A 1 182 ? -9.773 3.840 20.742 1.00 98.38 182 LEU A C 1
ATOM 1403 O O . LEU A 1 182 ? -10.747 3.110 20.881 1.00 98.38 182 LEU A O 1
ATOM 1407 N N . LEU A 1 183 ? -8.826 3.600 19.831 1.00 98.31 183 LEU A N 1
ATOM 1408 C CA . LEU A 1 183 ? -8.837 2.421 18.958 1.00 98.31 183 LEU A CA 1
ATOM 1409 C C . LEU A 1 183 ? -8.769 1.129 19.775 1.00 98.31 183 LEU A C 1
ATOM 1411 O O . LEU A 1 183 ? -9.559 0.213 19.553 1.00 98.31 183 LEU A O 1
ATOM 1415 N N . TRP A 1 184 ? -7.865 1.085 20.755 1.00 98.31 184 TRP A N 1
ATOM 1416 C CA . TRP A 1 184 ? -7.703 -0.067 21.632 1.00 98.31 184 TRP A CA 1
ATOM 1417 C C . TRP A 1 184 ? -8.933 -0.314 22.508 1.00 98.31 184 TRP A C 1
ATOM 1419 O O . TRP A 1 184 ? -9.431 -1.436 22.599 1.00 98.31 184 TRP A O 1
ATOM 1429 N N . SER A 1 185 ? -9.472 0.739 23.124 1.00 98.06 185 SER A N 1
ATOM 1430 C CA . SER A 1 185 ? -10.690 0.654 23.928 1.00 98.06 185 SER A CA 1
ATOM 1431 C C . SER A 1 185 ? -11.894 0.250 23.086 1.00 98.06 185 SER A C 1
ATOM 1433 O O . SER A 1 185 ? -12.696 -0.554 23.549 1.00 98.06 185 SER A O 1
ATOM 1435 N N . ALA A 1 186 ? -12.001 0.732 21.847 1.00 97.56 186 ALA A N 1
ATOM 1436 C CA . ALA A 1 186 ? -13.067 0.316 20.948 1.00 97.56 186 ALA A CA 1
ATOM 1437 C C . ALA A 1 186 ? -12.996 -1.186 20.652 1.00 97.56 186 ALA A C 1
ATOM 1439 O O . ALA A 1 186 ? -13.978 -1.897 20.858 1.00 97.56 186 ALA A O 1
ATOM 1440 N N . ALA A 1 187 ? -11.808 -1.684 20.302 1.00 95.75 187 ALA A N 1
ATOM 1441 C CA . ALA A 1 187 ? -11.577 -3.104 20.052 1.00 95.75 187 ALA A CA 1
ATOM 1442 C C . ALA A 1 187 ? -11.885 -3.970 21.284 1.00 95.75 187 ALA A C 1
ATOM 1444 O O . ALA A 1 187 ? -12.417 -5.072 21.168 1.00 95.75 187 ALA A O 1
ATOM 1445 N N . ARG A 1 188 ? -11.552 -3.470 22.481 1.00 95.62 188 ARG A N 1
ATOM 1446 C CA . ARG A 1 188 ? -11.705 -4.200 23.744 1.00 95.62 188 ARG A CA 1
ATOM 1447 C C . ARG A 1 188 ? -13.138 -4.222 24.270 1.00 95.62 188 ARG A C 1
ATOM 1449 O O . ARG A 1 188 ? -13.537 -5.220 24.865 1.00 95.62 188 ARG A O 1
ATOM 1456 N N . TYR A 1 189 ? -13.876 -3.132 24.082 1.00 94.94 189 TYR A N 1
ATOM 1457 C CA . TYR A 1 189 ? -15.202 -2.920 24.667 1.00 94.94 189 TYR A CA 1
ATOM 1458 C C . TYR A 1 189 ? -16.345 -3.008 23.651 1.00 94.94 189 TYR A C 1
ATOM 1460 O O . TYR A 1 189 ? -17.478 -2.671 23.976 1.00 94.94 189 TYR A O 1
ATOM 1468 N N . GLY A 1 190 ? -16.069 -3.500 22.440 1.00 90.50 190 GLY A N 1
ATOM 1469 C CA . GLY A 1 190 ? -17.098 -3.767 21.433 1.00 90.50 190 GLY A CA 1
ATOM 1470 C C . GLY A 1 190 ? -17.631 -2.514 20.738 1.00 90.50 190 GLY A C 1
ATOM 1471 O O . GLY A 1 190 ? -18.753 -2.530 20.239 1.00 90.50 190 GLY A O 1
ATOM 1472 N N . HIS A 1 191 ? -16.846 -1.436 20.694 1.00 95.12 191 HIS A N 1
ATOM 1473 C CA . HIS A 1 191 ? -17.165 -0.276 19.865 1.00 95.12 191 HIS A CA 1
ATOM 1474 C C . HIS A 1 191 ? -16.531 -0.395 18.475 1.00 95.12 191 HIS A C 1
ATOM 1476 O O . HIS A 1 191 ? -15.570 -1.131 18.262 1.00 95.12 191 HIS A O 1
ATOM 1482 N N . ASP A 1 192 ? -17.054 0.374 17.526 1.00 93.94 192 ASP A N 1
ATOM 1483 C CA . ASP A 1 192 ? -16.599 0.404 16.139 1.00 93.94 192 ASP A CA 1
ATOM 1484 C C . ASP A 1 192 ? -15.823 1.697 15.809 1.00 93.94 192 ASP A C 1
ATOM 1486 O O . ASP A 1 192 ? -15.567 2.565 16.654 1.00 93.94 192 ASP A O 1
ATOM 1490 N N . MET A 1 193 ? -15.439 1.848 14.539 1.00 95.38 193 MET A N 1
ATOM 1491 C CA . MET A 1 193 ? -14.749 3.051 14.069 1.00 95.38 193 MET A CA 1
ATOM 1492 C C . MET A 1 193 ? -15.653 4.298 14.112 1.00 95.38 193 MET A C 1
ATOM 1494 O O . MET A 1 193 ? -15.146 5.417 14.230 1.00 95.38 193 MET A O 1
ATOM 1498 N N . ARG A 1 194 ? -16.985 4.136 14.064 1.00 95.06 194 ARG A N 1
ATOM 1499 C CA . ARG A 1 194 ? -17.952 5.244 14.161 1.00 95.06 194 ARG A CA 1
ATOM 1500 C C . ARG A 1 194 ? -17.933 5.848 15.549 1.00 95.06 194 ARG A C 1
ATOM 1502 O O . ARG A 1 194 ? -17.938 7.072 15.679 1.00 95.06 194 ARG A O 1
ATOM 1509 N N . TRP A 1 195 ? -17.848 5.007 16.575 1.00 96.88 195 TRP A N 1
ATOM 1510 C CA . TRP A 1 195 ? -17.676 5.451 17.947 1.00 96.88 195 TRP A CA 1
ATOM 1511 C C . TRP A 1 195 ? -16.387 6.267 18.095 1.00 96.88 195 TRP A C 1
ATOM 1513 O O . TRP A 1 195 ? -16.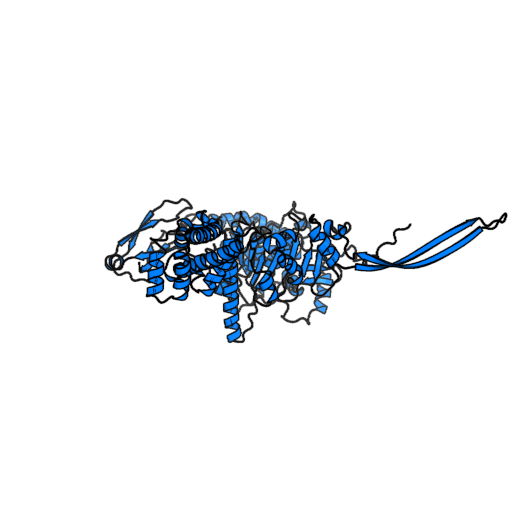464 7.428 18.500 1.00 96.88 195 TRP A O 1
ATOM 1523 N N . VAL A 1 196 ? -15.236 5.740 17.649 1.00 97.62 196 VAL A N 1
ATOM 1524 C CA . VAL A 1 196 ? -13.940 6.452 17.707 1.00 97.62 196 VAL A CA 1
ATOM 1525 C C . VAL A 1 196 ? -14.021 7.805 16.997 1.00 97.62 196 VAL A C 1
ATOM 1527 O O . VAL A 1 196 ? -13.621 8.835 17.548 1.00 97.62 196 VAL A O 1
ATOM 1530 N N . PHE A 1 197 ? -14.581 7.818 15.785 1.00 96.81 197 PHE A N 1
ATOM 1531 C CA . PHE A 1 197 ? -14.789 9.035 15.011 1.00 96.81 197 PHE A CA 1
ATOM 1532 C C . PHE A 1 197 ? -15.676 10.040 15.757 1.00 96.81 197 PHE A C 1
ATOM 1534 O O . PHE A 1 197 ? -15.306 11.209 15.865 1.00 96.81 197 PHE A O 1
ATOM 1541 N N . SER A 1 198 ? -16.802 9.595 16.325 1.00 96.19 198 SER A N 1
ATOM 1542 C CA . SER A 1 198 ? -17.750 10.450 17.052 1.00 96.19 198 SER A CA 1
ATOM 1543 C C . SER A 1 198 ? -17.161 11.056 18.329 1.00 96.19 198 SER A C 1
ATOM 1545 O O . SER A 1 198 ? -17.431 12.216 18.647 1.00 96.19 198 SER A O 1
ATOM 1547 N N . VAL A 1 199 ? -16.321 10.303 19.047 1.00 97.50 199 VAL A N 1
ATOM 1548 C CA . VAL A 1 199 ? -15.652 10.762 20.270 1.00 97.50 199 VAL A CA 1
ATOM 1549 C C . VAL A 1 199 ? -14.681 11.892 19.949 1.00 97.50 199 VAL A C 1
ATOM 1551 O O . VAL A 1 199 ? -14.669 12.912 20.645 1.00 97.50 199 VAL A O 1
ATOM 1554 N N . ILE A 1 200 ? -13.892 11.729 18.882 1.00 96.81 200 ILE A N 1
ATOM 1555 C CA . ILE A 1 200 ? -12.896 12.713 18.455 1.00 96.81 200 ILE A CA 1
ATOM 1556 C C . ILE A 1 200 ? -13.557 13.962 17.874 1.00 96.81 200 ILE A C 1
ATOM 1558 O O . ILE A 1 200 ? -13.256 15.070 18.321 1.00 96.81 200 ILE A O 1
ATOM 1562 N N . THR A 1 201 ? -14.453 13.811 16.896 1.00 94.06 201 THR A N 1
ATOM 1563 C CA . THR A 1 201 ? -15.051 14.959 16.198 1.00 94.06 201 THR A CA 1
ATOM 1564 C C . THR A 1 201 ? -16.021 15.733 17.085 1.00 94.06 201 THR A C 1
ATOM 1566 O O . THR A 1 201 ? -16.025 16.962 17.057 1.00 94.06 201 THR A O 1
ATOM 1569 N N . GLY A 1 202 ? -16.789 15.034 17.925 1.00 92.75 202 GLY A N 1
ATOM 1570 C CA . GLY A 1 202 ? -17.704 15.643 18.889 1.00 92.75 202 GLY A CA 1
ATOM 1571 C C . GLY A 1 202 ? -17.049 16.099 20.193 1.00 92.75 202 GLY A C 1
ATOM 1572 O O . GLY A 1 202 ? -17.735 16.701 21.014 1.00 92.75 202 GLY A O 1
ATOM 1573 N N . GLN A 1 203 ? -15.761 15.795 20.417 1.00 93.69 203 GLN A N 1
ATOM 1574 C CA . GLN A 1 203 ? -15.071 15.975 21.703 1.00 93.69 203 GLN A CA 1
ATOM 1575 C C . GLN A 1 203 ? -15.946 15.537 22.890 1.00 93.69 203 GLN A C 1
ATOM 1577 O O . GLN A 1 203 ? -16.187 16.306 23.824 1.00 93.69 203 GLN A O 1
ATOM 1582 N N . ARG A 1 204 ? -16.475 14.307 22.841 1.00 93.62 204 ARG A N 1
ATOM 1583 C CA . ARG A 1 204 ? -17.501 13.809 23.780 1.00 93.62 204 ARG A CA 1
ATOM 1584 C C . ARG A 1 204 ? -16.909 13.458 25.152 1.00 93.62 204 ARG A C 1
ATOM 1586 O O . ARG A 1 204 ? -16.849 12.302 25.560 1.00 93.62 204 ARG A O 1
ATOM 1593 N N . LEU A 1 205 ? -16.440 14.477 25.876 1.00 93.12 205 LEU A N 1
ATOM 1594 C CA . LEU A 1 205 ? -15.714 14.318 27.138 1.00 93.12 205 LEU A CA 1
ATOM 1595 C C . LEU A 1 205 ? -16.585 13.688 28.235 1.00 93.12 205 LEU A C 1
ATOM 1597 O O . LEU A 1 205 ? -16.159 12.748 28.897 1.00 93.12 205 LEU A O 1
ATOM 1601 N N . THR A 1 206 ? -17.800 14.197 28.432 1.00 92.75 206 THR A N 1
ATOM 1602 C CA . THR A 1 206 ? -18.675 13.760 29.531 1.00 92.75 206 THR A CA 1
ATOM 1603 C C . THR A 1 206 ? -19.340 12.420 29.247 1.00 92.75 206 THR A C 1
ATOM 1605 O O . THR A 1 206 ? -19.404 11.581 30.141 1.00 92.75 206 THR A O 1
ATOM 1608 N N . ASP A 1 207 ? -19.815 12.223 28.019 1.00 93.88 207 ASP A N 1
ATOM 1609 C CA . ASP A 1 207 ? -20.681 11.088 27.688 1.00 93.88 207 ASP A CA 1
ATOM 1610 C C . ASP A 1 207 ? -19.893 9.841 27.280 1.00 93.88 207 ASP A C 1
ATOM 1612 O O . ASP A 1 207 ? -20.423 8.745 27.388 1.00 93.88 207 ASP A O 1
ATOM 1616 N N . GLU A 1 208 ? -18.641 9.995 26.834 1.00 96.75 208 GLU A N 1
ATOM 1617 C CA . GLU A 1 208 ? -17.820 8.879 26.340 1.00 96.75 208 GLU A CA 1
ATOM 1618 C C . GLU A 1 208 ? -16.490 8.770 27.106 1.00 96.75 208 GLU A C 1
ATOM 1620 O O . GLU A 1 208 ? -16.189 7.728 27.687 1.00 96.75 208 GLU A O 1
ATOM 1625 N N . ILE A 1 209 ? -15.705 9.856 27.210 1.00 97.31 209 ILE A N 1
ATOM 1626 C CA . ILE A 1 209 ? -14.376 9.800 27.861 1.00 97.31 209 ILE A CA 1
ATOM 1627 C C . ILE A 1 209 ? -14.471 9.537 29.370 1.00 97.31 209 ILE A C 1
ATOM 1629 O O . ILE A 1 209 ? -13.710 8.731 29.902 1.00 97.31 209 ILE A O 1
ATOM 1633 N N . VAL A 1 210 ? -15.376 10.206 30.093 1.00 98.00 210 VAL A N 1
ATOM 1634 C CA . VAL A 1 210 ? -15.522 10.012 31.547 1.00 98.00 210 VAL A CA 1
ATOM 1635 C C . VAL A 1 210 ? -15.988 8.589 31.898 1.00 98.00 210 VAL A C 1
ATOM 1637 O O . VAL A 1 210 ? -15.388 7.998 32.802 1.00 98.00 210 VAL A O 1
ATOM 1640 N N . PRO A 1 211 ? -17.006 8.007 31.233 1.00 98.25 211 PRO A N 1
ATOM 1641 C CA . PRO A 1 211 ? -17.346 6.595 31.396 1.00 98.25 211 PRO A CA 1
ATOM 1642 C C . PRO A 1 211 ? -16.173 5.668 31.086 1.00 98.25 211 PRO A C 1
ATOM 1644 O O . PRO A 1 211 ? -15.854 4.819 31.918 1.00 98.25 211 PRO A O 1
ATOM 1647 N N . LEU A 1 212 ? -15.459 5.902 29.980 1.00 97.94 212 LEU A N 1
ATOM 1648 C CA . LEU A 1 212 ? -14.296 5.098 29.615 1.00 97.94 212 LEU A CA 1
ATOM 1649 C C . LEU A 1 212 ? -13.198 5.146 30.687 1.00 97.94 212 LEU A C 1
ATOM 1651 O O . LEU A 1 212 ? -12.671 4.110 31.073 1.00 97.94 212 LEU A O 1
ATOM 1655 N N . LEU A 1 213 ? -12.885 6.318 31.249 1.00 98.44 213 LEU A N 1
ATOM 1656 C CA . LEU A 1 213 ? -11.924 6.436 32.356 1.00 98.44 213 LEU A CA 1
ATOM 1657 C C . LEU A 1 213 ? -12.343 5.613 33.584 1.00 98.44 213 LEU A C 1
ATOM 1659 O O . LEU A 1 213 ? -11.496 5.010 34.243 1.00 98.44 213 LEU A O 1
ATOM 1663 N N . LYS A 1 214 ? -13.641 5.574 33.911 1.00 98.00 214 LYS A N 1
ATOM 1664 C CA . LYS A 1 214 ? -14.141 4.742 35.017 1.00 98.00 214 LYS A CA 1
ATOM 1665 C C . LYS A 1 214 ? -13.966 3.259 34.704 1.00 98.00 214 LYS A C 1
ATOM 1667 O O . LYS A 1 214 ? -13.499 2.531 35.577 1.00 98.00 214 LYS A O 1
ATOM 1672 N N . GLN A 1 215 ? -14.294 2.848 33.483 1.00 97.06 215 GLN A N 1
ATOM 1673 C CA . GLN A 1 215 ? -14.179 1.466 33.024 1.00 97.06 215 GLN A CA 1
ATOM 1674 C C . GLN A 1 215 ? -12.718 0.993 33.009 1.00 97.06 215 GLN A C 1
ATOM 1676 O O . GLN A 1 215 ? -12.392 -0.002 33.646 1.00 97.06 215 GLN A O 1
ATOM 1681 N N . LEU A 1 216 ? -11.803 1.780 32.433 1.00 97.81 216 LEU A N 1
ATOM 1682 C CA . LEU A 1 216 ? -10.361 1.496 32.447 1.00 97.81 216 LEU A CA 1
ATOM 1683 C C . LEU A 1 216 ? -9.813 1.332 33.872 1.00 97.81 216 LEU A C 1
ATOM 1685 O O . LEU A 1 216 ? -8.963 0.477 34.123 1.00 97.81 216 LEU A O 1
ATOM 1689 N N . ASN A 1 217 ? -10.298 2.139 34.821 1.00 97.94 217 ASN A N 1
ATOM 1690 C CA . ASN A 1 217 ? -9.915 2.021 36.226 1.00 97.94 217 ASN A CA 1
ATOM 1691 C C . ASN A 1 217 ? -10.492 0.764 36.895 1.00 97.94 217 ASN A C 1
ATOM 1693 O O . ASN A 1 217 ? -9.792 0.125 37.678 1.00 97.94 217 ASN A O 1
ATOM 1697 N N . GLN A 1 218 ? -11.748 0.416 36.603 1.00 97.50 218 GLN A N 1
ATOM 1698 C CA . GLN A 1 218 ? -12.401 -0.792 37.121 1.00 97.50 218 GLN A CA 1
ATOM 1699 C C . GLN A 1 218 ? -11.708 -2.066 36.624 1.00 97.50 218 GLN A C 1
ATOM 1701 O O . GLN A 1 218 ? -11.447 -2.962 37.424 1.00 97.50 218 GLN A O 1
ATOM 1706 N N . ASP A 1 219 ? -11.324 -2.094 35.350 1.00 96.88 219 ASP A N 1
ATOM 1707 C CA . ASP A 1 219 ? -10.675 -3.242 34.708 1.00 96.88 219 ASP A CA 1
ATOM 1708 C C . ASP A 1 219 ? -9.159 -3.311 34.973 1.00 96.88 219 ASP A C 1
ATOM 1710 O O . ASP A 1 219 ? -8.487 -4.273 34.600 1.00 96.88 219 ASP A O 1
ATOM 1714 N N . GLY A 1 220 ? -8.591 -2.297 35.635 1.00 96.44 220 GLY A N 1
ATOM 1715 C CA . GLY A 1 220 ? -7.178 -2.267 36.017 1.00 96.44 220 GLY A CA 1
ATOM 1716 C C . GLY A 1 220 ? -6.206 -1.912 34.884 1.00 96.44 220 GLY A C 1
ATOM 1717 O O . GLY A 1 220 ? -5.001 -2.140 35.024 1.00 96.44 220 GLY A O 1
ATOM 1718 N N . HIS A 1 221 ? -6.679 -1.306 33.794 1.00 96.94 221 HIS A N 1
ATOM 1719 C CA . HIS A 1 221 ? -5.868 -0.855 32.656 1.00 96.94 221 HIS A CA 1
ATOM 1720 C C . HIS A 1 221 ? -5.142 0.467 32.956 1.00 96.94 221 HIS A C 1
ATOM 1722 O O . HIS A 1 221 ? -5.423 1.515 32.375 1.00 96.94 221 HIS A O 1
ATOM 1728 N N . ARG A 1 222 ? -4.198 0.420 33.908 1.00 96.88 222 ARG A N 1
ATOM 1729 C CA . ARG A 1 222 ? -3.519 1.608 34.464 1.00 96.88 222 ARG A CA 1
ATOM 1730 C C . ARG A 1 222 ? -2.808 2.461 33.414 1.00 96.88 222 ARG A C 1
ATOM 1732 O O . ARG A 1 222 ? -2.918 3.676 33.471 1.00 96.88 222 ARG A O 1
ATOM 1739 N N . LEU A 1 223 ? -2.121 1.846 32.448 1.00 96.88 223 LEU A N 1
ATOM 1740 C CA . LEU A 1 223 ? -1.385 2.585 31.416 1.00 96.88 223 LEU A CA 1
ATOM 1741 C C . LEU A 1 223 ? -2.327 3.447 30.563 1.00 96.88 223 LEU A C 1
ATOM 1743 O O . LEU A 1 223 ? -2.120 4.650 30.423 1.00 96.88 223 LEU A O 1
ATOM 1747 N N . GLN A 1 224 ? -3.383 2.840 30.024 1.00 97.56 224 GLN A N 1
ATOM 1748 C CA . GLN A 1 224 ? -4.372 3.520 29.189 1.00 97.56 224 GLN A CA 1
ATOM 1749 C C . GLN A 1 224 ? -5.160 4.557 29.998 1.00 97.56 224 GLN A C 1
ATOM 1751 O O . GLN A 1 224 ? -5.413 5.658 29.506 1.00 97.56 224 GLN A O 1
ATOM 1756 N N . LEU A 1 225 ? -5.483 4.238 31.258 1.00 98.06 225 LEU A N 1
ATOM 1757 C CA . LEU A 1 225 ? -6.105 5.164 32.203 1.00 98.06 225 LEU A CA 1
ATOM 1758 C C . LEU A 1 225 ? -5.241 6.409 32.434 1.00 98.06 225 LEU A C 1
ATOM 1760 O O . LEU A 1 225 ? -5.760 7.524 32.385 1.00 98.06 225 LEU A O 1
ATOM 1764 N N . ASP A 1 226 ? -3.943 6.235 32.678 1.00 98.00 226 ASP A N 1
ATOM 1765 C CA . ASP A 1 226 ? -3.018 7.336 32.951 1.00 98.00 226 ASP A CA 1
ATOM 1766 C C . ASP A 1 226 ? -2.833 8.224 31.713 1.00 98.00 226 ASP A C 1
ATOM 1768 O O . ASP A 1 226 ? -2.875 9.453 31.821 1.00 98.00 226 ASP A O 1
ATOM 1772 N N . ILE A 1 227 ? -2.710 7.617 30.527 1.00 97.62 227 ILE A N 1
ATOM 1773 C CA . ILE A 1 227 ? -2.608 8.335 29.249 1.00 97.62 227 ILE A CA 1
ATOM 1774 C C . ILE A 1 227 ? -3.868 9.173 28.999 1.00 97.62 227 ILE A C 1
ATOM 1776 O O . ILE A 1 227 ? -3.785 10.395 28.826 1.00 97.62 227 ILE A O 1
ATOM 1780 N N . LEU A 1 228 ? -5.044 8.538 29.003 1.00 97.81 228 LEU A N 1
ATOM 1781 C CA . LEU A 1 228 ? -6.302 9.220 28.708 1.00 97.81 228 LEU A CA 1
ATOM 1782 C C . LEU A 1 228 ? -6.657 10.235 29.796 1.00 97.81 228 LEU A C 1
ATOM 1784 O O . LEU A 1 228 ? -7.091 11.347 29.498 1.00 97.81 228 LEU A O 1
ATOM 1788 N N . GLY A 1 229 ? -6.423 9.881 31.059 1.00 97.50 229 GLY A N 1
ATOM 1789 C CA . GLY A 1 229 ? -6.652 10.745 32.210 1.00 97.50 229 GLY A CA 1
ATOM 1790 C C . GLY A 1 229 ? -5.753 11.979 32.190 1.00 97.50 229 GLY A C 1
ATOM 1791 O O . GLY A 1 229 ? -6.210 13.070 32.534 1.00 97.50 229 GLY A O 1
ATOM 1792 N N . GLY A 1 230 ? -4.502 11.835 31.744 1.00 97.38 230 GLY A N 1
ATOM 1793 C CA . GLY A 1 230 ? -3.578 12.946 31.531 1.00 97.38 230 GLY A CA 1
ATOM 1794 C C . GLY A 1 230 ? -4.059 13.916 30.449 1.00 97.38 230 GLY A C 1
ATOM 1795 O O . GLY A 1 230 ? -4.027 15.129 30.657 1.00 97.38 230 GLY A O 1
ATOM 1796 N N . ILE A 1 231 ? -4.567 13.399 29.325 1.00 96.62 231 ILE A N 1
ATOM 1797 C CA . ILE A 1 231 ? -5.126 14.218 28.235 1.00 96.62 231 ILE A CA 1
ATOM 1798 C C . ILE A 1 231 ? -6.428 14.901 28.675 1.00 96.62 231 ILE A C 1
ATOM 1800 O O . ILE A 1 231 ? -6.611 16.093 28.431 1.00 96.62 231 ILE A O 1
ATOM 1804 N N . TYR A 1 232 ? -7.309 14.182 29.374 1.00 96.50 232 TYR A N 1
ATOM 1805 C CA . TYR A 1 232 ? -8.563 14.718 29.904 1.00 96.50 232 TYR A CA 1
ATOM 1806 C C . TYR A 1 232 ? -8.330 15.878 30.888 1.00 96.50 232 TYR A C 1
ATOM 1808 O O . TYR A 1 232 ? -9.012 16.898 30.814 1.00 96.50 232 TYR A O 1
ATOM 1816 N N . LYS A 1 233 ? -7.333 15.752 31.776 1.00 96.44 233 LYS A N 1
ATOM 1817 C CA . LYS A 1 233 ? -6.974 16.775 32.777 1.00 96.44 233 LYS A CA 1
ATOM 1818 C C . LYS A 1 233 ? -6.116 17.920 32.226 1.00 96.44 233 LYS A C 1
ATOM 1820 O O . LYS A 1 233 ? -5.874 18.882 32.955 1.00 96.44 233 LYS A O 1
ATOM 1825 N N . ALA A 1 234 ? -5.626 17.827 30.989 1.00 95.56 234 ALA A N 1
ATOM 1826 C CA . ALA A 1 234 ? -4.808 18.876 30.387 1.00 95.56 234 ALA A CA 1
ATOM 1827 C C . ALA A 1 234 ? -5.596 20.199 30.266 1.00 95.56 234 ALA A C 1
ATOM 1829 O O . ALA A 1 234 ? -6.823 20.156 30.130 1.00 95.56 234 ALA A O 1
ATOM 1830 N N . PRO A 1 235 ? -4.927 21.370 30.270 1.00 96.00 235 PRO A N 1
ATOM 1831 C CA . PRO A 1 235 ? -5.581 22.663 30.066 1.00 96.00 235 PRO A CA 1
ATOM 1832 C C . PRO A 1 235 ? -6.437 22.687 28.794 1.00 96.00 235 PRO A C 1
ATOM 1834 O O . PRO A 1 235 ? -6.046 22.121 27.775 1.00 96.00 235 PRO A O 1
ATOM 1837 N N . ASP A 1 236 ? -7.568 23.397 28.817 1.00 92.94 236 ASP A N 1
ATOM 1838 C CA . ASP A 1 236 ? -8.570 23.361 27.736 1.00 92.94 236 ASP A CA 1
ATOM 1839 C C . ASP A 1 236 ? -7.991 23.630 26.347 1.00 92.94 236 ASP A C 1
ATOM 1841 O O . ASP A 1 236 ? -8.309 22.926 25.392 1.00 92.94 236 ASP A O 1
ATOM 1845 N N . ARG A 1 237 ? -7.087 24.609 26.233 1.00 91.56 237 ARG A N 1
ATOM 1846 C CA . ARG A 1 237 ? -6.430 24.940 24.962 1.00 91.56 237 ARG A CA 1
ATOM 1847 C C . ARG A 1 237 ? -5.548 23.801 24.448 1.00 91.56 237 ARG A C 1
ATOM 1849 O O . ARG A 1 237 ? -5.513 23.544 23.246 1.00 91.56 237 ARG A O 1
ATOM 1856 N N . GLU A 1 238 ? -4.820 23.144 25.344 1.00 91.88 238 GLU A N 1
ATOM 1857 C CA . GLU A 1 238 ? -3.961 22.013 24.999 1.00 91.88 238 GLU A CA 1
ATOM 1858 C C . GLU A 1 238 ? -4.809 20.806 24.602 1.00 91.88 238 GLU A C 1
ATOM 1860 O O . GLU A 1 238 ? -4.605 20.244 23.528 1.00 91.88 238 GLU A O 1
ATOM 1865 N N . ARG A 1 239 ? -5.818 20.467 25.411 1.00 94.62 239 ARG A N 1
ATOM 1866 C CA . ARG A 1 239 ? -6.753 19.375 25.132 1.00 94.62 239 ARG A CA 1
ATOM 1867 C C . ARG A 1 239 ? -7.465 19.577 23.792 1.00 94.62 239 ARG A C 1
ATOM 1869 O O . ARG A 1 239 ? -7.447 18.677 22.959 1.00 94.62 239 ARG A O 1
ATOM 1876 N N . ALA A 1 240 ? -7.998 20.773 23.534 1.00 91.88 240 ALA A N 1
ATOM 1877 C CA . ALA A 1 240 ? -8.633 21.105 22.259 1.00 91.88 240 ALA A CA 1
ATOM 1878 C C . ALA A 1 240 ? -7.668 20.969 21.066 1.00 91.88 240 ALA A C 1
ATOM 1880 O O . ALA A 1 240 ? -8.073 20.500 20.004 1.00 91.88 240 ALA A O 1
ATOM 1881 N N . SER A 1 241 ? -6.388 21.321 21.242 1.00 91.88 241 SER A N 1
ATOM 1882 C CA . SER A 1 241 ? -5.364 21.156 20.198 1.00 91.88 241 SER A CA 1
ATOM 1883 C C . SER A 1 241 ? -5.076 19.679 19.906 1.00 91.88 241 SER A C 1
ATOM 1885 O O . SER A 1 241 ? -4.985 19.299 18.743 1.00 91.88 241 SER A O 1
ATOM 1887 N N . VAL A 1 242 ? -5.002 18.829 20.937 1.00 93.62 242 VAL A N 1
ATOM 1888 C CA . VAL A 1 242 ? -4.823 17.372 20.779 1.00 93.62 242 VAL A CA 1
ATOM 1889 C C . VAL A 1 242 ? -5.997 16.747 20.019 1.00 93.62 242 VAL A C 1
ATOM 1891 O O . VAL A 1 242 ? -5.782 16.033 19.038 1.00 93.62 242 VAL A O 1
ATOM 1894 N N . PHE A 1 243 ? -7.236 17.059 20.416 1.00 95.06 243 PHE A N 1
ATOM 1895 C CA . PHE A 1 243 ? -8.437 16.587 19.716 1.00 95.06 243 PHE A CA 1
ATOM 1896 C C . PHE A 1 243 ? -8.508 17.109 18.277 1.00 95.06 243 PHE A C 1
ATOM 1898 O O . PHE A 1 243 ? -8.860 16.354 17.376 1.00 95.06 243 PHE A O 1
ATOM 1905 N N . SER A 1 244 ? -8.116 18.364 18.031 1.00 92.69 244 SER A N 1
ATOM 1906 C CA . SER A 1 244 ? -8.059 18.925 16.676 1.00 92.69 244 SER A CA 1
ATOM 1907 C C . SER A 1 244 ? -7.076 18.168 15.780 1.00 92.69 244 SER A C 1
ATOM 1909 O O . SER A 1 244 ? -7.399 17.885 14.629 1.00 92.69 244 SER A O 1
ATOM 1911 N N . THR A 1 245 ? -5.890 17.818 16.284 1.00 91.94 245 THR A N 1
ATOM 1912 C CA . THR A 1 245 ? -4.898 17.035 15.528 1.00 91.94 245 THR A CA 1
ATOM 1913 C C . THR A 1 245 ? -5.409 15.622 15.224 1.00 91.94 245 THR A C 1
ATOM 1915 O O . THR A 1 245 ? -5.262 15.133 14.100 1.00 91.94 245 THR A O 1
ATOM 1918 N N . ALA A 1 246 ? -6.069 14.977 16.192 1.00 93.94 246 ALA A N 1
ATOM 1919 C CA . ALA A 1 246 ? -6.707 13.679 15.977 1.00 93.94 246 ALA A CA 1
ATOM 1920 C C . ALA A 1 246 ? -7.845 13.769 14.940 1.00 93.94 246 ALA A C 1
ATOM 1922 O O . ALA A 1 246 ? -7.921 12.937 14.038 1.00 93.94 246 ALA A O 1
ATOM 1923 N N . ALA A 1 247 ? -8.674 14.816 14.994 1.00 93.88 247 ALA A N 1
ATOM 1924 C CA . ALA A 1 247 ? -9.771 15.032 14.050 1.00 93.88 247 ALA A CA 1
ATOM 1925 C C . ALA A 1 247 ? -9.274 15.219 12.607 1.00 93.88 247 ALA A C 1
ATOM 1927 O O . ALA A 1 247 ? -9.836 14.630 11.688 1.00 93.88 247 ALA A O 1
ATOM 1928 N N . VAL A 1 248 ? -8.175 15.956 12.397 1.00 90.81 248 VAL A N 1
ATOM 1929 C CA . VAL A 1 248 ? -7.546 16.095 11.067 1.00 90.81 248 VAL A CA 1
ATOM 1930 C C . VAL A 1 248 ? -7.116 14.739 10.506 1.00 90.81 248 VAL A C 1
ATOM 1932 O O . VAL A 1 248 ? -7.290 14.484 9.315 1.00 90.81 248 VAL A O 1
ATOM 1935 N N . THR A 1 249 ? -6.599 13.854 11.359 1.00 91.25 249 THR A N 1
ATOM 1936 C CA . THR A 1 249 ? -6.201 12.495 10.964 1.00 91.25 249 THR A CA 1
ATOM 1937 C C . THR A 1 249 ? -7.404 11.639 10.566 1.00 91.25 249 THR A C 1
ATOM 1939 O O . THR A 1 249 ? -7.323 10.879 9.603 1.00 91.25 249 THR A O 1
ATOM 1942 N N . LEU A 1 250 ? -8.533 11.790 11.264 1.00 93.56 250 LEU A N 1
ATOM 1943 C CA . LEU A 1 250 ? -9.761 11.036 11.003 1.00 93.56 250 LEU A CA 1
ATOM 1944 C C . LEU A 1 250 ? -10.683 11.674 9.957 1.00 93.56 250 LEU A C 1
ATOM 1946 O O . LEU A 1 250 ? -11.742 11.123 9.673 1.00 93.56 250 LEU A O 1
ATOM 1950 N N . ARG A 1 251 ? -10.287 12.792 9.339 1.00 90.50 251 ARG A N 1
ATOM 1951 C CA . ARG A 1 251 ? -11.096 13.508 8.341 1.00 90.50 251 ARG A CA 1
ATOM 1952 C C . ARG A 1 251 ? -11.568 12.616 7.190 1.00 90.50 251 ARG A C 1
ATOM 1954 O O . ARG A 1 251 ? -12.642 12.822 6.641 1.00 90.50 251 ARG A O 1
ATOM 1961 N N . VAL A 1 252 ? -10.786 11.594 6.853 1.00 88.12 252 VAL A N 1
ATOM 1962 C CA . VAL A 1 252 ? -11.132 10.603 5.829 1.00 88.12 252 VAL A CA 1
ATOM 1963 C C . VAL A 1 252 ? -12.479 9.908 6.098 1.00 88.12 252 VAL A C 1
ATOM 1965 O O . VAL A 1 252 ? -13.215 9.610 5.161 1.00 88.12 252 VAL A O 1
ATOM 1968 N N . PHE A 1 253 ? -12.840 9.733 7.372 1.00 92.00 253 PHE A N 1
ATOM 1969 C CA . PHE A 1 253 ? -14.082 9.102 7.823 1.00 92.00 253 PHE A CA 1
ATOM 1970 C C . PHE A 1 253 ? -15.295 10.050 7.823 1.00 92.00 253 PHE A C 1
ATOM 1972 O O . PHE A 1 253 ? -16.408 9.605 8.085 1.00 92.00 253 PHE A O 1
ATOM 1979 N N . GLU A 1 254 ? -15.130 11.335 7.472 1.00 90.50 254 GLU A N 1
ATOM 1980 C CA . GLU A 1 254 ? -16.265 12.238 7.193 1.00 90.50 254 GLU A CA 1
ATOM 1981 C C . GLU A 1 254 ? -17.071 11.774 5.968 1.00 90.50 254 GLU A C 1
ATOM 1983 O O . GLU A 1 254 ? -18.237 12.133 5.797 1.00 90.50 254 GLU A O 1
ATOM 1988 N N . ARG A 1 255 ? -16.453 10.968 5.099 1.00 87.62 255 ARG A N 1
ATOM 1989 C CA . ARG A 1 255 ? -17.110 10.329 3.962 1.00 87.62 255 ARG A CA 1
ATOM 1990 C C . ARG A 1 255 ? -17.810 9.064 4.444 1.00 87.62 255 ARG A C 1
ATOM 1992 O O . ARG A 1 255 ? -17.132 8.119 4.841 1.00 87.62 255 ARG A O 1
ATOM 1999 N N . SER A 1 256 ? -19.141 9.026 4.336 1.00 84.06 256 SER A N 1
ATOM 2000 C CA . SER A 1 256 ? -19.943 7.880 4.790 1.00 84.06 256 SER A CA 1
ATOM 2001 C C . SER A 1 256 ? -19.422 6.565 4.222 1.00 84.06 256 SER A C 1
ATOM 2003 O O . SER A 1 256 ? -19.100 5.686 5.000 1.00 84.06 256 SER A O 1
ATOM 2005 N N . GLY A 1 257 ? -19.164 6.486 2.912 1.00 84.12 257 GLY A N 1
ATOM 2006 C CA . GLY A 1 257 ? -18.651 5.264 2.288 1.00 84.12 257 GLY A CA 1
ATOM 2007 C C . GLY A 1 257 ? -17.330 4.759 2.887 1.00 84.12 257 GLY A C 1
ATOM 2008 O O . GLY A 1 257 ? -17.170 3.559 3.080 1.00 84.12 257 GLY A O 1
ATOM 2009 N N . VAL A 1 258 ? -16.398 5.653 3.246 1.00 87.00 258 VAL A N 1
ATOM 2010 C CA . VAL A 1 258 ? -15.137 5.246 3.896 1.00 87.00 258 VAL A CA 1
ATOM 2011 C C . VAL A 1 258 ? -15.435 4.637 5.264 1.00 87.00 258 VAL A C 1
ATOM 2013 O O . VAL A 1 258 ? -14.883 3.596 5.610 1.00 87.00 258 VAL A O 1
ATOM 2016 N N . LEU A 1 259 ? -16.312 5.271 6.040 1.00 88.50 259 LEU A N 1
ATOM 2017 C CA . LEU A 1 259 ? -16.696 4.785 7.360 1.00 88.50 259 LEU A CA 1
ATOM 2018 C C . LEU A 1 259 ? -17.478 3.463 7.265 1.00 88.50 259 LEU A C 1
ATOM 2020 O O . LEU A 1 259 ? -17.145 2.519 7.973 1.00 88.50 259 LEU A O 1
ATOM 2024 N N . ASP A 1 260 ? -18.412 3.355 6.321 1.00 83.88 260 ASP A N 1
ATOM 2025 C CA . ASP A 1 260 ? -19.166 2.135 6.004 1.00 83.88 260 ASP A CA 1
ATOM 2026 C C . ASP A 1 260 ? -18.220 0.989 5.588 1.00 83.88 260 ASP A C 1
ATOM 2028 O O . ASP A 1 260 ? -18.438 -0.169 5.934 1.00 83.88 260 ASP A O 1
ATOM 2032 N N . SER A 1 261 ? -17.110 1.295 4.901 1.00 84.75 261 SER A N 1
ATOM 2033 C CA . SER A 1 261 ? -16.108 0.292 4.498 1.00 84.75 261 SER A CA 1
ATOM 2034 C C . SER A 1 261 ? -15.358 -0.355 5.672 1.00 84.75 261 SER A C 1
ATOM 2036 O O . SER A 1 261 ? -14.712 -1.393 5.487 1.00 84.75 261 SER A O 1
ATOM 2038 N N . THR A 1 262 ? -15.450 0.240 6.869 1.00 89.88 262 THR A N 1
ATOM 2039 C CA . THR A 1 262 ? -14.882 -0.316 8.107 1.00 89.88 262 THR A CA 1
ATOM 2040 C C . THR A 1 262 ? -15.818 -1.285 8.824 1.00 89.88 262 THR A C 1
ATOM 2042 O O . THR A 1 262 ? -15.379 -2.002 9.724 1.00 89.88 262 THR A O 1
ATOM 2045 N N . ASP A 1 263 ? -17.085 -1.354 8.417 1.00 84.62 263 ASP A N 1
ATOM 2046 C CA . ASP A 1 263 ? -18.064 -2.240 9.031 1.00 84.62 263 ASP A CA 1
ATOM 2047 C C . ASP A 1 263 ? -17.834 -3.696 8.571 1.00 84.62 263 ASP A C 1
ATOM 2049 O O . ASP A 1 263 ? -17.480 -3.971 7.420 1.00 84.62 263 ASP A O 1
ATOM 2053 N N . ASN A 1 264 ? -18.051 -4.658 9.475 1.00 81.94 264 ASN A N 1
ATOM 2054 C CA . ASN A 1 264 ? -17.926 -6.102 9.215 1.00 81.94 264 ASN A CA 1
ATOM 2055 C C . ASN A 1 264 ? -16.606 -6.500 8.508 1.00 81.94 264 ASN A C 1
ATOM 2057 O O . ASN A 1 264 ? -16.652 -7.053 7.392 1.00 81.94 264 ASN A O 1
ATOM 2061 N N . PRO A 1 265 ? -15.438 -6.209 9.119 1.00 87.88 265 PRO A N 1
ATOM 2062 C CA . PRO A 1 265 ? -14.133 -6.558 8.562 1.00 87.88 265 PRO A CA 1
ATOM 2063 C C . PRO A 1 265 ? -14.035 -8.068 8.311 1.00 87.88 265 PRO A C 1
ATOM 2065 O O . PRO A 1 265 ? -14.518 -8.869 9.109 1.00 87.88 265 PRO A O 1
ATOM 2068 N N . ASN A 1 266 ? -13.444 -8.462 7.181 1.00 85.75 266 ASN A N 1
ATOM 2069 C CA . ASN A 1 266 ? -13.515 -9.842 6.674 1.00 85.75 266 ASN A CA 1
ATOM 2070 C C . ASN A 1 266 ? -12.167 -10.427 6.233 1.00 85.75 266 ASN A C 1
ATOM 2072 O O . ASN A 1 266 ? -12.143 -11.413 5.495 1.00 85.75 266 ASN A O 1
ATOM 2076 N N . PHE A 1 267 ? -11.059 -9.808 6.633 1.00 88.62 267 PHE A N 1
ATOM 2077 C CA . PHE A 1 267 ? -9.737 -10.143 6.122 1.00 88.62 267 PHE A CA 1
ATOM 2078 C C . PHE A 1 267 ? -8.817 -10.676 7.221 1.00 88.62 267 PHE A C 1
ATOM 2080 O O . PHE A 1 267 ? -8.646 -10.029 8.250 1.00 88.62 267 PHE A O 1
ATOM 2087 N N . ASP A 1 268 ? -8.204 -11.837 6.983 1.00 85.06 268 ASP A N 1
ATOM 2088 C CA . ASP A 1 268 ? -7.207 -12.436 7.876 1.00 85.06 268 ASP A CA 1
ATOM 2089 C C . ASP A 1 268 ? -5.789 -12.034 7.441 1.00 85.06 268 ASP A C 1
ATOM 2091 O O . ASP A 1 268 ? -5.222 -12.583 6.490 1.00 85.06 268 ASP A O 1
ATOM 2095 N N . MET A 1 269 ? -5.209 -11.072 8.163 1.00 90.69 269 MET A N 1
ATOM 2096 C CA . MET A 1 269 ? -3.854 -10.570 7.924 1.00 90.69 269 MET A CA 1
ATOM 2097 C C . MET A 1 269 ? -2.787 -11.658 8.064 1.00 90.69 269 MET A C 1
ATOM 2099 O O . MET A 1 269 ? -1.843 -11.717 7.273 1.00 90.69 269 MET A O 1
ATOM 2103 N N . GLU A 1 270 ? -2.908 -12.531 9.065 1.00 88.50 270 GLU A N 1
ATOM 2104 C CA . GLU A 1 270 ? -1.909 -13.567 9.315 1.00 88.50 270 GLU A CA 1
ATOM 2105 C C . GLU A 1 270 ? -2.009 -14.695 8.297 1.00 88.50 270 GLU A C 1
ATOM 2107 O O . GLU A 1 270 ? -0.979 -15.150 7.795 1.00 88.50 270 GLU A O 1
ATOM 2112 N N . GLY A 1 271 ? -3.228 -15.121 7.961 1.00 85.56 271 GLY A N 1
ATOM 2113 C CA . GLY A 1 271 ? -3.487 -16.084 6.893 1.00 85.56 271 GLY A CA 1
ATOM 2114 C C . GLY A 1 271 ? -2.931 -15.604 5.554 1.00 85.56 271 GLY A C 1
ATOM 2115 O O . GLY A 1 271 ? -2.205 -16.348 4.889 1.00 85.56 271 GLY A O 1
ATOM 2116 N N . PHE A 1 272 ? -3.160 -14.331 5.212 1.00 90.56 272 PHE A N 1
ATOM 2117 C CA . PHE A 1 272 ? -2.577 -13.691 4.030 1.00 90.56 272 PHE A CA 1
ATOM 2118 C C . PHE A 1 272 ? -1.044 -13.767 4.021 1.00 90.56 272 PHE A C 1
ATOM 2120 O O . PHE A 1 272 ? -0.446 -14.188 3.031 1.00 90.56 272 PHE A O 1
ATOM 2127 N N . VAL A 1 273 ? -0.396 -13.393 5.129 1.00 89.12 273 VAL A N 1
ATOM 2128 C CA . VAL A 1 273 ? 1.071 -13.417 5.254 1.00 89.12 273 VAL A CA 1
ATOM 2129 C C . VAL A 1 273 ? 1.629 -14.838 5.177 1.00 89.12 273 VAL A C 1
ATOM 2131 O O . VAL A 1 273 ? 2.692 -15.056 4.588 1.00 89.12 273 VAL A O 1
ATOM 2134 N N . ARG A 1 274 ? 0.956 -15.812 5.802 1.00 82.44 274 ARG A N 1
ATOM 2135 C CA . ARG A 1 274 ? 1.398 -17.212 5.806 1.00 82.44 274 ARG A CA 1
ATOM 2136 C C . ARG A 1 274 ? 1.282 -17.836 4.417 1.00 82.44 274 ARG A C 1
ATOM 2138 O O . ARG A 1 274 ? 2.186 -18.587 4.042 1.00 82.44 274 ARG A O 1
ATOM 2145 N N . GLY A 1 275 ? 0.212 -17.510 3.689 1.00 78.31 275 GLY A N 1
ATOM 2146 C CA . GLY A 1 275 ? -0.236 -18.261 2.520 1.00 78.31 275 GLY A CA 1
ATOM 2147 C C . GLY A 1 275 ? -0.668 -19.684 2.891 1.00 78.31 275 GLY A C 1
ATOM 2148 O O . GLY A 1 275 ? -0.445 -20.149 4.012 1.00 78.31 275 GLY A O 1
ATOM 2149 N N . VAL A 1 276 ? -1.269 -20.402 1.944 1.00 69.19 276 VAL A N 1
ATOM 2150 C CA . VAL A 1 276 ? -1.618 -21.819 2.135 1.00 69.19 276 VAL A CA 1
ATOM 2151 C C . VAL A 1 276 ? -0.559 -22.673 1.440 1.00 69.19 276 VAL A C 1
ATOM 2153 O O . VAL A 1 276 ? -0.442 -22.595 0.219 1.00 69.19 276 VAL A O 1
ATOM 2156 N N . PRO A 1 277 ? 0.234 -23.491 2.151 1.00 59.38 277 PRO A N 1
ATOM 2157 C CA . PRO A 1 277 ? 1.116 -24.454 1.502 1.00 59.38 277 PRO A CA 1
ATOM 2158 C C . PRO A 1 277 ? 0.277 -25.430 0.671 1.00 59.38 277 PRO A C 1
ATOM 2160 O O . PRO A 1 277 ? -0.660 -26.032 1.191 1.00 59.38 277 PRO A O 1
ATOM 2163 N N . VAL A 1 278 ? 0.600 -25.593 -0.610 1.00 55.47 278 VAL A N 1
ATOM 2164 C CA . VAL A 1 278 ? -0.085 -26.553 -1.485 1.00 55.47 278 VAL A CA 1
ATOM 2165 C C . VAL A 1 278 ? 0.876 -27.702 -1.767 1.00 55.47 278 VAL A C 1
ATOM 2167 O O . VAL A 1 278 ? 1.895 -27.508 -2.429 1.00 55.47 278 VAL A O 1
ATOM 2170 N N . GLU A 1 279 ? 0.562 -28.898 -1.261 1.00 41.97 279 GLU A N 1
ATOM 2171 C CA . GLU A 1 279 ? 1.182 -30.149 -1.712 1.00 41.97 279 GLU A CA 1
ATOM 2172 C C . GLU A 1 279 ? 0.489 -30.574 -3.013 1.00 41.97 279 GLU A C 1
ATOM 2174 O O . GLU A 1 279 ? -0.580 -31.179 -2.999 1.00 41.97 279 GLU A O 1
ATOM 2179 N N . GLY A 1 280 ? 1.044 -30.189 -4.162 1.00 41.25 280 GLY A N 1
ATOM 2180 C CA . GLY A 1 280 ? 0.396 -30.453 -5.444 1.00 41.25 280 GLY A CA 1
ATOM 2181 C C . GLY A 1 280 ? 1.260 -30.096 -6.644 1.00 41.25 280 GLY A C 1
ATOM 2182 O O . GLY A 1 280 ? 2.049 -29.155 -6.607 1.00 41.25 280 GLY A O 1
ATOM 2183 N N . ASN A 1 281 ? 1.127 -30.899 -7.697 1.00 38.59 281 ASN A N 1
ATOM 2184 C CA . ASN A 1 281 ? 1.995 -30.907 -8.866 1.00 38.59 281 ASN A CA 1
ATOM 2185 C C . ASN A 1 281 ? 1.670 -29.726 -9.804 1.00 38.59 281 ASN A C 1
ATOM 2187 O O . ASN A 1 281 ? 0.748 -29.808 -10.614 1.00 38.59 281 ASN A O 1
ATOM 2191 N N . TRP A 1 282 ? 2.426 -28.628 -9.707 1.00 44.06 282 TRP A N 1
ATOM 2192 C CA . TRP A 1 282 ? 2.291 -27.438 -10.569 1.00 44.06 282 TRP A CA 1
ATOM 2193 C C . TRP A 1 282 ? 2.773 -27.646 -12.022 1.00 44.06 282 TRP A C 1
ATOM 2195 O O . TRP A 1 282 ? 2.872 -26.687 -12.788 1.00 44.06 282 TRP A O 1
ATOM 2205 N N . ASP A 1 283 ? 2.991 -28.897 -12.441 1.00 39.22 283 ASP A N 1
ATOM 2206 C CA . ASP A 1 283 ? 3.324 -29.297 -13.818 1.00 39.22 283 ASP A CA 1
ATOM 2207 C C . ASP A 1 283 ? 2.282 -28.832 -14.864 1.00 39.22 283 ASP A C 1
ATOM 2209 O O . ASP A 1 283 ? 2.577 -28.784 -16.055 1.00 39.22 283 ASP A O 1
ATOM 2213 N N . LEU A 1 284 ? 1.074 -28.429 -14.445 1.00 40.50 284 LEU A N 1
ATOM 2214 C CA . LEU A 1 284 ? 0.001 -27.940 -15.327 1.00 40.50 284 LEU A CA 1
ATOM 2215 C C . LEU A 1 284 ? 0.169 -26.483 -15.809 1.00 40.50 284 LEU A C 1
ATOM 2217 O O . LEU A 1 284 ? -0.543 -26.060 -16.719 1.00 40.50 284 LEU A O 1
ATOM 2221 N N . LEU A 1 285 ? 1.095 -25.697 -15.244 1.00 43.50 285 LEU A N 1
ATOM 2222 C CA . LEU A 1 285 ? 1.417 -24.356 -15.771 1.00 43.50 285 LEU A CA 1
ATOM 2223 C C . LEU A 1 285 ? 2.423 -24.396 -16.932 1.00 43.50 285 LEU A C 1
ATOM 2225 O O . LEU A 1 285 ? 2.583 -23.407 -17.648 1.00 43.50 285 LEU A O 1
ATOM 2229 N N . TYR A 1 286 ? 3.081 -25.537 -17.140 1.00 50.81 286 TYR A N 1
ATOM 2230 C CA . TYR A 1 286 ? 4.174 -25.700 -18.091 1.00 50.81 286 TYR A CA 1
ATOM 2231 C C . TYR A 1 286 ? 3.891 -26.893 -19.009 1.00 50.81 286 TYR A C 1
ATOM 2233 O O . TYR A 1 286 ? 4.620 -27.877 -19.012 1.00 50.81 286 TYR A O 1
ATOM 2241 N N . GLU A 1 287 ? 2.827 -26.812 -19.817 1.00 41.22 287 GLU A N 1
ATOM 2242 C CA . GLU A 1 287 ? 2.382 -27.927 -20.678 1.00 41.22 287 GLU A CA 1
ATOM 2243 C C . GLU A 1 287 ? 3.424 -28.364 -21.741 1.00 41.22 287 GLU A C 1
ATOM 2245 O O . GLU A 1 287 ? 3.223 -29.354 -22.441 1.00 41.22 287 GLU A O 1
ATOM 2250 N N . SER A 1 288 ? 4.568 -27.675 -21.865 1.00 50.81 288 SER A N 1
ATOM 2251 C CA . SER A 1 288 ? 5.742 -28.161 -22.606 1.00 50.81 288 SER A CA 1
ATOM 2252 C C . SER A 1 288 ? 7.034 -27.419 -22.228 1.00 50.81 288 SER A C 1
ATOM 2254 O O . SER A 1 288 ? 7.000 -26.223 -21.914 1.00 50.81 288 SER A O 1
ATOM 2256 N N . ASP A 1 289 ? 8.185 -28.096 -22.371 1.00 52.75 289 ASP A N 1
ATOM 2257 C CA . ASP A 1 289 ? 9.549 -27.540 -22.211 1.00 52.75 289 ASP A CA 1
ATOM 2258 C C . ASP A 1 289 ? 9.829 -26.302 -23.095 1.00 52.75 289 ASP A C 1
ATOM 2260 O O . ASP A 1 289 ? 10.771 -25.545 -22.841 1.00 52.75 289 ASP A O 1
ATOM 2264 N N . ASP A 1 290 ? 9.017 -26.095 -24.138 1.00 51.31 290 ASP A N 1
ATOM 2265 C CA . ASP A 1 290 ? 9.143 -25.013 -25.117 1.00 51.31 290 ASP A CA 1
ATOM 2266 C C . ASP A 1 290 ? 8.129 -23.864 -24.924 1.00 51.31 290 ASP A C 1
ATOM 2268 O O . ASP A 1 290 ? 8.196 -22.874 -25.661 1.00 51.31 290 ASP A O 1
ATOM 2272 N N . SER A 1 291 ? 7.230 -23.940 -23.933 1.00 52.97 291 SER A N 1
ATOM 2273 C CA . SER A 1 291 ? 6.277 -22.859 -23.628 1.00 52.97 291 SER A CA 1
ATOM 2274 C C . SER A 1 291 ? 6.985 -21.573 -23.153 1.00 52.97 291 SER A C 1
ATOM 2276 O O . SER A 1 291 ? 8.032 -21.648 -22.502 1.00 52.97 291 SER A O 1
ATOM 2278 N N . PRO A 1 292 ? 6.456 -20.363 -23.431 1.00 54.66 292 PRO A N 1
ATOM 2279 C CA . PRO A 1 292 ? 7.018 -19.098 -22.944 1.00 54.66 292 PRO A CA 1
ATOM 2280 C C . PRO A 1 292 ? 7.146 -19.008 -21.421 1.00 54.66 292 PRO A C 1
ATOM 2282 O O . PRO A 1 292 ? 8.072 -18.366 -20.934 1.00 54.66 292 PRO A O 1
ATOM 2285 N N . GLN A 1 293 ? 6.270 -19.677 -20.675 1.00 53.72 293 GLN A N 1
ATOM 2286 C CA . GLN A 1 293 ? 6.305 -19.800 -19.221 1.00 53.72 293 GLN A CA 1
ATOM 2287 C C . GLN A 1 293 ? 7.465 -20.694 -18.814 1.00 53.72 293 GLN A C 1
ATOM 2289 O O . GLN A 1 293 ? 8.267 -20.262 -17.996 1.00 53.72 293 GLN A O 1
ATOM 2294 N N . ALA A 1 294 ? 7.623 -21.878 -19.424 1.00 57.62 294 ALA A N 1
ATOM 2295 C CA . ALA A 1 294 ? 8.754 -22.766 -19.139 1.00 57.62 294 ALA A CA 1
ATOM 2296 C C . ALA A 1 294 ? 10.079 -22.073 -19.473 1.00 57.62 294 ALA A C 1
ATOM 2298 O O . ALA A 1 294 ? 11.052 -22.151 -18.730 1.00 57.62 294 ALA A O 1
ATOM 2299 N N . ARG A 1 295 ? 10.088 -21.297 -20.555 1.00 57.72 295 ARG A N 1
ATOM 2300 C CA . ARG A 1 295 ? 11.181 -20.415 -20.953 1.00 57.72 295 ARG A CA 1
ATOM 2301 C C . ARG A 1 295 ? 11.442 -19.304 -19.926 1.00 57.72 295 ARG A C 1
ATOM 2303 O O . ARG A 1 295 ? 12.579 -19.117 -19.504 1.00 57.72 295 ARG A O 1
ATOM 2310 N N . ALA A 1 296 ? 10.431 -18.580 -19.455 1.00 58.66 296 ALA A N 1
ATOM 2311 C CA . ALA A 1 296 ? 10.634 -17.592 -18.393 1.00 58.66 296 ALA A CA 1
ATOM 2312 C C . ALA A 1 296 ? 11.102 -18.237 -17.079 1.00 58.66 296 ALA A C 1
ATOM 2314 O O . ALA A 1 296 ? 11.938 -17.663 -16.385 1.00 58.66 296 ALA A O 1
ATOM 2315 N N . ALA A 1 297 ? 10.606 -19.427 -16.757 1.00 58.78 297 ALA A N 1
ATOM 2316 C CA . ALA A 1 297 ? 11.002 -20.201 -15.589 1.00 58.78 297 ALA A CA 1
ATOM 2317 C C . ALA A 1 297 ? 12.481 -20.637 -15.694 1.00 58.78 297 ALA A C 1
ATOM 2319 O O . ALA A 1 297 ? 13.277 -20.438 -14.775 1.00 58.78 297 ALA A O 1
ATOM 2320 N N . GLN A 1 298 ? 12.921 -21.053 -16.888 1.00 57.81 298 GLN A N 1
ATOM 2321 C CA . GLN A 1 298 ? 14.332 -21.287 -17.224 1.00 57.81 298 GLN A CA 1
ATOM 2322 C C . GLN A 1 298 ? 15.202 -20.014 -17.107 1.00 57.81 298 GLN A C 1
ATOM 2324 O O . GLN A 1 298 ? 16.352 -20.083 -16.666 1.00 57.81 298 GLN A O 1
ATOM 2329 N N . LEU A 1 299 ? 14.662 -18.834 -17.443 1.00 54.91 299 LEU A N 1
ATOM 2330 C CA . LEU A 1 299 ? 15.329 -17.540 -17.221 1.00 54.91 299 LEU A CA 1
ATOM 2331 C C . LEU A 1 299 ? 15.342 -17.107 -15.744 1.00 54.91 299 LEU A C 1
ATOM 2333 O O . LEU A 1 299 ? 16.035 -16.143 -15.399 1.00 54.91 299 LEU A O 1
ATOM 2337 N N . GLY A 1 300 ? 14.616 -17.805 -14.868 1.00 56.88 300 GLY A N 1
ATOM 2338 C CA . GLY A 1 300 ? 14.409 -17.422 -13.472 1.00 56.88 300 GLY A CA 1
ATOM 2339 C C . GLY A 1 300 ? 13.541 -16.173 -13.313 1.00 56.88 300 GLY A C 1
ATOM 2340 O O . GLY A 1 300 ? 13.717 -15.450 -12.338 1.00 56.88 300 GLY A O 1
ATOM 2341 N N . VAL A 1 301 ? 12.680 -15.896 -14.299 1.00 61.09 301 VAL A N 1
ATOM 2342 C CA . VAL A 1 301 ? 11.664 -14.835 -14.266 1.00 61.09 301 VAL A CA 1
ATOM 2343 C C . VAL A 1 301 ? 10.437 -15.306 -13.501 1.00 61.09 301 VAL A C 1
ATOM 2345 O O . VAL A 1 301 ? 9.973 -14.600 -12.616 1.00 61.09 301 VAL A O 1
ATOM 2348 N N . PHE A 1 302 ? 9.936 -16.498 -13.832 1.00 61.78 302 PHE A N 1
ATOM 2349 C CA . PHE A 1 302 ? 8.949 -17.186 -13.009 1.00 61.78 302 PHE A CA 1
ATOM 2350 C C . PHE A 1 302 ? 9.661 -18.186 -12.088 1.00 61.78 302 PHE A C 1
ATOM 2352 O O . PHE A 1 302 ? 10.691 -18.748 -12.472 1.00 61.78 302 PHE A O 1
ATOM 2359 N N . PRO A 1 303 ? 9.148 -18.403 -10.872 1.00 57.91 303 PRO A N 1
ATOM 2360 C CA . PRO A 1 303 ? 9.693 -19.390 -9.962 1.00 57.91 303 PRO A CA 1
ATOM 2361 C C . PRO A 1 303 ? 9.372 -20.789 -10.485 1.00 57.91 303 PRO A C 1
ATOM 2363 O O . PRO A 1 303 ? 8.267 -21.061 -10.961 1.00 57.91 303 PRO A O 1
ATOM 2366 N N . ASN A 1 304 ? 10.344 -21.690 -10.370 1.00 49.47 304 ASN A N 1
ATOM 2367 C CA . ASN A 1 304 ? 10.179 -23.087 -10.785 1.00 49.47 304 ASN A CA 1
ATOM 2368 C C . ASN A 1 304 ? 9.367 -23.901 -9.760 1.00 49.47 304 ASN A C 1
ATOM 2370 O O . ASN A 1 304 ? 8.922 -24.999 -10.075 1.00 49.47 304 ASN A O 1
ATOM 2374 N N . TYR A 1 305 ? 9.181 -23.377 -8.541 1.00 50.31 305 TYR A N 1
ATOM 2375 C CA . TYR A 1 305 ? 8.565 -24.087 -7.420 1.00 50.31 305 TYR A CA 1
ATOM 2376 C C . TYR A 1 305 ? 7.737 -23.124 -6.554 1.00 50.31 305 TYR A C 1
ATOM 2378 O O . TYR A 1 305 ? 8.154 -22.733 -5.465 1.00 50.31 305 TYR A O 1
ATOM 2386 N N . ALA A 1 306 ? 6.549 -22.717 -7.006 1.00 51.22 306 ALA A N 1
ATOM 2387 C CA . ALA A 1 306 ? 5.618 -22.024 -6.116 1.00 51.22 306 ALA A CA 1
ATOM 2388 C C . ALA A 1 306 ? 4.993 -23.046 -5.147 1.00 51.22 306 ALA A C 1
ATOM 2390 O O . ALA A 1 306 ? 3.985 -23.677 -5.440 1.00 51.22 306 ALA A O 1
ATOM 2391 N N . SER A 1 307 ? 5.611 -23.246 -3.981 1.00 53.34 307 SER A N 1
ATOM 2392 C CA . SER A 1 307 ? 5.119 -24.161 -2.941 1.00 53.34 307 SER A CA 1
ATOM 2393 C C . SER A 1 307 ? 4.003 -23.537 -2.086 1.00 53.34 307 SER A C 1
ATOM 2395 O O . SER A 1 307 ? 4.067 -23.595 -0.858 1.00 53.34 307 SER A O 1
ATOM 2397 N N . GLY A 1 308 ? 3.011 -22.883 -2.701 1.00 63.03 308 GLY A N 1
ATOM 2398 C CA . GLY A 1 308 ? 1.885 -22.310 -1.961 1.00 63.03 308 GLY A CA 1
ATOM 2399 C C . GLY A 1 308 ? 0.914 -21.451 -2.769 1.00 63.03 308 GLY A C 1
ATOM 2400 O O . GLY A 1 308 ? 1.241 -20.944 -3.839 1.00 63.03 308 GLY A O 1
ATOM 2401 N N . TRP A 1 309 ? -0.281 -21.302 -2.204 1.00 76.06 309 TRP A N 1
ATOM 2402 C CA . TRP A 1 309 ? -1.350 -20.402 -2.610 1.00 76.06 309 TRP A CA 1
ATOM 2403 C C . TRP A 1 309 ? -1.167 -19.062 -1.886 1.00 76.06 309 TRP A C 1
ATOM 2405 O O . TRP A 1 309 ? -1.238 -18.994 -0.653 1.00 76.06 309 TRP A O 1
ATOM 2415 N N . PHE A 1 310 ? -0.889 -18.007 -2.647 1.00 85.56 310 PHE A N 1
ATOM 2416 C CA . PHE A 1 310 ? -0.562 -16.671 -2.167 1.00 85.56 310 PHE A CA 1
ATOM 2417 C C . PHE A 1 310 ? -1.473 -15.609 -2.766 1.00 85.56 310 PHE A C 1
ATOM 2419 O O . PHE A 1 310 ? -1.380 -15.239 -3.942 1.00 85.56 310 PHE A O 1
ATOM 2426 N N . ASP A 1 311 ? -2.308 -15.064 -1.899 1.00 91.81 311 ASP A N 1
ATOM 2427 C CA . ASP A 1 311 ? -3.277 -14.036 -2.227 1.00 91.81 311 ASP A CA 1
ATOM 2428 C C . ASP A 1 311 ? -2.620 -12.724 -2.691 1.00 91.81 311 ASP A C 1
ATOM 2430 O O . ASP A 1 311 ? -1.440 -12.437 -2.459 1.00 91.81 311 ASP A O 1
ATOM 2434 N N . THR A 1 312 ? -3.394 -11.904 -3.397 1.00 96.56 312 THR A N 1
ATOM 2435 C CA . THR A 1 312 ? -2.976 -10.575 -3.856 1.00 96.56 312 THR A CA 1
ATOM 2436 C C . THR A 1 312 ? -4.016 -9.537 -3.489 1.00 96.56 312 THR A C 1
ATOM 2438 O O . THR A 1 312 ? -5.183 -9.679 -3.842 1.00 96.56 312 THR A O 1
ATOM 2441 N N . ILE A 1 313 ? -3.576 -8.476 -2.819 1.00 98.00 313 ILE A N 1
ATOM 2442 C CA . ILE A 1 313 ? -4.397 -7.333 -2.436 1.00 98.00 313 ILE A CA 1
ATOM 2443 C C . ILE A 1 313 ? -4.118 -6.191 -3.404 1.00 98.00 313 ILE A C 1
ATOM 2445 O O . ILE A 1 313 ? -2.993 -5.698 -3.496 1.00 98.00 313 ILE A O 1
ATOM 2449 N N . TYR A 1 314 ? -5.155 -5.737 -4.097 1.00 97.38 314 TYR A N 1
ATOM 2450 C CA . TYR A 1 314 ? -5.131 -4.504 -4.868 1.00 97.38 314 TYR A CA 1
ATOM 2451 C C . TYR A 1 314 ? -5.860 -3.415 -4.096 1.00 97.38 314 TYR A C 1
ATOM 2453 O O . TYR A 1 314 ? -7.061 -3.516 -3.847 1.00 97.38 314 TYR A O 1
ATOM 2461 N N . ILE A 1 315 ? -5.132 -2.359 -3.757 1.00 95.25 315 ILE A N 1
ATOM 2462 C CA . ILE A 1 315 ? -5.678 -1.149 -3.157 1.00 95.25 315 ILE A CA 1
ATOM 2463 C C . ILE A 1 315 ? -5.828 -0.133 -4.280 1.00 95.25 315 ILE A C 1
ATOM 2465 O O . ILE A 1 315 ? -4.824 0.308 -4.853 1.00 95.25 315 ILE A O 1
ATOM 2469 N N . SER A 1 316 ? -7.070 0.217 -4.611 1.00 90.88 316 SER A N 1
ATOM 2470 C CA . SER A 1 316 ? -7.345 1.260 -5.595 1.00 90.88 316 SER A CA 1
ATOM 2471 C C . SER A 1 316 ? -8.123 2.403 -4.971 1.00 90.8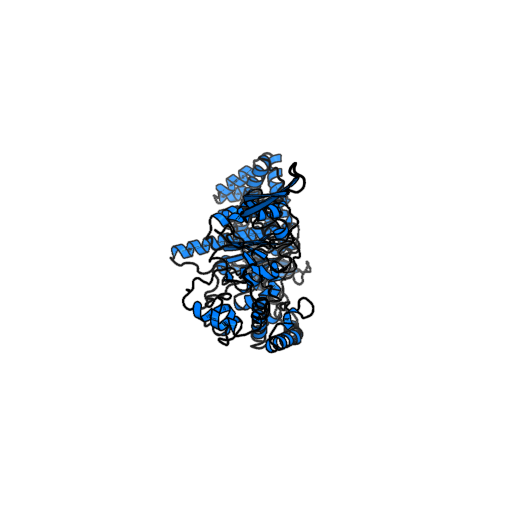8 316 SER A C 1
ATOM 2473 O O . SER A 1 316 ? -9.036 2.183 -4.180 1.00 90.88 316 SER A O 1
ATOM 2475 N N . ALA A 1 317 ? -7.722 3.634 -5.291 1.00 83.38 317 ALA A N 1
ATOM 2476 C CA . ALA A 1 317 ? -8.454 4.800 -4.830 1.00 83.38 317 ALA A CA 1
ATOM 2477 C C . ALA A 1 317 ? -8.275 6.030 -5.722 1.00 83.38 317 ALA A C 1
ATOM 2479 O O . ALA A 1 317 ? -7.185 6.300 -6.239 1.00 83.38 317 ALA A O 1
ATOM 2480 N N . LYS A 1 318 ? -9.343 6.824 -5.856 1.00 77.50 318 LYS A N 1
ATOM 2481 C CA . LYS A 1 318 ? -9.340 8.061 -6.652 1.00 77.50 318 LYS A CA 1
ATOM 2482 C C . LYS A 1 318 ? -8.615 9.210 -5.942 1.00 77.50 318 LYS A C 1
ATOM 2484 O O . LYS A 1 318 ? -7.931 9.992 -6.603 1.00 77.50 318 LYS A O 1
ATOM 2489 N N . SER A 1 319 ? -8.748 9.318 -4.614 1.00 77.31 319 SER A N 1
ATOM 2490 C CA . SER A 1 319 ? -8.153 10.393 -3.793 1.00 77.31 319 SER A CA 1
ATOM 2491 C C . SER A 1 319 ? -6.936 9.896 -3.002 1.00 77.31 319 SER A C 1
ATOM 2493 O O . SER A 1 319 ? -7.073 9.422 -1.882 1.00 77.31 319 SER A O 1
ATOM 2495 N N . GLN A 1 320 ? -5.727 10.003 -3.567 1.00 78.31 320 GLN A N 1
ATOM 2496 C CA . GLN A 1 320 ? -4.520 9.402 -2.969 1.00 78.31 320 GLN A CA 1
ATOM 2497 C C . GLN A 1 320 ? -4.161 9.981 -1.586 1.00 78.31 320 GLN A C 1
ATOM 2499 O O . GLN A 1 320 ? -4.069 9.259 -0.601 1.00 78.31 320 GLN A O 1
ATOM 2504 N N . VAL A 1 321 ? -3.965 11.304 -1.515 1.00 83.12 321 VAL A N 1
ATOM 2505 C CA . VAL A 1 321 ? -3.367 11.969 -0.339 1.00 83.12 321 VAL A CA 1
ATOM 2506 C C . VAL A 1 321 ? -4.291 11.933 0.876 1.00 83.12 321 VAL A C 1
ATOM 2508 O O . VAL A 1 321 ? -3.832 11.853 2.009 1.00 83.12 321 VAL A O 1
ATOM 2511 N N . GLU A 1 322 ? -5.598 12.004 0.649 1.00 84.94 322 GLU A N 1
ATOM 2512 C CA . GLU A 1 322 ? -6.603 12.015 1.713 1.00 84.94 322 GLU A CA 1
ATOM 2513 C C . GLU A 1 322 ? -6.794 10.637 2.352 1.00 84.94 322 GLU A C 1
ATOM 2515 O O . GLU A 1 322 ? -7.040 10.552 3.550 1.00 84.94 322 GLU A O 1
ATOM 2520 N N . LEU A 1 323 ? -6.642 9.569 1.564 1.00 88.56 323 LEU A N 1
ATOM 2521 C CA . LEU A 1 323 ? -6.761 8.183 2.022 1.00 88.56 323 LEU A CA 1
ATOM 2522 C C . LEU A 1 323 ? -5.433 7.626 2.552 1.00 88.56 323 LEU A C 1
ATOM 2524 O O . LEU A 1 323 ? -5.406 6.532 3.112 1.00 88.56 323 LEU A O 1
ATOM 2528 N N . ALA A 1 324 ? -4.331 8.369 2.423 1.00 90.75 324 ALA A N 1
ATOM 2529 C CA . ALA A 1 324 ? -3.024 7.940 2.903 1.00 90.75 324 ALA A CA 1
ATOM 2530 C C . ALA A 1 324 ? -3.030 7.466 4.373 1.00 90.75 324 ALA A C 1
ATOM 2532 O O . ALA A 1 324 ? -2.416 6.433 4.631 1.00 90.75 324 ALA A O 1
ATOM 2533 N N . PRO A 1 325 ? -3.726 8.116 5.335 1.00 92.06 325 PRO A N 1
ATOM 2534 C CA . PRO A 1 325 ? -3.771 7.631 6.714 1.00 92.06 325 PRO A CA 1
ATOM 2535 C C . PRO A 1 325 ? -4.340 6.220 6.851 1.00 92.06 325 PRO A C 1
ATOM 2537 O O . PRO A 1 325 ? -3.723 5.399 7.520 1.00 92.06 325 PRO A O 1
ATOM 2540 N N . ILE A 1 326 ? -5.466 5.917 6.194 1.00 92.56 326 ILE A N 1
ATOM 2541 C CA . ILE A 1 326 ? -6.106 4.596 6.285 1.00 92.56 326 ILE A CA 1
ATOM 2542 C C . ILE A 1 326 ? -5.326 3.533 5.496 1.00 92.56 326 ILE A C 1
ATOM 2544 O O . ILE A 1 326 ? -5.183 2.407 5.961 1.00 92.56 326 ILE A O 1
ATOM 2548 N N . VAL A 1 327 ? -4.738 3.888 4.348 1.00 94.12 327 VAL A N 1
ATOM 2549 C CA . VAL A 1 327 ? -3.885 2.966 3.578 1.00 94.12 327 VAL A CA 1
ATOM 2550 C C . VAL A 1 327 ? -2.610 2.627 4.350 1.00 94.12 327 VAL A C 1
ATOM 2552 O O . VAL A 1 327 ? -2.231 1.463 4.433 1.00 94.12 327 VAL A O 1
ATOM 2555 N N . VAL A 1 328 ? -1.949 3.620 4.948 1.00 94.19 328 VAL A N 1
ATOM 2556 C CA . VAL A 1 328 ? -0.752 3.394 5.767 1.00 94.19 328 VAL A CA 1
ATOM 2557 C C . VAL A 1 328 ? -1.091 2.568 7.009 1.00 94.19 328 VAL A C 1
ATOM 2559 O O . VAL A 1 328 ? -0.332 1.664 7.338 1.00 94.19 328 VAL A O 1
ATOM 2562 N N . ALA A 1 329 ? -2.229 2.832 7.654 1.00 94.00 329 ALA A N 1
ATOM 2563 C CA . ALA A 1 329 ? -2.740 2.044 8.774 1.00 94.00 329 ALA A CA 1
ATOM 2564 C C . ALA A 1 329 ? -2.859 0.551 8.410 1.00 94.00 329 ALA A C 1
ATOM 2566 O O . ALA A 1 329 ? -2.290 -0.308 9.080 1.00 94.00 329 ALA A O 1
ATOM 2567 N N . PHE A 1 330 ? -3.486 0.257 7.270 1.00 95.44 330 PHE A N 1
ATOM 2568 C CA . PHE A 1 330 ? -3.608 -1.100 6.742 1.00 95.44 330 PHE A CA 1
ATOM 2569 C C . PHE A 1 330 ? -2.249 -1.756 6.453 1.00 95.44 330 PHE A C 1
ATOM 2571 O O . PHE A 1 330 ? -2.009 -2.904 6.827 1.00 95.44 330 PHE A O 1
ATOM 2578 N N . LEU A 1 331 ? -1.317 -1.027 5.826 1.00 94.94 331 LEU A N 1
ATOM 2579 C CA . LEU A 1 331 ? 0.038 -1.537 5.583 1.00 94.94 331 LEU A CA 1
ATOM 2580 C C . LEU A 1 331 ? 0.786 -1.817 6.894 1.00 94.94 331 LEU A C 1
ATOM 2582 O O . LEU A 1 331 ? 1.527 -2.797 6.966 1.00 94.94 331 LEU A O 1
ATOM 2586 N N . THR A 1 332 ? 0.578 -1.003 7.932 1.00 92.94 332 THR A N 1
ATOM 2587 C CA . THR A 1 332 ? 1.128 -1.238 9.274 1.00 92.94 332 THR A CA 1
ATOM 2588 C C . THR A 1 332 ? 0.588 -2.534 9.884 1.00 92.94 332 THR A C 1
ATOM 2590 O O . THR A 1 332 ? 1.386 -3.307 10.410 1.00 92.94 332 THR A O 1
ATOM 2593 N N . SER A 1 333 ? -0.703 -2.851 9.731 1.00 93.69 333 SER A N 1
ATOM 2594 C CA . SER A 1 333 ? -1.254 -4.150 10.160 1.00 93.69 333 SER A CA 1
ATOM 2595 C C . SER A 1 333 ? -0.596 -5.333 9.458 1.00 93.69 333 SER A C 1
ATOM 2597 O O . SER A 1 333 ? -0.228 -6.312 10.106 1.00 93.69 333 SER A O 1
ATOM 2599 N N . ILE A 1 334 ? -0.352 -5.230 8.147 1.00 94.19 334 ILE A N 1
ATOM 2600 C CA . ILE A 1 334 ? 0.368 -6.283 7.415 1.00 94.19 334 ILE A CA 1
ATOM 2601 C C . ILE A 1 334 ? 1.796 -6.432 7.953 1.00 94.19 334 ILE A C 1
ATOM 2603 O O . ILE A 1 334 ? 2.274 -7.552 8.127 1.00 94.19 334 ILE A O 1
ATOM 2607 N N . ARG A 1 335 ? 2.482 -5.325 8.264 1.00 91.50 335 ARG A N 1
ATOM 2608 C CA . ARG A 1 335 ? 3.821 -5.364 8.877 1.00 91.50 335 ARG A CA 1
ATOM 2609 C C . ARG A 1 335 ? 3.809 -6.058 10.237 1.00 91.50 335 ARG A C 1
ATOM 2611 O O . ARG A 1 335 ? 4.662 -6.913 10.477 1.00 91.50 335 ARG A O 1
ATOM 2618 N N . ALA A 1 336 ? 2.838 -5.738 11.088 1.00 90.44 336 ALA A N 1
ATOM 2619 C CA . ALA A 1 336 ? 2.669 -6.379 12.388 1.00 90.44 336 ALA A CA 1
ATOM 2620 C C . ALA A 1 336 ? 2.421 -7.892 12.240 1.00 90.44 336 ALA A C 1
ATOM 2622 O O . ALA A 1 336 ? 3.095 -8.700 12.884 1.00 90.44 336 ALA A O 1
ATOM 2623 N N . ALA A 1 337 ? 1.547 -8.293 11.310 1.00 91.25 337 ALA A N 1
ATOM 2624 C CA . ALA A 1 337 ? 1.295 -9.699 11.000 1.00 91.25 337 ALA A CA 1
ATOM 2625 C C . ALA A 1 337 ? 2.558 -10.418 10.490 1.00 91.25 337 ALA A C 1
ATOM 2627 O O . ALA A 1 337 ? 2.868 -11.525 10.934 1.00 91.25 337 ALA A O 1
ATOM 2628 N N . VAL A 1 338 ? 3.353 -9.780 9.622 1.00 91.00 338 VAL A N 1
ATOM 2629 C CA . VAL A 1 338 ? 4.651 -10.314 9.171 1.00 91.00 338 VAL A CA 1
ATOM 2630 C C . VAL A 1 338 ? 5.610 -10.517 10.340 1.00 91.00 338 VAL A C 1
ATOM 2632 O O . VAL A 1 338 ? 6.211 -11.590 10.451 1.00 91.00 338 VAL A O 1
ATOM 2635 N N . ALA A 1 339 ? 5.750 -9.526 11.222 1.00 88.75 339 ALA A N 1
ATOM 2636 C CA . ALA A 1 339 ? 6.615 -9.628 12.393 1.00 88.75 339 ALA A CA 1
ATOM 2637 C C . ALA A 1 339 ? 6.193 -10.796 13.301 1.00 88.75 339 ALA A C 1
ATOM 2639 O O . ALA A 1 339 ? 7.039 -11.604 13.698 1.00 88.75 339 ALA A O 1
ATOM 2640 N N . LYS A 1 340 ? 4.886 -10.947 13.546 1.00 88.06 340 LYS A N 1
ATOM 2641 C CA . LYS A 1 340 ? 4.319 -12.038 14.347 1.00 88.06 340 LYS A CA 1
ATOM 2642 C C . LYS A 1 340 ? 4.582 -13.413 13.729 1.00 88.06 340 LYS A C 1
ATOM 2644 O O . LYS A 1 340 ? 5.198 -14.266 14.372 1.00 88.06 340 LYS A O 1
ATOM 2649 N N . VAL A 1 341 ? 4.210 -13.612 12.461 1.00 86.31 341 VAL A N 1
ATOM 2650 C CA . VAL A 1 341 ? 4.402 -14.886 11.740 1.00 86.31 341 VAL A CA 1
ATOM 2651 C C . VAL A 1 341 ? 5.880 -15.277 11.689 1.00 86.31 341 VAL A C 1
ATOM 2653 O O . VAL A 1 341 ? 6.230 -16.450 11.848 1.00 86.31 341 VAL A O 1
ATOM 2656 N N . ARG A 1 342 ? 6.778 -14.307 11.495 1.00 84.50 342 ARG A N 1
ATOM 2657 C CA . ARG A 1 342 ? 8.224 -14.560 11.517 1.00 84.50 342 ARG A CA 1
ATOM 2658 C C . ARG A 1 342 ? 8.723 -14.939 12.901 1.00 84.50 342 ARG A C 1
ATOM 2660 O O . ARG A 1 342 ? 9.516 -15.871 13.000 1.00 84.50 342 ARG A O 1
ATOM 2667 N N . GLY A 1 343 ? 8.265 -14.255 13.947 1.00 85.31 343 GLY A N 1
ATOM 2668 C CA . GLY A 1 343 ? 8.609 -14.588 15.327 1.00 85.31 343 GLY A CA 1
ATOM 2669 C C . GLY A 1 343 ? 8.225 -16.026 15.682 1.00 85.31 343 GLY A C 1
ATOM 2670 O O . GLY A 1 343 ? 9.020 -16.753 16.274 1.00 85.31 343 GLY A O 1
ATOM 2671 N N . GLU A 1 344 ? 7.044 -16.472 15.259 1.00 84.19 344 GLU A N 1
ATOM 2672 C CA . GLU A 1 344 ? 6.591 -17.854 15.446 1.00 84.19 344 GLU A CA 1
ATOM 2673 C C . GLU A 1 344 ? 7.434 -18.865 14.665 1.00 84.19 344 GLU A C 1
ATOM 2675 O O . GLU A 1 344 ? 7.908 -19.848 15.234 1.00 84.19 344 GLU A O 1
ATOM 2680 N N . LYS A 1 345 ? 7.675 -18.615 13.374 1.00 76.25 345 LYS A N 1
ATOM 2681 C CA . LYS A 1 345 ? 8.485 -19.505 12.530 1.00 76.25 345 LYS A CA 1
ATOM 2682 C C . LYS A 1 345 ? 9.935 -19.601 13.015 1.00 76.25 345 LYS A C 1
ATOM 2684 O O . LYS A 1 345 ? 10.486 -20.699 13.058 1.00 76.25 345 LYS A O 1
ATOM 2689 N N . ALA A 1 346 ? 10.515 -18.492 13.476 1.00 80.56 346 ALA A N 1
ATOM 2690 C CA . ALA A 1 346 ? 11.846 -18.467 14.077 1.00 80.56 346 ALA A CA 1
ATOM 2691 C C . ALA A 1 346 ? 11.923 -19.333 15.346 1.00 80.56 346 ALA A C 1
ATOM 2693 O O . ALA A 1 346 ? 12.887 -20.077 15.512 1.00 80.56 346 ALA A O 1
ATOM 2694 N N . ARG A 1 347 ? 10.890 -19.311 16.205 1.00 79.56 347 ARG A N 1
ATOM 2695 C CA . ARG A 1 347 ? 10.798 -20.205 17.380 1.00 79.56 347 ARG A CA 1
ATOM 2696 C C . ARG A 1 347 ? 10.732 -21.684 16.991 1.00 79.56 347 ARG A C 1
ATOM 2698 O O . ARG A 1 347 ? 11.208 -22.525 17.745 1.00 79.56 347 ARG A O 1
ATOM 2705 N N . LEU A 1 348 ? 10.167 -21.990 15.825 1.00 78.19 348 LEU A N 1
ATOM 2706 C CA . LEU A 1 348 ? 10.083 -23.343 15.270 1.00 78.19 348 LEU A CA 1
ATOM 2707 C C . LEU A 1 348 ? 11.320 -23.746 14.445 1.00 78.19 348 LEU A C 1
ATOM 2709 O O . LEU A 1 348 ? 11.373 -24.868 13.950 1.00 78.19 348 LEU A O 1
ATOM 2713 N N . GLY A 1 349 ? 12.305 -22.856 14.269 1.00 71.75 349 GLY A N 1
ATOM 2714 C CA . GLY A 1 349 ? 13.480 -23.104 13.424 1.00 71.75 349 GLY A CA 1
ATOM 2715 C C . GLY A 1 349 ? 13.166 -23.203 11.925 1.00 71.75 349 GLY A C 1
ATOM 2716 O O . GLY A 1 349 ? 13.980 -23.716 11.159 1.00 71.75 349 GLY A O 1
ATOM 2717 N N . VAL A 1 350 ? 11.992 -22.731 11.498 1.00 66.69 350 VAL A N 1
ATOM 2718 C CA . VAL A 1 350 ? 11.553 -22.744 10.099 1.00 66.69 350 VAL A CA 1
ATOM 2719 C C . VAL A 1 350 ? 11.844 -21.378 9.488 1.00 66.69 350 VAL A C 1
ATOM 2721 O O . VAL A 1 350 ? 11.328 -20.368 9.960 1.00 66.69 350 VAL A O 1
ATOM 2724 N N . ASP A 1 351 ? 12.632 -21.315 8.413 1.00 60.41 351 ASP A N 1
ATOM 2725 C CA . ASP A 1 351 ? 12.720 -20.076 7.633 1.00 60.41 351 ASP A CA 1
ATOM 2726 C C . ASP A 1 351 ? 11.434 -19.897 6.813 1.00 60.41 351 ASP A C 1
ATOM 2728 O O . ASP A 1 351 ? 11.025 -20.787 6.059 1.00 60.41 351 ASP A O 1
ATOM 2732 N N . SER A 1 352 ? 10.775 -18.744 6.959 1.00 58.78 352 SER A N 1
ATOM 2733 C CA . SER A 1 352 ? 9.633 -18.408 6.110 1.00 58.78 352 SER A CA 1
ATOM 2734 C C . SER A 1 352 ? 10.143 -18.176 4.701 1.00 58.78 352 SER A C 1
ATOM 2736 O O . SER A 1 352 ? 10.716 -17.124 4.419 1.00 58.78 352 SER A O 1
ATOM 2738 N N . ARG A 1 353 ? 9.904 -19.131 3.795 1.00 58.47 353 ARG A N 1
ATOM 2739 C CA . ARG A 1 353 ? 10.399 -18.972 2.429 1.00 58.47 353 ARG A CA 1
ATOM 2740 C C . ARG A 1 353 ? 9.736 -17.850 1.635 1.00 58.47 353 ARG A C 1
ATOM 2742 O O . ARG A 1 353 ? 10.301 -17.423 0.634 1.00 58.47 353 ARG A O 1
ATOM 2749 N N . HIS A 1 354 ? 8.588 -17.368 2.092 1.00 70.50 354 HIS A N 1
ATOM 2750 C CA . HIS A 1 354 ? 7.791 -16.374 1.388 1.00 70.50 354 HIS A CA 1
ATOM 2751 C C . HIS A 1 354 ? 7.876 -15.027 2.098 1.00 70.50 354 HIS A C 1
ATOM 2753 O O . HIS A 1 354 ? 7.795 -14.943 3.329 1.00 70.50 354 HIS A O 1
ATOM 2759 N N . ARG A 1 355 ? 8.069 -13.987 1.289 1.00 85.06 355 ARG A N 1
ATOM 2760 C CA . ARG A 1 355 ? 8.098 -12.579 1.676 1.00 85.06 355 ARG A CA 1
ATOM 2761 C C . ARG A 1 355 ? 6.872 -11.894 1.083 1.00 85.06 355 ARG A C 1
ATOM 2763 O O . ARG A 1 355 ? 6.429 -12.262 -0.006 1.00 85.06 355 ARG A O 1
ATOM 2770 N N . VAL A 1 356 ? 6.355 -10.883 1.768 1.00 91.81 356 VAL A N 1
ATOM 2771 C CA . VAL A 1 356 ? 5.279 -10.046 1.229 1.00 91.81 356 VAL A CA 1
ATOM 2772 C C . VAL A 1 356 ? 5.894 -8.982 0.323 1.00 91.81 356 VAL A C 1
ATOM 2774 O O . VAL A 1 356 ? 6.828 -8.290 0.730 1.00 91.81 356 VAL A O 1
ATOM 2777 N N . LEU A 1 357 ? 5.387 -8.840 -0.900 1.00 94.56 357 LEU A N 1
ATOM 2778 C CA . LEU A 1 357 ? 5.760 -7.736 -1.783 1.00 94.56 357 LEU A CA 1
ATOM 2779 C C . LEU A 1 357 ? 4.843 -6.543 -1.546 1.00 94.56 357 LEU A C 1
ATOM 2781 O O . LEU A 1 357 ? 3.633 -6.644 -1.739 1.00 94.56 357 LEU A O 1
ATOM 2785 N N . PHE A 1 358 ? 5.428 -5.398 -1.216 1.00 96.94 358 PHE A N 1
ATOM 2786 C CA . PHE A 1 358 ? 4.768 -4.099 -1.305 1.00 96.94 358 PHE A CA 1
ATOM 2787 C C . PHE A 1 358 ? 5.117 -3.454 -2.645 1.00 96.94 358 PHE A C 1
ATOM 2789 O O . PHE A 1 358 ? 6.215 -2.934 -2.823 1.00 96.94 358 PHE A O 1
ATOM 2796 N N . ALA A 1 359 ? 4.183 -3.500 -3.593 1.00 97.00 359 ALA A N 1
ATOM 2797 C CA . ALA A 1 359 ? 4.294 -2.901 -4.919 1.00 97.00 359 ALA A CA 1
ATOM 2798 C C . ALA A 1 359 ? 3.565 -1.546 -4.954 1.00 97.00 359 ALA A C 1
ATOM 2800 O O . ALA A 1 359 ? 2.368 -1.467 -5.245 1.00 97.00 359 ALA A O 1
ATOM 2801 N N . LEU A 1 360 ? 4.290 -0.478 -4.621 1.00 95.50 360 LEU A N 1
ATOM 2802 C CA . LEU A 1 360 ? 3.748 0.851 -4.337 1.00 95.50 360 LEU A CA 1
ATOM 2803 C C . LEU A 1 360 ? 3.973 1.810 -5.522 1.00 95.50 360 LEU A C 1
ATOM 2805 O O . LEU A 1 360 ? 4.985 2.513 -5.566 1.00 95.50 360 LEU A O 1
ATOM 2809 N N . ASP A 1 361 ? 3.034 1.858 -6.478 1.00 90.75 361 ASP A N 1
ATOM 2810 C CA . ASP A 1 361 ? 3.150 2.682 -7.705 1.00 90.75 361 ASP A CA 1
ATOM 2811 C C . ASP A 1 361 ? 3.077 4.202 -7.435 1.00 90.75 361 ASP A C 1
ATOM 2813 O O . ASP A 1 361 ? 3.567 5.027 -8.208 1.00 90.75 361 ASP A O 1
ATOM 2817 N N . GLU A 1 362 ? 2.482 4.582 -6.304 1.00 84.56 362 GLU A N 1
ATOM 2818 C CA . GLU A 1 362 ? 2.379 5.963 -5.821 1.00 84.56 362 GLU A CA 1
ATOM 2819 C C . GLU A 1 362 ? 2.792 6.019 -4.336 1.00 84.56 362 GLU A C 1
ATOM 2821 O O . GLU A 1 362 ? 2.009 6.355 -3.443 1.00 84.56 362 GLU A O 1
ATOM 2826 N N . MET A 1 363 ? 4.039 5.617 -4.055 1.00 92.12 363 MET A N 1
ATOM 2827 C CA . MET A 1 363 ? 4.548 5.408 -2.691 1.00 92.12 363 MET A CA 1
ATOM 2828 C C . MET A 1 363 ? 4.482 6.672 -1.824 1.00 92.12 363 MET A C 1
ATOM 2830 O O . MET A 1 363 ? 4.084 6.594 -0.669 1.00 92.12 363 MET A O 1
ATOM 2834 N N . ALA A 1 364 ? 4.840 7.845 -2.3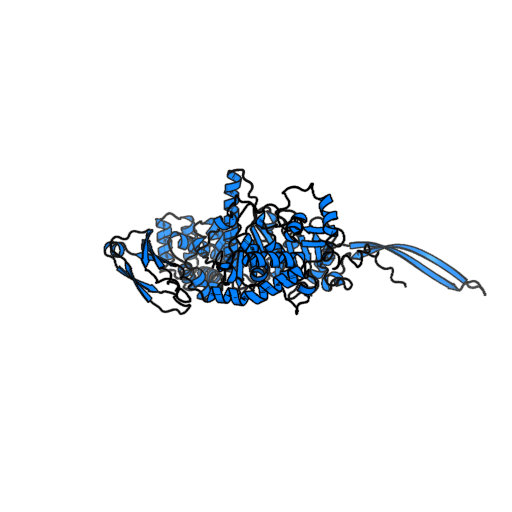52 1.00 90.31 364 ALA A N 1
ATOM 2835 C CA . ALA A 1 364 ? 4.881 9.081 -1.559 1.00 90.31 364 ALA A CA 1
ATOM 2836 C C . ALA A 1 364 ? 3.506 9.721 -1.300 1.00 90.31 364 ALA A C 1
ATOM 2838 O O . ALA A 1 364 ? 3.391 10.594 -0.439 1.00 90.31 364 ALA A O 1
ATOM 2839 N N . THR A 1 365 ? 2.470 9.320 -2.033 1.00 89.06 365 THR A N 1
ATOM 2840 C CA . THR A 1 365 ? 1.157 9.979 -2.008 1.00 89.06 365 THR A CA 1
ATOM 2841 C C . THR A 1 365 ? 0.036 9.064 -1.535 1.00 89.06 365 THR A C 1
ATOM 2843 O O . THR A 1 365 ? -0.796 9.523 -0.762 1.00 89.06 365 THR A O 1
ATOM 2846 N N . MET A 1 366 ? 0.011 7.795 -1.960 1.00 88.31 366 MET A N 1
ATOM 2847 C CA . MET A 1 366 ? -1.009 6.810 -1.569 1.00 88.31 366 MET A CA 1
ATOM 2848 C C . MET A 1 366 ? -0.571 5.968 -0.366 1.00 88.31 366 MET A C 1
ATOM 2850 O O . MET A 1 366 ? -1.349 5.754 0.556 1.00 88.31 366 MET A O 1
ATOM 2854 N N . ALA A 1 367 ? 0.677 5.492 -0.370 1.00 91.19 367 ALA A N 1
ATOM 2855 C CA . ALA A 1 367 ? 1.219 4.604 0.664 1.00 91.19 367 ALA A CA 1
ATOM 2856 C C . ALA A 1 367 ? 2.462 5.159 1.392 1.00 91.19 367 ALA A C 1
ATOM 2858 O O . ALA A 1 367 ? 3.476 4.463 1.506 1.00 91.19 367 ALA A O 1
ATOM 2859 N N . PRO A 1 368 ? 2.436 6.407 1.882 1.00 92.00 368 PRO A N 1
ATOM 2860 C CA . PRO A 1 368 ? 3.630 7.029 2.425 1.00 92.00 368 PRO A CA 1
ATOM 2861 C C . PRO A 1 368 ? 3.930 6.613 3.871 1.00 92.00 368 PRO A C 1
ATOM 2863 O O . PRO A 1 368 ? 3.643 7.345 4.825 1.00 92.00 368 PRO A O 1
ATOM 2866 N N . ILE A 1 369 ? 4.542 5.438 4.012 1.00 91.56 369 ILE A N 1
ATOM 2867 C CA . ILE A 1 369 ? 4.942 4.827 5.285 1.00 91.56 369 ILE A CA 1
ATOM 2868 C C . ILE A 1 369 ? 5.890 5.782 6.047 1.00 91.56 369 ILE A C 1
ATOM 2870 O O . ILE A 1 369 ? 6.987 6.050 5.557 1.00 91.56 369 ILE A O 1
ATOM 2874 N N . PRO A 1 370 ? 5.511 6.313 7.227 1.00 84.19 370 PRO A N 1
ATOM 2875 C CA . PRO A 1 370 ? 6.252 7.379 7.910 1.00 84.19 370 PRO A CA 1
ATOM 2876 C C . PRO A 1 370 ? 7.716 7.055 8.220 1.00 84.19 370 PRO A C 1
ATOM 2878 O O . PRO A 1 370 ? 8.593 7.858 7.926 1.00 84.19 370 PRO A O 1
ATOM 2881 N N . GLN A 1 371 ? 7.988 5.864 8.751 1.00 84.00 371 GLN A N 1
ATOM 2882 C CA . GLN A 1 371 ? 9.332 5.424 9.150 1.00 84.00 371 GLN A CA 1
ATOM 2883 C C . GLN A 1 371 ? 10.017 4.586 8.064 1.00 84.00 371 GLN A C 1
ATOM 2885 O O . GLN A 1 371 ? 10.912 3.801 8.356 1.00 84.00 371 GLN A O 1
ATOM 2890 N N . LEU A 1 372 ? 9.602 4.716 6.797 1.00 89.50 372 LEU A N 1
ATOM 2891 C CA . LEU A 1 372 ? 10.128 3.885 5.711 1.00 89.50 372 LEU A CA 1
ATOM 2892 C C . LEU A 1 372 ? 11.668 3.817 5.676 1.00 89.50 372 LEU A C 1
ATOM 2894 O O . LEU A 1 372 ? 12.180 2.706 5.545 1.00 89.50 372 LEU A O 1
ATOM 2898 N N . PRO A 1 373 ? 12.426 4.922 5.840 1.00 87.62 373 PRO A N 1
ATOM 2899 C CA . PRO A 1 373 ? 13.884 4.840 5.862 1.00 87.62 373 PRO A CA 1
ATOM 2900 C C . PRO A 1 373 ? 14.435 3.933 6.977 1.00 87.62 373 PRO A C 1
ATOM 2902 O O . PRO A 1 373 ? 15.310 3.106 6.732 1.00 87.62 373 PRO A O 1
ATOM 2905 N N . GLU A 1 374 ? 13.899 4.042 8.192 1.00 86.12 374 GLU A N 1
ATOM 2906 C CA . GLU A 1 374 ? 14.322 3.238 9.348 1.00 86.12 374 GLU A CA 1
ATOM 2907 C C . GLU A 1 374 ? 13.996 1.756 9.133 1.00 86.12 374 GLU A C 1
ATOM 2909 O O . GLU A 1 374 ? 14.831 0.883 9.362 1.00 86.12 374 GLU A O 1
ATOM 2914 N N . ILE A 1 375 ? 12.811 1.487 8.588 1.00 85.25 375 ILE A N 1
ATOM 2915 C CA . ILE A 1 375 ? 12.322 0.145 8.261 1.00 85.25 375 ILE A CA 1
ATOM 2916 C C . ILE A 1 375 ? 13.235 -0.535 7.234 1.00 85.25 375 ILE A C 1
ATOM 2918 O O . ILE A 1 375 ? 13.639 -1.687 7.398 1.00 85.25 375 ILE A O 1
ATOM 2922 N N . LEU A 1 376 ? 13.597 0.186 6.171 1.00 87.25 376 LEU A N 1
ATOM 2923 C CA . LEU A 1 376 ? 14.491 -0.333 5.137 1.00 87.25 376 LEU A CA 1
ATOM 2924 C C . LEU A 1 376 ? 15.918 -0.545 5.664 1.00 87.25 376 LEU A C 1
ATOM 2926 O O . LEU A 1 376 ? 16.601 -1.450 5.188 1.00 87.25 376 LEU A O 1
ATOM 2930 N N . ALA A 1 377 ? 16.361 0.256 6.640 1.00 85.81 377 ALA A N 1
ATOM 2931 C CA . ALA A 1 377 ? 17.692 0.153 7.237 1.00 85.81 377 ALA A CA 1
ATOM 2932 C C . ALA A 1 377 ? 17.875 -1.101 8.104 1.00 85.81 377 ALA A C 1
ATOM 2934 O O . ALA A 1 377 ? 18.968 -1.665 8.122 1.00 85.81 377 ALA A O 1
ATOM 2935 N N . ILE A 1 378 ? 16.823 -1.555 8.797 1.00 80.75 378 ILE A N 1
ATOM 2936 C CA . ILE A 1 378 ? 16.845 -2.801 9.586 1.00 80.75 378 ILE A CA 1
ATOM 2937 C C . ILE A 1 378 ? 17.067 -4.007 8.661 1.00 80.75 378 ILE A C 1
ATOM 2939 O O . ILE A 1 378 ? 17.857 -4.900 8.971 1.00 80.75 378 ILE A O 1
ATOM 2943 N N . GLY A 1 379 ? 16.401 -4.004 7.501 1.00 72.44 379 GLY A N 1
ATOM 2944 C CA . GLY A 1 379 ? 16.490 -5.065 6.504 1.00 72.44 379 GLY A CA 1
ATOM 2945 C C . GLY A 1 379 ? 15.860 -6.390 6.955 1.00 72.44 379 GLY A C 1
ATOM 2946 O O . GLY A 1 379 ? 15.578 -6.636 8.125 1.00 72.44 379 GLY A O 1
ATOM 2947 N N . GLY A 1 380 ? 15.594 -7.283 5.998 1.00 68.44 380 GLY A N 1
ATOM 2948 C CA . GLY A 1 380 ? 15.185 -8.661 6.295 1.00 68.44 380 GLY A CA 1
ATOM 2949 C C . GLY A 1 380 ? 13.848 -8.825 7.034 1.00 68.44 380 GLY A C 1
ATOM 2950 O O . GLY A 1 380 ? 13.578 -9.926 7.521 1.00 68.44 380 GLY A O 1
ATOM 2951 N N . GLU A 1 381 ? 12.995 -7.794 7.093 1.00 75.31 381 GLU A N 1
ATOM 2952 C CA . GLU A 1 381 ? 11.760 -7.780 7.893 1.00 75.31 381 GLU A CA 1
ATOM 2953 C C . GLU A 1 381 ? 10.686 -8.784 7.444 1.00 75.31 381 GLU A C 1
ATOM 2955 O O . GLU A 1 381 ? 9.740 -9.023 8.185 1.00 75.31 381 GLU A O 1
ATOM 2960 N N . GLY A 1 382 ? 10.836 -9.441 6.291 1.00 84.31 382 GLY A N 1
ATOM 2961 C CA . GLY A 1 382 ? 9.759 -10.251 5.705 1.00 84.31 382 GLY A CA 1
ATOM 2962 C C . GLY A 1 382 ? 9.016 -9.552 4.580 1.00 84.31 382 GLY A C 1
ATOM 2963 O O . GLY A 1 382 ? 8.170 -10.178 3.949 1.00 84.31 382 GLY A O 1
ATOM 2964 N N . ILE A 1 383 ? 9.366 -8.295 4.316 1.00 90.94 383 ILE A N 1
ATOM 2965 C CA . ILE A 1 383 ? 8.749 -7.456 3.300 1.00 90.94 383 ILE A CA 1
ATOM 2966 C C . ILE A 1 383 ? 9.815 -7.018 2.312 1.00 90.94 383 ILE A C 1
ATOM 2968 O O . ILE A 1 383 ? 10.904 -6.601 2.706 1.00 90.94 383 ILE A O 1
ATOM 2972 N N . VAL A 1 384 ? 9.474 -7.109 1.034 1.00 92.38 384 VAL A N 1
ATOM 2973 C CA . VAL A 1 384 ? 10.247 -6.531 -0.059 1.00 92.38 384 VAL A CA 1
ATOM 2974 C C . VAL A 1 384 ? 9.446 -5.378 -0.632 1.00 92.38 384 VAL A C 1
ATOM 2976 O O . VAL A 1 384 ? 8.271 -5.527 -0.962 1.00 92.38 384 VAL A O 1
ATOM 2979 N N . THR A 1 385 ? 10.077 -4.214 -0.722 1.00 94.62 385 THR A N 1
ATOM 2980 C CA . THR A 1 385 ? 9.441 -2.983 -1.182 1.00 94.62 385 THR A CA 1
ATOM 2981 C C . THR A 1 385 ? 9.889 -2.669 -2.600 1.00 94.62 385 THR A C 1
ATOM 2983 O O . THR A 1 385 ? 11.075 -2.475 -2.876 1.00 94.62 385 THR A O 1
ATOM 2986 N N . LEU A 1 386 ? 8.912 -2.585 -3.495 1.00 96.25 386 LEU A N 1
ATOM 2987 C CA . LEU A 1 386 ? 9.019 -1.940 -4.790 1.00 96.25 386 LEU A CA 1
ATOM 2988 C C . LEU A 1 386 ? 8.329 -0.578 -4.687 1.00 96.25 386 LEU A C 1
ATOM 2990 O O . LEU A 1 386 ? 7.102 -0.497 -4.686 1.00 96.25 386 LEU A O 1
ATOM 2994 N N . GLY A 1 387 ? 9.121 0.482 -4.571 1.00 95.56 387 GLY A N 1
ATOM 2995 C CA . GLY A 1 387 ? 8.630 1.849 -4.439 1.00 95.56 387 GLY A CA 1
ATOM 2996 C C . GLY A 1 387 ? 8.752 2.619 -5.744 1.00 95.56 387 GLY A C 1
ATOM 2997 O O . GLY A 1 387 ? 9.781 2.550 -6.413 1.00 95.56 387 GLY A O 1
ATOM 2998 N N . VAL A 1 388 ? 7.729 3.394 -6.091 1.00 94.88 388 VAL A N 1
ATOM 2999 C CA . VAL A 1 388 ? 7.769 4.305 -7.237 1.00 94.88 388 VAL A CA 1
ATOM 3000 C C . VAL A 1 388 ? 7.574 5.745 -6.764 1.00 94.88 388 VAL A C 1
ATOM 3002 O O . VAL A 1 388 ? 6.643 6.054 -6.018 1.00 94.88 388 VAL A O 1
ATOM 3005 N N . LEU A 1 389 ? 8.469 6.623 -7.214 1.00 93.50 389 LEU A N 1
ATOM 3006 C CA . LEU A 1 389 ? 8.449 8.067 -6.993 1.00 93.50 389 LEU A CA 1
ATOM 3007 C C . LEU A 1 389 ? 8.493 8.795 -8.335 1.00 93.50 389 LEU A C 1
ATOM 3009 O O . LEU A 1 389 ? 9.067 8.299 -9.301 1.00 93.50 389 LEU A O 1
ATOM 3013 N N . GLN A 1 390 ? 7.913 9.990 -8.402 1.00 89.75 390 GLN A N 1
ATOM 3014 C CA . GLN A 1 390 ? 8.017 10.829 -9.599 1.00 89.75 390 GLN A CA 1
ATOM 3015 C C . GLN A 1 390 ? 9.383 11.510 -9.698 1.00 89.75 390 GLN A C 1
ATOM 3017 O O . GLN A 1 390 ? 9.973 11.587 -10.775 1.00 89.75 390 GLN A O 1
ATOM 3022 N N . ASP A 1 391 ? 9.885 11.964 -8.554 1.00 90.25 391 ASP A N 1
ATOM 3023 C CA . ASP A 1 391 ? 11.172 12.621 -8.367 1.00 90.25 391 ASP A CA 1
ATOM 3024 C C . ASP A 1 391 ? 11.584 12.543 -6.884 1.00 90.25 391 ASP A C 1
ATOM 3026 O O . ASP A 1 391 ? 10.815 12.097 -6.023 1.00 90.25 391 ASP A O 1
ATOM 3030 N N . MET A 1 392 ? 12.799 12.997 -6.563 1.00 91.88 392 MET A N 1
ATOM 3031 C CA . MET A 1 392 ? 13.257 13.091 -5.170 1.00 91.88 392 MET A CA 1
ATOM 3032 C C . MET A 1 392 ? 12.643 14.282 -4.417 1.00 91.88 392 MET A C 1
ATOM 3034 O O . MET A 1 392 ? 12.756 14.372 -3.193 1.00 91.88 392 MET A O 1
ATOM 3038 N N . GLY A 1 393 ? 11.962 15.198 -5.111 1.00 89.38 393 GLY A N 1
ATOM 3039 C CA . GLY A 1 393 ? 11.136 16.236 -4.497 1.00 89.38 393 GLY A CA 1
ATOM 3040 C C . GLY A 1 393 ? 9.998 15.637 -3.673 1.00 89.38 393 GLY A C 1
ATOM 3041 O O . GLY A 1 393 ? 9.817 16.035 -2.524 1.00 89.38 393 GLY A O 1
ATOM 3042 N N . GLN A 1 394 ? 9.315 14.613 -4.195 1.00 89.00 394 GLN A N 1
ATOM 3043 C CA . GLN A 1 394 ? 8.300 13.863 -3.446 1.00 89.00 394 GLN A CA 1
ATOM 3044 C C . GLN A 1 394 ? 8.877 13.204 -2.187 1.00 89.00 394 GLN A C 1
ATOM 3046 O O . GLN A 1 394 ? 8.259 13.270 -1.124 1.00 89.00 394 GLN A O 1
ATOM 3051 N N . ALA A 1 395 ? 10.075 12.614 -2.278 1.00 90.75 395 ALA A N 1
ATOM 3052 C CA . ALA A 1 395 ? 10.729 12.013 -1.118 1.00 90.75 395 ALA A CA 1
ATOM 3053 C C . ALA A 1 395 ? 11.043 13.053 -0.035 1.00 90.75 395 ALA A C 1
ATOM 3055 O O . ALA A 1 395 ? 10.722 12.838 1.133 1.00 90.75 395 ALA A O 1
ATOM 3056 N N . ARG A 1 396 ? 11.606 14.204 -0.421 1.00 88.06 396 ARG A N 1
ATOM 3057 C CA . ARG A 1 396 ? 11.895 15.311 0.507 1.00 88.06 396 ARG A CA 1
ATOM 3058 C C . ARG A 1 396 ? 10.629 15.892 1.123 1.00 88.06 396 ARG A C 1
ATOM 3060 O O . ARG A 1 396 ? 10.582 16.128 2.324 1.00 88.06 396 ARG A O 1
ATOM 3067 N N . GLN A 1 397 ? 9.579 16.069 0.325 1.00 85.81 397 GLN A N 1
ATOM 3068 C CA . GLN A 1 397 ? 8.290 16.533 0.824 1.00 85.81 397 GLN A CA 1
ATOM 3069 C C . GLN A 1 397 ? 7.656 15.523 1.784 1.00 85.81 397 GLN A C 1
ATOM 3071 O O . GLN A 1 397 ? 6.868 15.917 2.640 1.00 85.81 397 GLN A O 1
ATOM 3076 N N . ARG A 1 398 ? 7.949 14.226 1.670 1.00 86.88 398 ARG A N 1
ATOM 3077 C CA . ARG A 1 398 ? 7.296 13.244 2.531 1.00 86.88 398 ARG A CA 1
ATOM 3078 C C . ARG A 1 398 ? 8.083 12.874 3.783 1.00 86.88 398 ARG A C 1
ATOM 3080 O O . ARG A 1 398 ? 7.493 12.818 4.857 1.00 86.88 398 ARG A O 1
ATOM 3087 N N . TRP A 1 399 ? 9.384 12.654 3.649 1.00 88.31 399 TRP A N 1
ATOM 3088 C CA . TRP A 1 399 ? 10.259 12.170 4.723 1.00 88.31 399 TRP A CA 1
ATOM 3089 C C . TRP A 1 399 ? 11.293 13.215 5.173 1.00 88.31 399 TRP A C 1
ATOM 3091 O O . TRP A 1 399 ? 12.206 12.901 5.933 1.00 88.31 399 TRP A O 1
ATOM 3101 N N . GLY A 1 400 ? 11.182 14.463 4.707 1.00 85.88 400 GLY A N 1
ATOM 3102 C CA . GLY A 1 400 ? 12.158 15.513 4.996 1.00 85.88 400 GLY A CA 1
ATOM 3103 C C . GLY A 1 400 ? 13.542 15.175 4.436 1.00 85.88 400 GLY A C 1
ATOM 3104 O O . GLY A 1 400 ? 13.668 14.491 3.419 1.00 85.88 400 GLY A O 1
ATOM 3105 N N . GLU A 1 401 ? 14.595 15.612 5.128 1.00 80.94 401 GLU A N 1
ATOM 3106 C CA . GLU A 1 401 ? 15.988 15.314 4.752 1.00 80.94 401 GLU A CA 1
ATOM 3107 C C . GLU A 1 401 ? 16.277 13.804 4.698 1.00 80.94 401 GLU A C 1
ATOM 3109 O O . GLU A 1 401 ? 17.031 13.339 3.841 1.00 80.94 401 GLU A O 1
ATOM 3114 N N . GLN A 1 402 ? 15.614 13.005 5.544 1.00 82.06 402 GLN A N 1
ATOM 3115 C CA . GLN A 1 402 ? 15.765 11.547 5.536 1.00 82.06 402 GLN A CA 1
ATOM 3116 C C . GLN A 1 402 ? 15.237 10.900 4.247 1.00 82.06 402 GLN A C 1
ATOM 3118 O O . GLN A 1 402 ? 15.651 9.795 3.907 1.00 82.06 402 GLN A O 1
ATOM 3123 N N . GLY A 1 403 ? 14.381 11.584 3.480 1.00 86.56 403 GLY A N 1
ATOM 3124 C CA . GLY A 1 403 ? 13.909 11.094 2.184 1.00 86.56 403 GLY A CA 1
ATOM 3125 C C . GLY A 1 403 ? 15.039 10.854 1.181 1.00 86.56 403 GLY A C 1
ATOM 3126 O O . GLY A 1 403 ? 14.939 9.953 0.352 1.00 86.56 403 GLY A O 1
ATOM 3127 N N . MET A 1 404 ? 16.151 11.590 1.287 1.00 89.69 404 MET A N 1
ATOM 3128 C CA . MET A 1 404 ? 17.327 11.358 0.440 1.00 89.69 404 MET A CA 1
ATOM 3129 C C . MET A 1 404 ? 18.066 10.064 0.797 1.00 89.69 404 MET A C 1
ATOM 3131 O O . MET A 1 404 ? 18.690 9.463 -0.077 1.00 89.69 404 MET A O 1
ATOM 3135 N N . ALA A 1 405 ? 17.945 9.583 2.040 1.00 89.12 405 ALA A N 1
ATOM 3136 C CA . ALA A 1 405 ? 18.544 8.319 2.462 1.00 89.12 405 ALA A CA 1
ATOM 3137 C C . ALA A 1 405 ? 17.958 7.114 1.709 1.00 89.12 405 ALA A C 1
ATOM 3139 O O . ALA A 1 405 ? 18.617 6.080 1.620 1.00 89.12 405 ALA A O 1
ATOM 3140 N N . LEU A 1 406 ? 16.771 7.249 1.099 1.00 91.12 406 LEU A N 1
ATOM 3141 C CA . LEU A 1 406 ? 16.178 6.202 0.264 1.00 91.12 406 LEU A CA 1
ATOM 3142 C C . LEU A 1 406 ? 17.121 5.743 -0.859 1.00 91.12 406 LEU A C 1
ATOM 3144 O O . LEU A 1 406 ? 17.142 4.556 -1.164 1.00 91.12 406 LEU A O 1
ATOM 3148 N N . LEU A 1 407 ? 17.944 6.637 -1.420 1.00 90.19 407 LEU A N 1
ATOM 3149 C CA . LEU A 1 407 ? 18.919 6.281 -2.463 1.00 90.19 407 LEU A CA 1
ATOM 3150 C C . LEU A 1 407 ? 20.013 5.326 -1.968 1.00 90.19 407 LEU A C 1
ATOM 3152 O O . LEU A 1 407 ? 20.597 4.601 -2.767 1.00 90.19 407 LEU A O 1
ATOM 3156 N N . SER A 1 408 ? 20.276 5.314 -0.662 1.00 86.62 408 SER A N 1
ATOM 3157 C CA . SER A 1 408 ? 21.228 4.398 -0.025 1.00 86.62 408 SER A CA 1
ATOM 3158 C C . SER A 1 408 ? 20.555 3.124 0.493 1.00 86.62 408 SER A C 1
ATOM 3160 O O . SER A 1 408 ? 21.196 2.079 0.582 1.00 86.62 408 SER A O 1
ATOM 3162 N N . LEU A 1 409 ? 19.276 3.216 0.870 1.00 90.31 409 LEU A N 1
ATOM 3163 C CA . LEU A 1 409 ? 18.517 2.139 1.513 1.00 90.31 409 LEU A CA 1
ATOM 3164 C C . LEU A 1 409 ? 17.856 1.188 0.514 1.00 90.31 409 LEU A C 1
ATOM 3166 O O . LEU A 1 409 ? 17.712 -0.004 0.791 1.00 90.31 409 LEU A O 1
ATOM 3170 N N . PHE A 1 410 ? 17.470 1.699 -0.653 1.00 92.00 410 PHE A N 1
ATOM 3171 C CA . PHE A 1 410 ? 17.095 0.867 -1.784 1.00 92.00 410 PHE A CA 1
ATOM 3172 C C . PHE A 1 410 ? 18.360 0.395 -2.495 1.00 92.00 410 PHE A C 1
ATOM 3174 O O . PHE A 1 410 ? 19.133 1.192 -3.017 1.00 92.00 410 PHE A O 1
ATOM 3181 N N . GLN A 1 411 ? 18.567 -0.921 -2.535 1.00 89.94 411 GLN A N 1
ATOM 3182 C CA . GLN A 1 411 ? 19.753 -1.509 -3.160 1.00 89.94 411 GLN A CA 1
ATOM 3183 C C . GLN A 1 411 ? 19.760 -1.304 -4.681 1.00 89.94 411 GLN A C 1
ATOM 3185 O O . GLN A 1 411 ? 20.809 -1.356 -5.308 1.00 89.94 411 GLN A O 1
ATOM 3190 N N . ASN A 1 412 ? 18.603 -1.090 -5.300 1.00 91.75 412 ASN A N 1
ATOM 3191 C CA . ASN A 1 412 ? 18.512 -0.898 -6.739 1.00 91.75 412 ASN A CA 1
ATOM 3192 C C . ASN A 1 412 ? 17.664 0.338 -7.011 1.00 91.75 412 ASN A C 1
ATOM 3194 O O . ASN A 1 412 ? 16.523 0.410 -6.549 1.00 91.75 412 ASN A O 1
ATOM 3198 N N . VAL A 1 413 ? 18.216 1.296 -7.758 1.00 94.94 413 VAL A N 1
ATOM 3199 C CA . VAL A 1 413 ? 17.515 2.533 -8.122 1.00 94.94 413 VAL A CA 1
ATOM 3200 C C . VAL A 1 413 ? 17.445 2.659 -9.639 1.00 94.94 413 VAL A C 1
ATOM 3202 O O . VAL A 1 413 ? 18.465 2.720 -10.321 1.00 94.94 413 VAL A O 1
ATOM 3205 N N . LEU A 1 414 ? 16.227 2.700 -10.169 1.00 94.56 414 L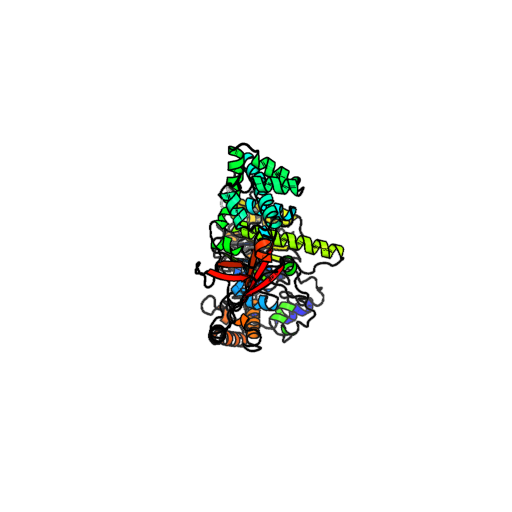EU A N 1
ATOM 3206 C CA . LEU A 1 414 ? 15.933 2.980 -11.568 1.00 94.56 414 LEU A CA 1
ATOM 3207 C C . LEU A 1 414 ? 15.620 4.458 -11.748 1.00 94.56 414 LEU A C 1
ATOM 3209 O O . LEU A 1 414 ? 14.780 5.003 -11.037 1.00 94.56 414 LEU A O 1
ATOM 3213 N N . VAL A 1 415 ? 16.252 5.086 -12.733 1.00 93.62 415 VAL A N 1
ATOM 3214 C CA . VAL A 1 415 ? 16.065 6.501 -13.057 1.00 93.62 415 VAL A CA 1
ATOM 3215 C C . VAL A 1 415 ? 15.639 6.616 -14.508 1.00 93.62 415 VAL A C 1
ATOM 3217 O O . VAL A 1 415 ? 16.415 6.345 -15.428 1.00 93.62 415 VAL A O 1
ATOM 3220 N N . PHE A 1 416 ? 14.380 6.996 -14.705 1.00 93.31 416 PHE A N 1
ATOM 3221 C CA . PHE A 1 416 ? 13.825 7.244 -16.028 1.00 93.31 416 PHE A CA 1
ATOM 3222 C C . PHE A 1 416 ? 14.171 8.663 -16.481 1.00 93.31 416 PHE A C 1
ATOM 3224 O O . PHE A 1 416 ? 14.159 9.589 -15.661 1.00 93.31 416 PHE A O 1
ATOM 3231 N N . PRO A 1 417 ? 14.393 8.864 -17.788 1.00 89.81 417 PRO A N 1
ATOM 3232 C CA . PRO A 1 417 ? 14.509 10.204 -18.330 1.00 89.81 417 PRO A CA 1
ATOM 3233 C C . PRO A 1 417 ? 13.170 10.955 -18.268 1.00 89.81 417 PRO A C 1
ATOM 3235 O O . PRO A 1 417 ? 12.098 10.379 -18.073 1.00 89.81 417 PRO A O 1
ATOM 3238 N N . GLY A 1 418 ? 13.224 12.273 -18.438 1.00 86.75 418 GLY A N 1
ATOM 3239 C CA . GLY A 1 418 ? 12.064 13.159 -18.556 1.00 86.75 418 GLY A CA 1
ATOM 3240 C C . GLY A 1 418 ? 11.717 13.956 -17.298 1.00 86.75 418 GLY A C 1
ATOM 3241 O O . GLY A 1 418 ? 10.774 14.751 -17.328 1.00 86.75 418 GLY A O 1
ATOM 3242 N N . THR A 1 419 ? 12.450 13.780 -16.194 1.00 85.75 419 THR A N 1
ATOM 3243 C CA . THR A 1 419 ? 12.304 14.677 -15.039 1.00 85.75 419 THR A CA 1
ATOM 3244 C C . THR A 1 419 ? 12.814 16.079 -15.379 1.00 85.75 419 THR A C 1
ATOM 3246 O O . THR A 1 419 ? 13.772 16.249 -16.131 1.00 85.75 419 THR A O 1
ATOM 3249 N N . ARG A 1 420 ? 12.160 17.103 -14.823 1.00 86.00 420 ARG A N 1
ATOM 3250 C CA . ARG A 1 420 ? 12.608 18.504 -14.895 1.00 86.00 420 ARG A CA 1
ATOM 3251 C C . ARG A 1 420 ? 13.107 19.034 -13.553 1.00 86.00 420 ARG A C 1
ATOM 3253 O O . ARG A 1 420 ? 13.448 20.211 -13.461 1.00 86.00 420 ARG A O 1
ATOM 3260 N N . ASP A 1 421 ? 13.145 18.188 -12.524 1.00 89.75 421 ASP A N 1
ATOM 3261 C CA . ASP A 1 421 ? 13.703 18.563 -11.229 1.00 89.75 421 ASP A CA 1
ATOM 3262 C C . ASP A 1 421 ? 15.233 18.578 -11.305 1.00 89.75 421 ASP A C 1
ATOM 3264 O O . ASP A 1 421 ? 15.891 17.535 -11.307 1.00 89.75 421 ASP A O 1
ATOM 3268 N N . THR A 1 422 ? 15.803 19.780 -11.358 1.00 91.38 422 THR A N 1
ATOM 3269 C CA . THR A 1 422 ? 17.252 19.991 -11.462 1.00 91.38 422 THR A CA 1
ATOM 3270 C C . THR A 1 422 ? 18.005 19.427 -10.264 1.00 91.38 422 THR A C 1
ATOM 3272 O O . THR A 1 422 ? 19.130 18.961 -10.429 1.00 91.38 422 THR A O 1
ATOM 3275 N N . ALA A 1 423 ? 17.390 19.410 -9.077 1.00 90.62 423 ALA A N 1
ATOM 3276 C CA . ALA A 1 423 ? 17.997 18.808 -7.898 1.00 90.62 423 ALA A CA 1
ATOM 3277 C C . ALA A 1 423 ? 18.164 17.293 -8.082 1.00 90.62 423 ALA A C 1
ATOM 3279 O O . ALA A 1 423 ? 19.279 16.799 -7.952 1.00 90.62 423 ALA A O 1
ATOM 3280 N N . THR A 1 424 ? 17.096 16.578 -8.464 1.00 91.38 424 THR A N 1
ATOM 3281 C CA . THR A 1 424 ? 17.159 15.140 -8.782 1.00 91.38 424 THR A CA 1
ATOM 3282 C C . THR A 1 424 ? 18.196 14.849 -9.872 1.00 91.38 424 THR A C 1
ATOM 3284 O O . THR A 1 424 ? 19.019 13.949 -9.708 1.00 91.38 424 THR A O 1
ATOM 3287 N N . ILE A 1 425 ? 18.203 15.626 -10.962 1.00 93.19 425 ILE A N 1
ATOM 3288 C CA . ILE A 1 425 ? 19.150 15.446 -12.077 1.00 93.19 425 ILE A CA 1
ATOM 3289 C C . ILE A 1 425 ? 20.600 15.571 -11.596 1.00 93.19 425 ILE A C 1
ATOM 3291 O O . ILE A 1 425 ? 21.428 14.704 -11.883 1.00 93.19 425 ILE A O 1
ATOM 3295 N N . ASN A 1 426 ? 20.910 16.631 -10.848 1.00 92.62 426 ASN A N 1
ATOM 3296 C CA . ASN A 1 426 ? 22.262 16.868 -10.352 1.00 92.62 426 ASN A CA 1
ATOM 3297 C C . ASN A 1 426 ? 22.693 15.784 -9.359 1.00 92.62 426 ASN A C 1
ATOM 3299 O O . ASN A 1 426 ? 23.814 15.293 -9.467 1.00 92.62 426 ASN A O 1
ATOM 3303 N N . THR A 1 427 ? 21.794 15.337 -8.473 1.00 91.81 427 THR A N 1
ATOM 3304 C CA . THR A 1 427 ? 22.064 14.214 -7.564 1.00 91.81 427 THR A CA 1
ATOM 3305 C C . THR A 1 427 ? 22.492 12.963 -8.330 1.00 91.81 427 THR A C 1
ATOM 3307 O O . THR A 1 427 ? 23.510 12.366 -7.995 1.00 91.81 427 THR A O 1
ATOM 3310 N N . PHE A 1 428 ? 21.783 12.575 -9.394 1.00 91.75 428 PHE A N 1
ATOM 3311 C CA . PHE A 1 428 ? 22.163 11.390 -10.173 1.00 91.75 428 PHE A CA 1
ATOM 3312 C C . PHE A 1 428 ? 23.411 11.592 -11.039 1.00 91.75 428 PHE A C 1
ATOM 3314 O O . PHE A 1 428 ? 24.162 10.638 -11.243 1.00 91.75 428 PHE A O 1
ATOM 3321 N N . SER A 1 429 ? 23.679 12.816 -11.503 1.00 92.25 429 SER A N 1
ATOM 3322 C CA . SER A 1 429 ? 24.927 13.140 -12.210 1.00 92.25 429 SER A CA 1
ATOM 3323 C C . SER A 1 429 ? 26.135 13.013 -11.280 1.00 92.25 429 SER A C 1
ATOM 3325 O O . SER A 1 429 ? 27.187 12.518 -11.681 1.00 92.25 429 SER A O 1
ATOM 3327 N N . GLU A 1 430 ? 25.980 13.410 -10.017 1.00 90.62 430 GLU A N 1
ATOM 3328 C CA . GLU A 1 430 ? 26.998 13.250 -8.979 1.00 90.62 430 GLU A CA 1
ATOM 3329 C C . GLU A 1 430 ? 27.173 11.789 -8.556 1.00 90.62 430 GLU A C 1
ATOM 3331 O O . GLU A 1 430 ? 28.309 11.323 -8.481 1.00 90.62 430 GLU A O 1
ATOM 3336 N N . LEU A 1 431 ? 26.078 11.047 -8.350 1.00 88.50 431 LEU A N 1
ATOM 3337 C CA . LEU A 1 431 ? 26.119 9.617 -8.018 1.00 88.50 431 LEU A CA 1
ATOM 3338 C C . LEU A 1 431 ? 26.741 8.770 -9.130 1.00 88.50 431 LEU A C 1
ATOM 3340 O O . LEU A 1 431 ? 27.437 7.801 -8.839 1.00 88.50 431 LEU A O 1
ATOM 3344 N N . GLY A 1 432 ? 26.530 9.149 -10.394 1.00 86.81 432 GLY A N 1
ATOM 3345 C CA . GLY A 1 432 ? 27.185 8.517 -11.540 1.00 86.81 432 GLY A CA 1
ATOM 3346 C C . GLY A 1 432 ? 28.701 8.720 -11.557 1.00 86.81 432 GLY A C 1
ATOM 3347 O O . GLY A 1 432 ? 29.400 8.007 -12.270 1.00 86.81 432 GLY A O 1
ATOM 3348 N N . GLY A 1 433 ? 29.212 9.670 -10.770 1.00 87.19 433 GLY A N 1
ATOM 3349 C CA . GLY A 1 433 ? 30.628 9.939 -10.609 1.00 87.19 433 GLY A CA 1
ATOM 3350 C C . GLY A 1 433 ? 31.291 10.570 -11.832 1.00 87.19 433 GLY A C 1
ATOM 3351 O O . GLY A 1 433 ? 30.683 10.883 -12.860 1.00 87.19 433 GLY A O 1
ATOM 3352 N N . ASP A 1 434 ? 32.603 10.736 -11.705 1.00 86.69 434 ASP A N 1
ATOM 3353 C CA . ASP A 1 434 ? 33.435 11.378 -12.710 1.00 86.69 434 ASP A CA 1
ATOM 3354 C C . ASP A 1 434 ? 34.408 10.354 -13.326 1.00 86.69 434 ASP A C 1
ATOM 3356 O O . ASP A 1 434 ? 34.742 9.323 -12.727 1.00 86.69 434 ASP A O 1
ATOM 3360 N N . TYR A 1 435 ? 34.882 10.623 -14.538 1.00 84.06 435 TYR A N 1
ATOM 3361 C CA . TYR A 1 435 ? 35.996 9.914 -15.158 1.00 84.06 435 TYR A CA 1
ATOM 3362 C C . TYR A 1 435 ? 37.080 10.911 -15.581 1.00 84.06 435 TYR A C 1
ATOM 3364 O O . TYR A 1 435 ? 36.798 12.062 -15.914 1.00 84.06 435 TYR A O 1
ATOM 3372 N N . LEU A 1 436 ? 38.341 10.483 -15.519 1.00 83.00 436 LEU A N 1
ATOM 3373 C CA . LEU A 1 436 ? 39.480 11.295 -15.945 1.00 83.00 436 LEU A CA 1
ATOM 3374 C C . LEU A 1 436 ? 39.738 11.035 -17.429 1.00 83.00 436 LEU A C 1
ATOM 3376 O O . LEU A 1 436 ? 40.110 9.924 -17.803 1.00 83.00 436 LEU A O 1
ATOM 3380 N N . MET A 1 437 ? 39.535 12.050 -18.264 1.00 80.06 437 MET A N 1
ATOM 3381 C CA . MET A 1 437 ? 39.871 12.002 -19.681 1.00 80.06 437 MET A CA 1
ATOM 3382 C C . MET A 1 437 ? 41.312 12.493 -19.873 1.00 80.06 437 MET A C 1
ATOM 3384 O O . MET A 1 437 ? 41.603 13.639 -19.514 1.00 80.06 437 MET A O 1
ATOM 3388 N N . PRO A 1 438 ? 42.224 11.680 -20.434 1.00 79.69 438 PRO A N 1
ATOM 3389 C CA . PRO A 1 438 ? 43.527 12.179 -20.845 1.00 79.69 438 PRO A CA 1
ATOM 3390 C C . PRO A 1 438 ? 43.342 13.139 -22.027 1.00 79.69 438 PRO A C 1
ATOM 3392 O O . PRO A 1 438 ? 42.762 12.787 -23.053 1.00 79.69 438 PRO A O 1
ATOM 3395 N N . MET A 1 439 ? 43.834 14.363 -21.881 1.00 75.25 439 MET A N 1
ATOM 3396 C CA . MET A 1 439 ? 43.880 15.361 -22.938 1.00 75.25 439 MET A CA 1
ATOM 3397 C C . MET A 1 439 ? 45.305 15.506 -23.449 1.00 75.25 439 MET A C 1
ATOM 3399 O O . MET A 1 439 ? 46.237 15.720 -22.676 1.00 75.25 439 MET A O 1
ATOM 3403 N N . GLN A 1 440 ? 45.453 15.464 -24.769 1.00 71.94 440 GLN A N 1
ATOM 3404 C CA . GLN A 1 440 ? 46.670 15.890 -25.445 1.00 71.94 440 GLN A CA 1
ATOM 3405 C C . GLN A 1 440 ? 46.389 17.201 -26.173 1.00 71.94 440 GLN A C 1
ATOM 3407 O O . GLN A 1 440 ? 45.686 17.236 -27.185 1.00 71.94 440 GLN A O 1
ATOM 3412 N N . THR A 1 441 ? 46.946 18.292 -25.658 1.00 65.19 441 THR A N 1
ATOM 3413 C CA . THR A 1 441 ? 46.853 19.601 -26.305 1.00 65.19 441 THR A CA 1
ATOM 3414 C C . THR A 1 441 ? 48.112 19.816 -27.126 1.00 65.19 441 THR A C 1
ATOM 3416 O O . THR A 1 441 ? 49.202 19.968 -26.577 1.00 65.19 441 THR A O 1
ATOM 3419 N N . THR A 1 442 ? 47.966 19.832 -28.451 1.00 68.44 442 THR A N 1
ATOM 3420 C CA . THR A 1 442 ? 49.051 20.222 -29.358 1.00 68.44 442 THR A CA 1
ATOM 3421 C C . THR A 1 442 ? 48.866 21.683 -29.740 1.00 68.44 442 THR A C 1
ATOM 3423 O O . THR A 1 442 ? 47.896 22.018 -30.421 1.00 68.44 442 THR A O 1
ATOM 3426 N N . SER A 1 443 ? 49.784 22.555 -29.327 1.00 53.62 443 SER A N 1
ATOM 3427 C CA . SER A 1 443 ? 49.841 23.930 -29.824 1.00 53.62 443 SER A CA 1
ATOM 3428 C C . SER A 1 443 ? 50.880 24.040 -30.940 1.00 53.62 443 SER A C 1
ATOM 3430 O O . SER A 1 443 ? 51.981 23.491 -30.856 1.00 53.62 443 SER A O 1
ATOM 3432 N N . GLN A 1 444 ? 50.498 24.719 -32.021 1.00 63.34 444 GLN A N 1
ATOM 3433 C CA . GLN A 1 444 ? 51.371 25.061 -33.141 1.00 63.34 444 GLN A CA 1
ATOM 3434 C C . GLN A 1 444 ? 51.488 26.574 -33.200 1.00 63.34 444 GLN A C 1
ATOM 3436 O O . GLN A 1 444 ? 50.497 27.263 -33.440 1.00 63.34 444 GLN A O 1
ATOM 3441 N N . THR A 1 445 ? 52.698 27.078 -32.987 1.00 53.69 445 THR A N 1
ATOM 3442 C CA . THR A 1 445 ? 52.988 28.503 -33.114 1.00 53.69 445 THR A CA 1
ATOM 3443 C C . THR A 1 445 ? 53.864 28.700 -34.342 1.00 53.69 445 THR A C 1
ATOM 3445 O O . THR A 1 445 ? 54.979 28.182 -34.407 1.00 53.69 445 THR A O 1
ATOM 3448 N N . GLN A 1 446 ? 53.360 29.451 -35.322 1.00 56.25 446 GLN A N 1
ATOM 3449 C CA . GLN A 1 446 ? 54.155 29.937 -36.449 1.00 56.25 446 GLN A CA 1
ATOM 3450 C C . GLN A 1 446 ? 54.656 31.344 -36.125 1.00 56.25 446 GLN A C 1
ATOM 3452 O O . GLN A 1 446 ? 53.879 32.297 -36.061 1.00 56.25 446 GLN A O 1
ATOM 3457 N N . GLY A 1 447 ? 55.962 31.468 -35.902 1.00 54.75 447 GLY A N 1
ATOM 3458 C CA . GLY A 1 447 ? 56.634 32.759 -35.782 1.00 54.75 447 GLY A CA 1
ATOM 3459 C C . GLY A 1 447 ? 57.253 33.171 -37.117 1.00 54.75 447 GLY A C 1
ATOM 3460 O O . GLY A 1 447 ? 57.875 32.350 -37.790 1.00 54.75 447 GLY A O 1
ATOM 3461 N N . LYS A 1 448 ? 57.126 34.450 -37.497 1.00 51.69 448 LYS A N 1
ATOM 3462 C CA . LYS A 1 448 ? 57.978 35.038 -38.542 1.00 51.69 448 LYS A CA 1
ATOM 3463 C C . LYS A 1 448 ? 59.338 35.375 -37.929 1.00 51.69 448 LYS A C 1
ATOM 3465 O O . LYS A 1 448 ? 59.421 36.285 -37.106 1.00 51.69 448 LYS A O 1
ATOM 3470 N N . GLY A 1 449 ? 60.380 34.649 -38.328 1.00 56.03 449 GLY A N 1
ATOM 3471 C CA . GLY A 1 449 ? 61.764 34.999 -38.009 1.00 56.03 449 GLY A CA 1
ATOM 3472 C C . GLY A 1 449 ? 62.203 36.271 -38.745 1.00 56.03 449 GLY A C 1
ATOM 3473 O O . GLY A 1 449 ? 61.649 36.625 -39.784 1.00 56.03 449 GLY A O 1
ATOM 3474 N N . SER A 1 450 ? 63.208 36.976 -38.223 1.00 53.62 450 SER A N 1
ATOM 3475 C CA . SER A 1 450 ? 63.707 38.253 -38.767 1.00 53.62 450 SER A CA 1
ATOM 3476 C C . SER A 1 450 ? 64.576 38.119 -40.035 1.00 53.62 450 SER A C 1
ATOM 3478 O O . SER A 1 450 ? 65.386 39.002 -40.314 1.00 53.62 450 SER A O 1
ATOM 3480 N N . GLY A 1 451 ? 64.451 37.023 -40.789 1.00 56.00 451 GLY A N 1
ATOM 3481 C CA . GLY A 1 451 ? 65.235 36.716 -41.990 1.00 56.00 451 GLY A CA 1
ATOM 3482 C C . GLY A 1 451 ? 64.335 36.441 -43.196 1.00 56.00 451 GLY A C 1
ATOM 3483 O O . GLY A 1 451 ? 63.252 35.881 -43.052 1.00 56.00 451 GLY A O 1
ATOM 3484 N N . LEU A 1 452 ? 64.778 36.842 -44.392 1.00 51.38 452 LEU A N 1
ATOM 3485 C CA . LEU A 1 452 ? 63.937 36.981 -45.591 1.00 51.38 452 LEU A CA 1
ATOM 3486 C C . LEU A 1 452 ? 63.261 35.696 -46.116 1.00 51.38 452 LEU A C 1
ATOM 3488 O O . LEU A 1 452 ? 62.392 35.838 -46.965 1.00 51.38 452 LEU A O 1
ATOM 3492 N N . PHE A 1 453 ? 63.562 34.489 -45.611 1.00 51.34 453 PHE A N 1
ATOM 3493 C CA . PHE A 1 453 ? 62.891 33.237 -46.022 1.00 51.34 453 PHE A CA 1
ATOM 3494 C C . PHE A 1 453 ? 62.878 32.118 -44.952 1.00 51.34 453 PHE A C 1
ATOM 3496 O O . PHE A 1 453 ? 62.911 30.944 -45.315 1.00 51.34 453 PHE A O 1
ATOM 3503 N N . GLU A 1 454 ? 62.825 32.420 -43.648 1.00 48.31 454 GLU A N 1
ATOM 3504 C CA . GLU A 1 454 ? 62.849 31.368 -42.609 1.00 48.31 454 GLU A CA 1
ATOM 3505 C C . GLU A 1 454 ? 61.577 31.353 -41.742 1.00 48.31 454 GLU A C 1
ATOM 3507 O O . GLU A 1 454 ? 61.277 32.296 -41.004 1.00 48.31 454 GLU A O 1
ATOM 3512 N N . TYR A 1 455 ? 60.812 30.262 -41.856 1.00 54.31 455 TYR A N 1
ATOM 3513 C CA . TYR A 1 455 ? 59.644 29.962 -41.026 1.00 54.31 455 TYR A CA 1
ATOM 3514 C C . TYR A 1 455 ? 60.054 28.959 -39.946 1.00 54.31 455 TYR A C 1
ATOM 3516 O O . TYR A 1 455 ? 60.488 27.854 -40.267 1.00 54.31 455 TYR A O 1
ATOM 3524 N N . THR A 1 456 ? 59.896 29.315 -38.671 1.00 53.81 456 THR A N 1
ATOM 3525 C CA . THR A 1 456 ? 60.092 28.375 -37.560 1.00 53.81 456 THR A CA 1
ATOM 3526 C C . THR A 1 456 ? 58.729 27.916 -37.052 1.00 53.81 456 THR A C 1
ATOM 3528 O O . THR A 1 456 ? 57.944 28.719 -36.543 1.00 53.81 456 THR A O 1
ATOM 3531 N N . GLU A 1 457 ? 58.449 26.621 -37.191 1.00 52.47 457 GLU A N 1
ATOM 3532 C CA . GLU A 1 457 ? 57.299 25.971 -36.562 1.00 52.47 457 GLU A CA 1
ATOM 3533 C C . GLU A 1 457 ? 57.727 25.354 -35.234 1.00 52.47 457 GLU A C 1
ATOM 3535 O O . GLU A 1 457 ? 58.560 24.449 -35.199 1.00 52.47 457 GLU A O 1
ATOM 3540 N N . SER A 1 458 ? 57.137 25.818 -34.132 1.00 48.69 458 SER A N 1
ATOM 3541 C CA . SER A 1 458 ? 57.249 25.138 -32.845 1.00 48.69 458 SER A CA 1
ATOM 3542 C C . SER A 1 458 ? 55.962 24.365 -32.558 1.00 48.69 458 SER A C 1
ATOM 3544 O O . SER A 1 458 ? 54.855 24.907 -32.613 1.00 48.69 458 SER A O 1
ATOM 3546 N N . LYS A 1 459 ? 56.113 23.065 -32.281 1.00 56.22 459 LYS A N 1
ATOM 3547 C CA . LYS A 1 459 ? 55.044 22.183 -31.799 1.00 56.22 459 LYS A CA 1
ATOM 3548 C C . LYS A 1 459 ? 55.294 21.904 -30.327 1.00 56.22 459 LYS A C 1
ATOM 3550 O O . LYS A 1 459 ? 56.309 21.303 -29.991 1.00 56.22 459 LYS A O 1
ATOM 3555 N N . SER A 1 460 ? 54.378 22.334 -29.468 1.00 52.38 460 SER A N 1
ATOM 3556 C CA . SER A 1 460 ? 54.365 21.936 -28.062 1.00 52.38 460 SER A CA 1
ATOM 3557 C C . SER A 1 460 ? 53.234 20.939 -27.844 1.00 52.38 460 SER A C 1
ATOM 3559 O O . SER A 1 460 ? 52.124 21.137 -28.345 1.00 52.38 460 SER A O 1
ATOM 3561 N N . GLN A 1 461 ? 53.527 19.851 -27.138 1.00 60.69 461 GLN A N 1
ATOM 3562 C CA . GLN A 1 461 ? 52.555 18.839 -26.741 1.00 60.69 461 GLN A CA 1
ATOM 3563 C C . GLN A 1 461 ? 52.481 18.830 -25.218 1.00 60.69 461 GLN A C 1
ATOM 3565 O O . GLN A 1 461 ? 53.482 18.576 -24.554 1.00 60.69 461 GLN A O 1
ATOM 3570 N N . ASN A 1 462 ? 51.297 19.115 -24.683 1.00 64.38 462 ASN A N 1
ATOM 3571 C CA . ASN A 1 462 ? 51.007 19.002 -23.260 1.00 64.38 462 ASN A CA 1
ATOM 3572 C C . ASN A 1 462 ? 50.042 17.843 -23.034 1.00 64.38 462 ASN A C 1
ATOM 3574 O O . ASN A 1 462 ? 48.977 17.793 -23.654 1.00 64.38 462 ASN A O 1
ATOM 3578 N N . GLU A 1 463 ? 50.402 16.957 -22.112 1.00 72.50 463 GLU A N 1
ATOM 3579 C CA . GLU A 1 463 ? 49.521 15.912 -21.602 1.00 72.50 463 GLU A CA 1
ATOM 3580 C C . GLU A 1 463 ? 48.926 16.370 -20.270 1.00 72.50 463 GLU A C 1
ATOM 3582 O O . GLU A 1 463 ? 49.644 16.789 -19.361 1.00 72.50 463 GLU A O 1
ATOM 3587 N N . GLY A 1 464 ? 47.604 16.321 -20.159 1.00 75.00 464 GLY A N 1
ATOM 3588 C CA . GLY A 1 464 ? 46.872 16.661 -18.945 1.00 75.00 464 GLY A CA 1
ATOM 3589 C C . GLY A 1 464 ? 45.698 15.716 -18.740 1.00 75.00 464 GLY A C 1
ATOM 3590 O O . GLY A 1 464 ? 45.338 14.956 -19.633 1.00 75.00 464 GLY A O 1
ATOM 3591 N N . TYR A 1 465 ? 45.085 15.768 -17.564 1.00 81.81 465 TYR A N 1
ATOM 3592 C CA . TYR A 1 465 ? 43.842 15.055 -17.291 1.00 81.81 465 TYR A CA 1
ATOM 3593 C C . TYR A 1 465 ? 42.749 16.074 -17.020 1.00 81.81 465 TYR A C 1
ATOM 3595 O O . TYR A 1 465 ? 42.932 16.973 -16.199 1.00 81.81 465 TYR A O 1
ATOM 3603 N N . GLU A 1 466 ? 41.608 15.915 -17.677 1.00 83.69 466 GLU A N 1
ATOM 3604 C CA . GLU A 1 466 ? 40.408 16.688 -17.385 1.00 83.69 466 GLU A CA 1
ATOM 3605 C C . GLU A 1 466 ? 39.357 15.773 -16.759 1.00 83.69 466 GLU A C 1
ATOM 3607 O O . GLU A 1 466 ? 39.196 14.615 -17.151 1.00 83.69 466 GLU A O 1
ATOM 3612 N N . ARG A 1 467 ? 38.642 16.278 -15.753 1.00 83.69 467 ARG A N 1
ATOM 3613 C CA . ARG A 1 467 ? 37.595 15.524 -15.069 1.00 83.69 467 ARG A CA 1
ATOM 3614 C C . ARG A 1 467 ? 36.257 15.751 -15.768 1.00 83.69 467 ARG A C 1
ATOM 3616 O O . ARG A 1 467 ? 35.783 16.878 -15.831 1.00 83.69 467 ARG A O 1
ATOM 3623 N N . TRP A 1 468 ? 35.650 14.676 -16.257 1.00 85.81 468 TRP A N 1
ATOM 3624 C CA . TRP A 1 468 ? 34.377 14.692 -16.974 1.00 85.81 468 TRP A CA 1
ATOM 3625 C C . TRP A 1 468 ? 33.317 13.918 -16.190 1.00 85.81 468 TRP A C 1
ATOM 3627 O O . TRP A 1 468 ? 33.623 12.907 -15.560 1.00 85.81 468 TRP A O 1
ATOM 3637 N N . LYS A 1 469 ? 32.059 14.371 -16.233 1.00 85.25 469 LYS A N 1
ATOM 3638 C CA . LYS A 1 469 ? 30.931 13.620 -15.661 1.00 85.25 469 LYS A CA 1
ATOM 3639 C C . LYS A 1 469 ? 30.707 12.337 -16.456 1.00 85.25 469 LYS A C 1
ATOM 3641 O O . LYS A 1 469 ? 30.616 12.405 -17.680 1.00 85.25 469 LYS A O 1
ATOM 3646 N N . ARG A 1 470 ? 30.589 11.185 -15.780 1.00 86.94 470 ARG A N 1
ATOM 3647 C CA . ARG A 1 470 ? 30.220 9.914 -16.439 1.00 86.94 470 ARG A CA 1
ATOM 3648 C C . ARG A 1 470 ? 28.804 9.973 -16.999 1.00 86.94 470 ARG A C 1
ATOM 3650 O O . ARG A 1 470 ? 28.582 9.509 -18.110 1.00 86.94 470 ARG A O 1
ATOM 3657 N N . LEU A 1 471 ? 27.894 10.580 -16.238 1.00 88.81 471 LEU A N 1
ATOM 3658 C CA . LEU A 1 471 ? 26.535 10.900 -16.657 1.00 88.81 471 LEU A CA 1
ATOM 3659 C C . LEU A 1 471 ? 26.331 12.407 -16.592 1.00 88.81 471 LEU A C 1
ATOM 3661 O O . LEU A 1 471 ? 26.381 13.014 -15.518 1.00 88.81 471 LEU A O 1
ATOM 3665 N N . THR A 1 472 ? 26.110 13.021 -17.745 1.00 90.00 472 THR A N 1
ATOM 3666 C CA . THR A 1 472 ? 25.794 14.447 -17.813 1.00 90.00 472 THR A CA 1
ATOM 3667 C C . THR A 1 472 ? 24.357 14.711 -17.343 1.00 90.00 472 THR A C 1
ATOM 3669 O O . THR A 1 472 ? 23.488 13.847 -17.491 1.00 90.00 472 THR A O 1
ATOM 3672 N N . PRO A 1 473 ? 24.060 15.914 -16.816 1.00 91.44 473 PRO A N 1
ATOM 3673 C CA . PRO A 1 473 ? 22.687 16.312 -16.502 1.00 91.44 473 PRO A CA 1
ATOM 3674 C C . PRO A 1 473 ? 21.718 16.152 -17.683 1.00 91.44 473 PRO A C 1
ATOM 3676 O O . PRO A 1 473 ? 20.563 15.793 -17.481 1.00 91.44 473 PRO A O 1
ATOM 3679 N N . ASP A 1 474 ? 22.196 16.380 -18.910 1.00 89.38 474 ASP A N 1
ATOM 3680 C CA . ASP A 1 474 ? 21.410 16.218 -20.136 1.00 89.38 474 ASP A CA 1
ATOM 3681 C C . ASP A 1 474 ? 21.041 14.751 -20.401 1.00 89.38 474 ASP A C 1
ATOM 3683 O O . ASP A 1 474 ? 19.873 14.453 -20.634 1.00 89.38 474 ASP A O 1
ATOM 3687 N N . GLU A 1 475 ? 21.993 13.821 -20.266 1.00 88.31 475 GLU A N 1
ATOM 3688 C CA . GLU A 1 475 ? 21.741 12.379 -20.427 1.00 88.31 475 GLU A CA 1
ATOM 3689 C C . GLU A 1 475 ? 20.727 11.850 -19.400 1.00 88.31 475 GLU A C 1
ATOM 3691 O O . GLU A 1 475 ? 19.917 10.986 -19.725 1.00 88.31 475 GLU A O 1
ATOM 3696 N N . ILE A 1 476 ? 20.725 12.382 -18.175 1.00 90.50 476 ILE A N 1
ATOM 3697 C CA . ILE A 1 476 ? 19.746 12.004 -17.141 1.00 90.50 476 ILE A CA 1
ATOM 3698 C C . ILE A 1 476 ? 18.377 12.632 -17.424 1.00 90.50 476 ILE A C 1
ATOM 3700 O O . ILE A 1 476 ? 17.349 11.971 -17.291 1.00 90.50 476 ILE A O 1
ATOM 3704 N N . ALA A 1 477 ? 18.346 13.907 -17.814 1.00 89.88 477 ALA A N 1
ATOM 3705 C CA . ALA A 1 477 ? 17.103 14.634 -18.050 1.00 89.88 477 ALA A CA 1
ATOM 3706 C C . ALA A 1 477 ? 16.380 14.166 -19.319 1.00 89.88 477 ALA A C 1
ATOM 3708 O O . ALA A 1 477 ? 15.159 14.026 -19.313 1.00 89.88 477 ALA A O 1
ATOM 3709 N N . ASN A 1 478 ? 17.119 13.924 -20.400 1.00 87.25 478 ASN A N 1
ATOM 3710 C CA . ASN A 1 478 ? 16.567 13.667 -21.730 1.00 87.25 478 ASN A CA 1
ATOM 3711 C C . ASN A 1 478 ? 16.756 12.218 -22.197 1.00 87.25 478 ASN A C 1
ATOM 3713 O O . ASN A 1 478 ? 16.146 11.815 -23.187 1.00 87.25 478 ASN A O 1
ATOM 3717 N N . GLY A 1 479 ? 17.539 11.419 -21.470 1.00 86.06 479 GLY A N 1
ATOM 3718 C CA . GLY A 1 479 ? 17.872 10.057 -21.864 1.00 86.06 479 GLY A CA 1
ATOM 3719 C C . GLY A 1 479 ? 18.895 10.022 -22.995 1.00 86.06 479 GLY A C 1
ATOM 3720 O O . GLY A 1 479 ? 19.445 11.039 -23.418 1.00 86.06 479 GLY A O 1
ATOM 3721 N N . ASN A 1 480 ? 19.159 8.821 -23.503 1.00 82.50 480 ASN A N 1
ATOM 3722 C CA . ASN A 1 480 ? 20.061 8.639 -24.631 1.00 82.50 480 ASN A CA 1
ATOM 3723 C C . ASN A 1 480 ? 19.313 8.919 -25.954 1.00 82.50 480 ASN A C 1
ATOM 3725 O O . ASN A 1 480 ? 18.396 8.167 -26.290 1.00 82.50 480 ASN A O 1
ATOM 3729 N N . PRO A 1 481 ? 19.700 9.935 -26.751 1.00 74.44 481 PRO A N 1
ATOM 3730 C CA . PRO A 1 481 ? 19.004 10.263 -27.997 1.00 74.44 481 PRO A CA 1
ATOM 3731 C C . PRO A 1 481 ? 19.105 9.158 -29.059 1.00 74.44 481 PRO A C 1
ATOM 3733 O O . PRO A 1 481 ? 18.214 9.032 -29.896 1.00 74.44 481 PRO A O 1
ATOM 3736 N N . GLU A 1 482 ? 20.156 8.332 -29.028 1.00 76.75 482 GLU A N 1
ATOM 3737 C CA . GLU A 1 482 ? 20.283 7.174 -29.923 1.00 76.75 482 GLU A CA 1
ATOM 3738 C C . GLU A 1 482 ? 19.438 5.981 -29.452 1.00 76.75 482 GLU A C 1
ATOM 3740 O O . GLU A 1 482 ? 19.186 5.053 -30.222 1.00 76.75 482 GLU A O 1
ATOM 3745 N N . ARG A 1 483 ? 19.029 5.977 -28.176 1.00 77.12 483 ARG A N 1
ATOM 3746 C CA . ARG A 1 483 ? 18.373 4.851 -27.500 1.00 77.12 483 ARG A CA 1
ATOM 3747 C C . ARG A 1 483 ? 17.301 5.368 -26.525 1.00 77.12 483 ARG A C 1
ATOM 3749 O O . ARG A 1 483 ? 17.472 5.268 -25.311 1.00 77.12 483 ARG A O 1
ATOM 3756 N N . PRO A 1 484 ? 16.190 5.917 -27.046 1.00 69.62 484 PRO A N 1
ATOM 3757 C CA . PRO A 1 484 ? 15.201 6.653 -26.249 1.00 69.62 484 PRO A CA 1
ATOM 3758 C C . PRO A 1 484 ? 14.435 5.786 -25.238 1.00 69.62 484 PRO A C 1
ATOM 3760 O O . PRO A 1 484 ? 13.811 6.321 -24.326 1.00 69.62 484 PRO A O 1
ATOM 3763 N N . ASP A 1 485 ? 14.487 4.460 -25.392 1.00 73.31 485 ASP A N 1
ATOM 3764 C CA . ASP A 1 485 ? 13.828 3.503 -24.502 1.00 73.31 485 ASP A CA 1
ATOM 3765 C C . ASP A 1 485 ? 14.750 2.975 -23.377 1.00 73.31 485 ASP A C 1
ATOM 3767 O O . ASP A 1 485 ? 14.348 2.098 -22.609 1.00 73.31 485 ASP A O 1
ATOM 3771 N N . GLU A 1 486 ? 15.994 3.464 -23.280 1.00 85.69 486 GLU A N 1
ATOM 3772 C CA . GLU A 1 486 ? 16.904 3.098 -22.187 1.00 85.69 486 GLU A CA 1
ATOM 3773 C C . GLU A 1 486 ? 16.564 3.831 -20.885 1.00 85.69 486 GLU A C 1
ATOM 3775 O O . GLU A 1 486 ? 16.209 5.010 -20.863 1.00 85.69 486 GLU A O 1
ATOM 3780 N N . VAL A 1 487 ? 16.745 3.116 -19.779 1.00 91.19 487 VAL A N 1
ATOM 3781 C CA . VAL A 1 487 ? 16.631 3.625 -18.411 1.00 91.19 487 VAL A CA 1
ATOM 3782 C C . VAL A 1 487 ? 17.954 3.368 -17.694 1.00 91.19 487 VAL A C 1
ATOM 3784 O O . VAL A 1 487 ? 18.655 2.396 -17.993 1.00 91.19 487 VAL A O 1
ATOM 3787 N N . LEU A 1 488 ? 18.307 4.242 -16.754 1.00 92.44 488 LEU A N 1
ATOM 3788 C CA . LEU A 1 488 ? 19.506 4.082 -15.940 1.00 92.44 488 LEU A CA 1
ATOM 3789 C C . LEU A 1 488 ? 19.190 3.230 -14.712 1.00 92.44 488 LEU A C 1
ATOM 3791 O O . LEU A 1 488 ? 18.252 3.516 -13.970 1.00 92.44 488 LEU A O 1
ATOM 3795 N N . LEU A 1 489 ? 19.997 2.203 -14.481 1.00 92.69 489 LEU A N 1
ATOM 3796 C CA . LEU A 1 489 ? 20.025 1.431 -13.247 1.00 92.69 489 LEU A CA 1
ATOM 3797 C C . LEU A 1 489 ? 21.271 1.814 -12.456 1.00 92.69 489 LEU A C 1
ATOM 3799 O O . LEU A 1 489 ? 22.381 1.700 -12.964 1.00 92.69 489 LEU A O 1
ATOM 3803 N N . PHE A 1 490 ? 21.085 2.191 -11.199 1.00 92.06 490 PHE A N 1
ATOM 3804 C CA . PHE A 1 490 ? 22.140 2.336 -10.205 1.00 92.06 490 PHE A CA 1
ATOM 3805 C C . PHE A 1 490 ? 22.080 1.113 -9.276 1.00 92.06 490 PHE A C 1
ATOM 3807 O O . PHE A 1 490 ? 21.196 1.052 -8.413 1.00 92.06 490 PHE A O 1
ATOM 3814 N N . PRO A 1 491 ? 22.949 0.104 -9.479 1.00 85.56 491 PRO A N 1
ATOM 3815 C CA . PRO A 1 491 ? 23.011 -1.067 -8.617 1.00 85.56 491 PRO A CA 1
ATOM 3816 C C . PRO A 1 491 ? 23.761 -0.754 -7.321 1.00 85.56 491 PRO A C 1
ATOM 3818 O O . PRO A 1 491 ? 24.662 0.088 -7.279 1.00 85.56 491 PRO A O 1
ATOM 3821 N N . HIS A 1 492 ? 23.440 -1.491 -6.263 1.00 75.06 492 HIS A N 1
ATOM 3822 C CA . HIS A 1 492 ? 24.140 -1.371 -4.992 1.00 75.06 492 HIS A CA 1
ATOM 3823 C C . HIS A 1 492 ? 25.629 -1.700 -5.134 1.00 75.06 492 HIS A C 1
ATOM 3825 O O . HIS A 1 492 ? 26.004 -2.700 -5.746 1.00 75.06 492 HIS A O 1
ATOM 3831 N N . GLY A 1 493 ? 26.479 -0.900 -4.489 1.00 68.12 493 GLY A N 1
ATOM 3832 C CA . GLY A 1 493 ? 27.908 -1.194 -4.359 1.00 68.12 493 GLY A CA 1
ATOM 3833 C C . GLY A 1 493 ? 28.748 -0.936 -5.613 1.00 68.12 493 GLY A C 1
ATOM 3834 O O . GLY A 1 493 ? 29.947 -1.205 -5.591 1.00 68.12 493 GLY A O 1
ATOM 3835 N N . THR A 1 494 ? 28.168 -0.387 -6.684 1.00 69.06 494 THR A N 1
ATOM 3836 C CA . THR A 1 494 ? 28.903 0.013 -7.893 1.00 69.06 494 THR A CA 1
ATOM 3837 C C . THR A 1 494 ? 28.746 1.503 -8.157 1.00 69.06 494 THR A C 1
ATOM 3839 O O . THR A 1 494 ? 27.640 2.028 -8.096 1.00 69.06 494 THR A O 1
ATOM 3842 N N . ALA A 1 495 ? 29.840 2.178 -8.512 1.00 61.69 495 ALA A N 1
ATOM 3843 C CA . ALA A 1 495 ? 29.808 3.589 -8.910 1.00 61.69 495 ALA A CA 1
ATOM 3844 C C . ALA A 1 495 ? 29.320 3.802 -10.357 1.00 61.69 495 ALA A C 1
ATOM 3846 O O . ALA A 1 495 ? 29.161 4.937 -10.792 1.00 61.69 495 ALA A O 1
ATOM 3847 N N . GLU A 1 496 ? 29.138 2.727 -11.128 1.00 79.81 496 GLU A N 1
ATOM 3848 C CA . GLU A 1 496 ? 28.790 2.805 -12.543 1.00 79.81 496 GLU A CA 1
ATOM 3849 C C . GLU A 1 496 ? 27.313 2.477 -12.757 1.00 79.81 496 GLU A C 1
ATOM 3851 O O . GLU A 1 496 ? 26.845 1.386 -12.429 1.00 79.81 496 GLU A O 1
ATOM 3856 N N . ALA A 1 497 ? 26.582 3.440 -13.317 1.00 87.62 497 ALA A N 1
ATOM 3857 C CA . ALA A 1 497 ? 25.214 3.227 -13.752 1.00 87.62 497 ALA A CA 1
ATOM 3858 C C . ALA A 1 497 ? 25.183 2.342 -15.005 1.00 87.62 497 ALA A C 1
ATOM 3860 O O . ALA A 1 497 ? 25.998 2.488 -15.918 1.00 87.62 497 ALA A O 1
ATOM 3861 N N . LEU A 1 498 ? 24.203 1.448 -15.069 1.00 88.12 498 LEU A N 1
ATOM 3862 C CA . LEU A 1 498 ? 23.974 0.568 -16.203 1.00 88.12 498 LEU A CA 1
ATOM 3863 C C . LEU A 1 498 ? 22.826 1.102 -17.053 1.00 88.12 498 LEU A C 1
ATOM 3865 O O . LEU A 1 498 ? 21.750 1.409 -16.545 1.00 88.12 498 LEU A O 1
ATOM 3869 N N . HIS A 1 499 ? 23.036 1.141 -18.364 1.00 86.44 499 HIS A N 1
ATOM 3870 C CA . HIS A 1 499 ? 21.964 1.366 -19.326 1.00 86.44 499 HIS A CA 1
ATOM 3871 C C . HIS A 1 499 ? 21.218 0.055 -19.559 1.00 86.44 499 HIS A C 1
ATOM 3873 O O . HIS A 1 499 ? 21.816 -0.945 -19.975 1.00 86.44 499 HIS A O 1
ATOM 3879 N N . ILE A 1 500 ? 19.917 0.055 -19.284 1.00 88.25 500 ILE A N 1
ATOM 3880 C CA . ILE A 1 500 ? 19.073 -1.131 -19.404 1.00 88.25 500 ILE A CA 1
ATOM 3881 C C . ILE A 1 500 ? 17.802 -0.832 -20.194 1.00 88.25 500 ILE A C 1
ATOM 3883 O O . ILE A 1 500 ? 17.334 0.304 -20.254 1.00 88.25 500 ILE A O 1
ATOM 3887 N N . TYR A 1 501 ? 17.211 -1.885 -20.746 1.00 86.69 501 TYR A N 1
ATOM 3888 C CA . TYR A 1 501 ? 15.888 -1.853 -21.349 1.00 86.69 501 TYR A CA 1
ATOM 3889 C C . TYR A 1 501 ? 14.877 -2.440 -20.389 1.00 86.69 501 TYR A C 1
ATOM 3891 O O . TYR A 1 501 ? 15.056 -3.543 -19.865 1.00 86.69 501 TYR A O 1
ATOM 3899 N N . LEU A 1 502 ? 13.788 -1.714 -20.188 1.00 86.56 502 LEU A N 1
ATOM 3900 C CA . LEU A 1 502 ? 12.641 -2.251 -19.481 1.00 86.56 502 LEU A CA 1
ATOM 3901 C C . LEU A 1 502 ? 11.730 -2.981 -20.463 1.00 86.56 502 LEU A C 1
ATOM 3903 O O . LEU A 1 502 ? 11.715 -2.698 -21.660 1.00 86.56 502 LEU A O 1
ATOM 3907 N N . LEU A 1 503 ? 10.945 -3.915 -19.938 1.00 81.00 503 LEU A N 1
ATOM 3908 C CA . LEU A 1 503 ? 10.008 -4.711 -20.721 1.00 81.00 503 LEU A CA 1
ATOM 3909 C C . LEU A 1 503 ? 8.581 -4.391 -20.275 1.00 81.00 503 LEU A C 1
ATOM 3911 O O . LEU A 1 503 ? 8.090 -5.031 -19.344 1.00 81.00 503 LEU A O 1
ATOM 3915 N N . PRO A 1 504 ? 7.902 -3.407 -20.893 1.00 84.19 504 PRO A N 1
ATOM 3916 C CA . PRO A 1 504 ? 6.494 -3.162 -20.620 1.00 84.19 504 PRO A CA 1
ATOM 3917 C C . PRO A 1 504 ? 5.650 -4.411 -20.899 1.00 84.19 504 PRO A C 1
ATOM 3919 O O . PRO A 1 504 ? 5.812 -5.062 -21.934 1.00 84.19 504 PRO A O 1
ATOM 3922 N N . TYR A 1 505 ? 4.711 -4.725 -20.001 1.00 81.81 505 TYR A N 1
ATOM 3923 C CA . TYR A 1 505 ? 3.899 -5.950 -20.093 1.00 81.81 505 TYR A CA 1
ATOM 3924 C C . TYR A 1 505 ? 3.101 -6.080 -21.398 1.00 81.81 505 TYR A C 1
ATOM 3926 O O . TYR A 1 505 ? 2.827 -7.179 -21.867 1.00 81.81 505 TYR A O 1
ATOM 3934 N N . TRP A 1 506 ? 2.731 -4.945 -21.989 1.00 76.56 506 TRP A N 1
ATOM 3935 C CA . TRP A 1 506 ? 1.922 -4.882 -23.199 1.00 76.56 506 TRP A CA 1
ATOM 3936 C C . TRP A 1 506 ? 2.755 -4.943 -24.483 1.00 76.56 506 TRP A C 1
ATOM 3938 O O . TRP A 1 506 ? 2.166 -5.066 -25.547 1.00 76.56 506 TRP A O 1
ATOM 3948 N N . SER A 1 507 ? 4.087 -4.826 -24.439 1.00 74.75 507 SER A N 1
ATOM 3949 C CA . SER A 1 507 ? 4.935 -4.834 -25.646 1.00 74.75 507 SER A CA 1
ATOM 3950 C C . SER A 1 507 ? 5.930 -5.984 -25.699 1.00 74.75 507 SER A C 1
ATOM 3952 O O . SER A 1 507 ? 6.327 -6.385 -26.793 1.00 74.75 507 SER A O 1
ATOM 3954 N N . ALA A 1 508 ? 6.342 -6.520 -24.550 1.00 75.62 508 ALA A N 1
ATOM 3955 C CA . ALA A 1 508 ? 7.298 -7.612 -24.511 1.00 75.62 508 ALA A CA 1
ATOM 3956 C C . ALA A 1 508 ? 6.593 -8.967 -24.642 1.00 75.62 508 ALA A C 1
ATOM 3958 O O . ALA A 1 508 ? 5.720 -9.308 -23.840 1.00 75.62 508 ALA A O 1
ATOM 3959 N N . ASN A 1 509 ? 7.038 -9.771 -25.615 1.00 71.75 509 ASN A N 1
ATOM 3960 C CA . ASN A 1 509 ? 6.507 -11.113 -25.884 1.00 71.75 509 ASN A CA 1
ATOM 3961 C C . ASN A 1 509 ? 6.483 -11.997 -24.630 1.00 71.75 509 ASN A C 1
ATOM 3963 O O . ASN A 1 509 ? 5.553 -12.773 -24.452 1.00 71.75 509 ASN A O 1
ATOM 3967 N N . LEU A 1 510 ? 7.465 -11.837 -23.740 1.00 73.19 510 LEU A N 1
ATOM 3968 C CA . LEU A 1 510 ? 7.541 -12.559 -22.472 1.00 73.19 510 LEU A CA 1
ATOM 3969 C C . LEU A 1 510 ? 6.251 -12.435 -21.645 1.00 73.19 510 LEU A C 1
ATOM 3971 O O . LEU A 1 510 ? 5.645 -13.440 -21.280 1.00 73.19 510 LEU A O 1
ATOM 3975 N N . TRP A 1 511 ? 5.812 -11.204 -21.390 1.00 78.19 511 TRP A N 1
ATOM 3976 C CA . TRP A 1 511 ? 4.632 -10.921 -20.572 1.00 78.19 511 TRP A CA 1
ATOM 3977 C C . TRP A 1 511 ? 3.335 -11.156 -21.338 1.00 78.19 511 TRP A C 1
ATOM 3979 O O . TRP A 1 511 ? 2.366 -11.669 -20.778 1.00 78.19 511 TRP A O 1
ATOM 3989 N N . LEU A 1 512 ? 3.329 -10.814 -22.629 1.00 75.50 512 LEU A N 1
ATOM 3990 C CA . LEU A 1 512 ? 2.187 -11.023 -23.511 1.00 75.50 512 LEU A CA 1
ATOM 3991 C C . LEU A 1 512 ? 1.826 -12.505 -23.609 1.00 75.50 512 LEU A C 1
ATOM 3993 O O . LEU A 1 512 ? 0.678 -12.857 -23.355 1.00 75.50 512 LEU A O 1
ATOM 3997 N N . CYS A 1 513 ? 2.789 -13.377 -23.918 1.00 73.56 513 CYS A N 1
ATOM 3998 C CA . CYS A 1 513 ? 2.540 -14.813 -24.004 1.00 73.56 513 CYS A CA 1
ATOM 3999 C C . CYS A 1 513 ? 2.091 -15.384 -22.655 1.00 73.56 513 CYS A C 1
ATOM 4001 O O . CYS A 1 513 ? 1.077 -16.076 -22.608 1.00 73.56 513 CYS A O 1
ATOM 4003 N N . ALA A 1 514 ? 2.779 -15.017 -21.562 1.00 74.25 514 ALA A N 1
ATOM 4004 C CA . ALA A 1 514 ? 2.410 -15.424 -20.205 1.00 74.25 514 ALA A CA 1
ATOM 4005 C C . ALA A 1 514 ? 0.941 -15.110 -19.889 1.00 74.25 514 ALA A C 1
ATOM 4007 O O . ALA A 1 514 ? 0.185 -15.968 -19.435 1.00 74.25 514 ALA A O 1
ATOM 4008 N N . THR A 1 515 ? 0.533 -13.882 -20.202 1.00 78.75 515 THR A N 1
ATOM 4009 C CA . THR A 1 515 ? -0.824 -13.398 -19.966 1.00 78.75 515 THR A CA 1
ATOM 4010 C C . THR A 1 515 ? -1.839 -14.083 -20.880 1.00 78.75 515 THR A C 1
ATOM 4012 O O . THR A 1 515 ? -2.899 -14.489 -20.406 1.00 78.75 515 THR A O 1
ATOM 4015 N N . VAL A 1 516 ? -1.541 -14.236 -22.177 1.00 78.06 516 VAL A N 1
ATOM 4016 C CA . VAL A 1 516 ? -2.446 -14.875 -23.149 1.00 78.06 516 VAL A CA 1
ATOM 4017 C C . VAL A 1 516 ? -2.706 -16.330 -22.781 1.00 78.06 516 VAL A C 1
ATOM 4019 O O . VAL A 1 516 ? -3.866 -16.732 -22.750 1.00 78.06 516 VAL A O 1
ATOM 4022 N N . ASP A 1 517 ? -1.672 -17.102 -22.459 1.00 74.00 517 ASP A N 1
ATOM 4023 C CA . ASP A 1 517 ? -1.832 -18.512 -22.090 1.00 74.00 517 ASP A CA 1
ATOM 4024 C C . ASP A 1 517 ? -2.596 -18.667 -20.780 1.00 74.00 517 ASP A C 1
ATOM 4026 O O . ASP A 1 517 ? -3.516 -19.476 -20.700 1.00 74.00 517 ASP A O 1
ATOM 4030 N N . GLN A 1 518 ? -2.291 -17.847 -19.771 1.00 76.38 518 GLN A N 1
ATOM 4031 C CA . GLN A 1 518 ? -3.018 -17.914 -18.508 1.00 76.38 518 GLN A CA 1
ATOM 4032 C C . GLN A 1 518 ? -4.490 -17.517 -18.678 1.00 76.38 518 GLN A C 1
ATOM 4034 O O . GLN A 1 518 ? -5.378 -18.146 -18.105 1.00 76.38 518 GLN A O 1
ATOM 4039 N N . THR A 1 519 ? -4.768 -16.514 -19.514 1.00 79.12 519 THR A N 1
ATOM 4040 C CA . THR A 1 519 ? -6.146 -16.126 -19.850 1.00 79.12 519 THR A CA 1
ATOM 4041 C C . THR A 1 519 ? -6.837 -17.218 -20.673 1.00 79.12 519 THR A C 1
ATOM 4043 O O . THR A 1 519 ? -8.025 -17.469 -20.498 1.00 79.12 519 THR A O 1
ATOM 4046 N N . LYS A 1 520 ? -6.110 -17.920 -21.553 1.00 77.38 520 LYS A N 1
ATOM 4047 C CA . LYS A 1 520 ? -6.624 -19.085 -22.287 1.00 77.38 520 LYS A CA 1
ATOM 4048 C C . LYS A 1 520 ? -6.984 -20.216 -21.326 1.00 77.38 520 LYS A C 1
ATOM 4050 O O . LYS A 1 520 ? -8.035 -20.819 -21.510 1.00 77.38 520 LYS A O 1
ATOM 4055 N N . GLN A 1 521 ? -6.180 -20.477 -20.294 1.00 71.81 521 GLN A N 1
ATOM 4056 C CA . GLN A 1 521 ? -6.492 -21.488 -19.277 1.00 71.81 521 GLN A CA 1
ATOM 4057 C C . GLN A 1 521 ? -7.805 -21.203 -18.540 1.00 71.81 521 GLN A C 1
ATOM 4059 O O . GLN A 1 521 ? -8.482 -22.140 -18.142 1.00 71.81 521 GLN A O 1
ATOM 4064 N N . TRP A 1 522 ? -8.235 -19.943 -18.418 1.00 73.62 522 TRP A N 1
ATOM 4065 C CA . TRP A 1 522 ? -9.573 -19.635 -17.897 1.00 73.62 522 TRP A CA 1
ATOM 4066 C C . TRP A 1 522 ? -10.707 -20.202 -18.765 1.00 73.62 522 TRP A C 1
ATOM 4068 O O . TRP A 1 522 ? -11.790 -20.475 -18.254 1.00 73.62 522 TRP A O 1
ATOM 4078 N N . LEU A 1 523 ? -10.455 -20.403 -20.063 1.00 67.88 523 LEU A N 1
ATOM 4079 C CA . LEU A 1 523 ? -11.389 -21.020 -21.008 1.00 67.88 523 LEU A CA 1
ATOM 4080 C C . LEU A 1 523 ? -11.296 -22.555 -21.008 1.00 67.88 523 LEU A C 1
ATOM 4082 O O . LEU A 1 523 ? -12.267 -23.235 -21.352 1.00 67.88 523 LEU A O 1
ATOM 4086 N N . VAL A 1 524 ? -10.135 -23.109 -20.641 1.00 60.50 524 VAL A N 1
ATOM 4087 C CA . VAL A 1 524 ? -9.872 -24.554 -20.600 1.00 60.50 524 VAL A CA 1
ATOM 4088 C C . VAL A 1 524 ? -10.481 -25.124 -19.318 1.00 60.50 524 VAL A C 1
ATOM 4090 O O . VAL A 1 524 ? -9.997 -24.883 -18.222 1.00 60.50 524 VAL A O 1
ATOM 4093 N N . GLY A 1 525 ? -11.586 -25.854 -19.459 1.00 57.06 525 GLY A N 1
ATOM 4094 C CA . GLY A 1 525 ? -12.428 -26.315 -18.343 1.00 57.06 525 GLY A CA 1
ATOM 4095 C C . GLY A 1 525 ? -13.891 -25.892 -18.488 1.00 57.06 525 GLY A C 1
ATOM 4096 O O . GLY A 1 525 ? -14.763 -26.434 -17.815 1.00 57.06 525 GLY A O 1
ATOM 4097 N N . GLY A 1 526 ? -14.172 -24.984 -19.429 1.00 59.03 526 GLY A N 1
ATOM 4098 C CA . GLY A 1 526 ? -15.509 -24.455 -19.651 1.00 59.03 526 GLY A CA 1
ATOM 4099 C C . GLY A 1 526 ? -15.927 -23.461 -18.569 1.00 59.03 526 GLY A C 1
ATOM 4100 O O . GLY A 1 526 ? -15.281 -23.286 -17.539 1.00 59.03 526 GLY A O 1
ATOM 4101 N N . VAL A 1 527 ? -17.038 -22.782 -18.825 1.00 59.69 527 VAL A N 1
ATOM 4102 C CA . VAL A 1 527 ? -17.529 -21.685 -17.981 1.00 59.69 527 VAL A CA 1
ATOM 4103 C C . VAL A 1 527 ? -18.060 -22.184 -16.621 1.00 59.69 527 VAL A C 1
ATOM 4105 O O . VAL A 1 527 ? -18.281 -21.400 -15.704 1.00 59.69 527 VAL A O 1
ATOM 4108 N N . ASP A 1 528 ? -18.231 -23.498 -16.475 1.00 59.59 528 ASP A N 1
ATOM 4109 C CA . ASP A 1 528 ? -18.833 -24.129 -15.300 1.00 59.59 528 ASP A CA 1
ATOM 4110 C C . ASP A 1 528 ? -17.820 -24.499 -14.205 1.00 59.59 528 ASP A C 1
ATOM 4112 O O . ASP A 1 528 ? -18.216 -24.630 -13.052 1.00 59.59 528 ASP A O 1
ATOM 4116 N N . ALA A 1 529 ? -16.529 -24.640 -14.531 1.00 64.75 529 ALA A N 1
ATOM 4117 C CA . ALA A 1 529 ? -15.516 -25.038 -13.550 1.00 64.75 529 ALA A CA 1
ATOM 4118 C C . ALA A 1 529 ? -15.188 -23.907 -12.561 1.00 64.75 529 ALA A C 1
ATOM 4120 O O . ALA A 1 529 ? -15.163 -24.119 -11.353 1.00 64.75 529 ALA A O 1
ATOM 4121 N N . GLU A 1 530 ? -14.963 -22.693 -13.072 1.00 69.94 530 GLU A N 1
ATOM 4122 C CA . GLU A 1 530 ? -14.617 -21.515 -12.268 1.00 69.94 530 GLU A CA 1
ATOM 4123 C C . GLU A 1 530 ? -15.291 -20.249 -12.836 1.00 69.94 530 GLU A C 1
ATOM 4125 O O . GLU A 1 530 ? -14.635 -19.396 -13.445 1.00 69.94 530 GLU A O 1
ATOM 4130 N N . PRO A 1 531 ? -16.621 -20.102 -12.663 1.00 70.69 531 PRO A N 1
ATOM 4131 C CA . PRO A 1 531 ? -17.413 -19.051 -13.312 1.00 70.69 531 PRO A CA 1
ATOM 4132 C C . PRO A 1 531 ? -16.989 -17.632 -12.908 1.00 70.69 531 PRO A C 1
ATOM 4134 O O . PRO A 1 531 ? -17.128 -16.692 -13.690 1.00 70.69 531 PRO A O 1
ATOM 4137 N N . TRP A 1 532 ? -16.422 -17.464 -11.710 1.00 74.81 532 TRP A N 1
ATOM 4138 C CA . TRP A 1 532 ? -15.962 -16.175 -11.194 1.00 74.81 532 TRP A CA 1
ATOM 4139 C C . TRP A 1 532 ? -14.828 -15.555 -12.029 1.00 74.81 532 TRP A C 1
ATOM 4141 O O . TRP A 1 532 ? -14.755 -14.329 -12.122 1.00 74.81 532 TRP A O 1
ATOM 4151 N N . ARG A 1 533 ? -13.994 -16.365 -12.704 1.00 78.62 533 ARG A N 1
ATOM 4152 C CA . ARG A 1 533 ? -12.889 -15.880 -13.556 1.00 78.62 533 ARG A CA 1
ATOM 4153 C C . ARG A 1 533 ? -13.380 -15.036 -14.730 1.00 78.62 533 ARG A C 1
ATOM 4155 O O . ARG A 1 533 ? -12.703 -14.102 -15.143 1.00 78.62 533 ARG A O 1
ATOM 4162 N N . TYR A 1 534 ? -14.583 -15.310 -15.233 1.00 79.62 534 TYR A N 1
ATOM 4163 C CA . TYR A 1 534 ? -15.194 -14.567 -16.342 1.00 79.62 534 TYR A CA 1
ATOM 4164 C C . TYR A 1 534 ? -15.718 -13.187 -15.933 1.00 79.62 534 TYR A C 1
ATOM 4166 O O . TYR A 1 534 ? -16.021 -12.363 -16.796 1.00 79.62 534 TYR A O 1
ATOM 4174 N N . ASN A 1 535 ? -15.804 -12.921 -14.627 1.00 82.31 535 ASN A N 1
ATOM 4175 C CA . ASN A 1 535 ? -16.103 -11.591 -14.113 1.00 82.31 535 ASN A CA 1
ATOM 4176 C C . ASN A 1 535 ? -14.847 -10.709 -14.043 1.00 82.31 535 ASN A C 1
ATOM 4178 O O . ASN A 1 535 ? -14.982 -9.487 -14.018 1.00 82.31 535 ASN A O 1
ATOM 4182 N N . LEU A 1 536 ? -13.642 -11.296 -14.058 1.00 86.88 536 LEU A N 1
ATOM 4183 C CA . LEU A 1 536 ? -12.402 -10.527 -14.027 1.00 86.88 536 LEU A CA 1
ATOM 4184 C C . LEU A 1 536 ? -12.239 -9.676 -15.295 1.00 86.88 536 LEU A C 1
ATOM 4186 O O . LEU A 1 536 ? -12.634 -10.079 -16.395 1.00 86.88 536 LEU A O 1
ATOM 4190 N N . PRO A 1 537 ? -11.624 -8.488 -15.178 1.00 87.31 537 PRO A N 1
ATOM 4191 C CA . PRO A 1 537 ? -11.364 -7.655 -16.335 1.00 87.31 537 PRO A CA 1
ATOM 4192 C C . PRO A 1 537 ? -10.320 -8.317 -17.239 1.00 87.31 537 PRO A C 1
ATOM 4194 O O . PRO A 1 537 ? -9.268 -8.755 -16.771 1.00 87.31 537 PRO A O 1
ATOM 4197 N N . LEU A 1 538 ? -10.572 -8.316 -18.550 1.00 85.94 538 LEU A N 1
ATOM 4198 C CA . LEU A 1 538 ? -9.562 -8.747 -19.513 1.00 85.94 538 LEU A CA 1
ATOM 4199 C C . LEU A 1 538 ? -8.307 -7.863 -19.435 1.00 85.94 538 LEU A C 1
ATOM 4201 O O . LEU A 1 538 ? -8.430 -6.629 -19.403 1.00 85.94 538 LEU A O 1
ATOM 4205 N N . PRO A 1 539 ? -7.109 -8.466 -19.518 1.00 84.38 539 PRO A N 1
ATOM 4206 C CA . PRO A 1 539 ? -5.869 -7.727 -19.685 1.00 84.38 539 PRO A CA 1
ATOM 4207 C C . PRO A 1 539 ? -5.891 -6.813 -20.916 1.00 84.38 539 PRO A C 1
ATOM 4209 O O . PRO A 1 539 ? -6.342 -7.183 -22.003 1.00 84.38 539 PRO A O 1
ATOM 4212 N N . GLU A 1 540 ? -5.370 -5.597 -20.762 1.00 81.25 540 GLU A N 1
ATOM 4213 C CA . GLU A 1 540 ? -5.323 -4.607 -21.839 1.00 81.25 540 GLU A CA 1
ATOM 4214 C C . GLU A 1 540 ? -4.062 -4.797 -22.700 1.00 81.25 540 GLU A C 1
ATOM 4216 O O . GLU A 1 540 ? -3.085 -4.060 -22.581 1.00 81.25 540 GLU A O 1
ATOM 4221 N N . LEU A 1 541 ? -4.073 -5.808 -23.572 1.00 76.44 541 LEU A N 1
ATOM 4222 C CA . LEU A 1 541 ? -2.908 -6.151 -24.406 1.00 76.44 541 LEU A CA 1
ATOM 4223 C C . LEU A 1 541 ? -2.823 -5.349 -25.719 1.00 76.44 541 LEU A C 1
ATOM 4225 O O . LEU A 1 541 ? -1.789 -5.330 -26.381 1.00 76.44 541 LEU A O 1
ATOM 4229 N N . ASP A 1 542 ? -3.899 -4.663 -26.106 1.00 67.25 542 ASP A N 1
ATOM 4230 C CA . ASP A 1 542 ? -4.047 -3.960 -27.391 1.00 67.25 542 ASP A CA 1
ATOM 4231 C C . ASP A 1 542 ? -3.819 -2.440 -27.257 1.00 67.25 542 ASP A C 1
ATOM 4233 O O . ASP A 1 542 ? -4.556 -1.617 -27.804 1.00 67.25 542 ASP A O 1
ATOM 4237 N N . ARG A 1 543 ? -2.813 -2.042 -26.469 1.00 62.84 543 ARG A N 1
ATOM 4238 C CA . ARG A 1 543 ? -2.434 -0.629 -26.339 1.00 62.84 543 ARG A CA 1
ATOM 4239 C C . ARG A 1 543 ? -1.817 -0.146 -27.661 1.00 62.84 543 ARG A C 1
ATOM 4241 O O . ARG A 1 543 ? -0.898 -0.771 -28.184 1.00 62.84 543 ARG A O 1
ATOM 4248 N N . ASN A 1 544 ? -2.310 0.980 -28.189 1.00 55.28 544 ASN A N 1
ATOM 4249 C CA . ASN A 1 544 ? -1.907 1.596 -29.468 1.00 55.28 544 ASN A CA 1
ATOM 4250 C C . ASN A 1 544 ? -2.283 0.815 -30.742 1.00 55.28 544 ASN A C 1
ATOM 4252 O O . ASN A 1 544 ? -1.436 0.610 -31.618 1.00 55.28 544 ASN A O 1
ATOM 4256 N N . SER A 1 545 ? -3.552 0.425 -30.882 1.00 49.41 545 SER A N 1
ATOM 4257 C CA . SER A 1 545 ? -4.111 -0.042 -32.164 1.00 49.41 545 SER A CA 1
ATOM 4258 C C . SER A 1 545 ? -3.308 -1.201 -32.781 1.00 49.41 545 SER A C 1
ATOM 4260 O O . SER A 1 545 ? -2.873 -1.145 -33.936 1.00 49.41 545 SER A O 1
ATOM 4262 N N . SER A 1 546 ? -3.092 -2.255 -31.988 1.00 53.91 546 SER A N 1
ATOM 4263 C CA . SER A 1 546 ? -2.560 -3.560 -32.409 1.00 53.91 546 SER A CA 1
ATOM 4264 C C . SER A 1 546 ? -1.054 -3.661 -32.646 1.00 53.91 546 SER A C 1
ATOM 4266 O O . SER A 1 546 ? -0.588 -4.724 -33.055 1.00 53.91 546 SER A O 1
ATOM 4268 N N . ARG A 1 547 ? -0.253 -2.615 -32.390 1.00 57.38 547 ARG A N 1
ATOM 4269 C CA . ARG A 1 547 ? 1.210 -2.690 -32.597 1.00 57.38 547 ARG A CA 1
ATOM 4270 C C . ARG A 1 547 ? 1.900 -3.667 -31.637 1.00 57.38 547 ARG A C 1
ATOM 4272 O O . ARG A 1 547 ? 2.858 -4.313 -32.044 1.00 57.38 547 ARG A O 1
ATOM 4279 N N . SER A 1 548 ? 1.390 -3.804 -30.415 1.00 62.44 548 SER A N 1
ATOM 4280 C CA . SER A 1 548 ? 1.851 -4.767 -29.405 1.00 62.44 548 SER A CA 1
ATOM 4281 C C . SER A 1 548 ? 1.738 -6.219 -29.868 1.00 62.44 548 SER A C 1
ATOM 4283 O O . SER A 1 548 ? 2.685 -6.991 -29.759 1.00 62.44 548 SER A O 1
ATOM 4285 N N . LEU A 1 549 ? 0.588 -6.578 -30.441 1.00 62.41 549 LEU A N 1
ATOM 4286 C CA . LEU A 1 549 ? 0.267 -7.948 -30.844 1.00 62.41 549 LEU A CA 1
ATOM 4287 C C . LEU A 1 549 ? 0.933 -8.362 -32.164 1.00 62.41 549 LEU A C 1
ATOM 4289 O O . LEU A 1 549 ? 1.106 -9.551 -32.403 1.00 62.41 549 LEU A O 1
ATOM 4293 N N . ARG A 1 550 ? 1.349 -7.408 -33.013 1.00 61.72 550 ARG A N 1
ATOM 4294 C CA . ARG A 1 550 ? 2.047 -7.692 -34.288 1.00 61.72 550 ARG A CA 1
ATOM 4295 C C . ARG A 1 550 ? 3.368 -8.442 -34.115 1.00 61.72 550 ARG A C 1
ATOM 4297 O O . ARG A 1 550 ? 3.836 -9.045 -35.073 1.00 61.72 550 ARG A O 1
ATOM 4304 N N . ASN A 1 551 ? 3.966 -8.371 -32.929 1.00 55.19 551 ASN A N 1
ATOM 4305 C CA . ASN A 1 551 ? 5.249 -9.004 -32.632 1.00 55.19 551 ASN A CA 1
ATOM 4306 C C . ASN A 1 551 ? 5.106 -10.421 -32.050 1.00 55.19 551 ASN A C 1
ATOM 4308 O O . ASN A 1 551 ? 6.118 -11.099 -31.855 1.00 55.19 551 ASN A O 1
ATOM 4312 N N . LEU A 1 552 ? 3.876 -10.868 -31.771 1.00 65.88 552 LEU A N 1
ATOM 4313 C CA . LEU A 1 552 ? 3.595 -12.221 -31.302 1.00 65.88 552 LEU A CA 1
ATOM 4314 C C . LEU A 1 552 ? 3.550 -13.211 -32.467 1.00 65.88 552 LEU A C 1
ATOM 4316 O O . LEU A 1 552 ? 3.210 -12.859 -33.596 1.00 65.88 552 LEU A O 1
ATOM 4320 N N . ASN A 1 553 ? 3.842 -14.478 -32.170 1.00 69.06 553 ASN A N 1
ATOM 4321 C CA . ASN A 1 553 ? 3.601 -15.578 -33.102 1.00 69.06 553 ASN A CA 1
ATOM 4322 C C . ASN A 1 553 ? 2.105 -15.618 -33.488 1.00 69.06 553 ASN A C 1
ATOM 4324 O O . ASN A 1 553 ? 1.232 -15.362 -32.657 1.00 69.06 553 ASN A O 1
ATOM 4328 N N . GLU A 1 554 ? 1.815 -15.962 -34.744 1.00 75.38 554 GLU A N 1
ATOM 4329 C CA . GLU A 1 554 ? 0.471 -16.073 -35.312 1.00 75.38 554 GLU A CA 1
ATOM 4330 C C . GLU A 1 554 ? -0.472 -16.923 -34.443 1.00 75.38 554 GLU A C 1
ATOM 4332 O O . GLU A 1 554 ? -1.648 -16.591 -34.299 1.00 75.38 554 GLU A O 1
ATOM 4337 N N . GLU A 1 555 ? 0.041 -17.978 -33.805 1.00 74.00 555 GLU A N 1
ATOM 4338 C CA . GLU A 1 555 ? -0.723 -18.803 -32.863 1.00 74.00 555 GLU A CA 1
ATOM 4339 C C . GLU A 1 555 ? -1.238 -18.007 -31.650 1.00 74.00 555 GLU A C 1
ATOM 4341 O O . GLU A 1 555 ? -2.417 -18.095 -31.299 1.00 74.00 555 GLU A O 1
ATOM 4346 N N . TYR A 1 556 ? -0.389 -17.176 -31.042 1.00 73.56 556 TYR A N 1
ATOM 4347 C CA . TYR A 1 556 ? -0.754 -16.322 -29.908 1.00 73.56 556 TYR A CA 1
ATOM 4348 C C . TYR A 1 556 ? -1.712 -15.210 -30.323 1.00 73.56 556 TYR A C 1
ATOM 4350 O O . TYR A 1 556 ? -2.656 -14.905 -29.596 1.00 73.56 556 TYR A O 1
ATOM 4358 N N . VAL A 1 557 ? -1.520 -14.642 -31.516 1.00 78.25 557 VAL A N 1
ATOM 4359 C CA . VAL A 1 557 ? -2.442 -13.646 -32.078 1.00 78.25 557 VAL A CA 1
ATOM 4360 C C . VAL A 1 557 ? -3.829 -14.257 -32.285 1.00 78.25 557 VAL A C 1
ATOM 4362 O O . VAL A 1 557 ? -4.825 -13.664 -31.869 1.00 78.25 557 VAL A O 1
ATOM 4365 N N . LYS A 1 558 ? -3.909 -15.459 -32.871 1.00 81.81 558 LYS A N 1
ATOM 4366 C CA . LYS A 1 558 ? -5.169 -16.199 -33.052 1.00 81.81 558 LYS A CA 1
ATOM 4367 C C . LYS A 1 558 ? -5.810 -16.561 -31.716 1.00 81.81 558 LYS A C 1
ATOM 4369 O O . LYS A 1 558 ? -7.011 -16.362 -31.551 1.00 81.81 558 LYS A O 1
ATOM 4374 N N . THR A 1 559 ? -5.016 -17.037 -30.760 1.00 80.62 559 THR A N 1
ATOM 4375 C CA . THR A 1 559 ? -5.479 -17.372 -29.407 1.00 80.62 559 THR A CA 1
ATOM 4376 C C . THR A 1 559 ? -6.069 -16.148 -28.717 1.00 80.62 559 THR A C 1
ATOM 4378 O O . THR A 1 559 ? -7.188 -16.202 -28.214 1.00 80.62 559 THR A O 1
ATOM 4381 N N . TRP A 1 560 ? -5.371 -15.013 -28.746 1.00 84.31 560 TRP A N 1
ATOM 4382 C CA . TRP A 1 560 ? -5.870 -13.783 -28.142 1.00 84.31 560 TRP A CA 1
ATOM 4383 C C . TRP A 1 560 ? -7.110 -13.236 -28.855 1.00 84.31 560 TRP A C 1
ATOM 4385 O O . TRP A 1 560 ? -8.055 -12.807 -28.197 1.00 84.31 560 TRP A O 1
ATOM 4395 N N . ALA A 1 561 ? -7.157 -13.294 -30.190 1.00 84.44 561 ALA A N 1
ATOM 4396 C CA . ALA A 1 561 ? -8.346 -12.921 -30.955 1.00 84.44 561 ALA A CA 1
ATOM 4397 C C . ALA A 1 561 ? -9.553 -13.801 -30.592 1.00 84.44 561 ALA A C 1
ATOM 4399 O O . ALA A 1 561 ? -10.662 -13.287 -30.446 1.00 84.44 561 ALA A O 1
ATOM 4400 N N . PHE A 1 562 ? -9.334 -15.103 -30.384 1.00 84.12 562 PHE A N 1
ATOM 4401 C CA . PHE A 1 562 ? -10.357 -16.027 -29.903 1.00 84.12 562 PHE A CA 1
ATOM 4402 C C . PHE A 1 562 ? -10.834 -15.664 -28.491 1.00 84.12 562 PHE A C 1
ATOM 4404 O O . PHE A 1 562 ? -12.040 -15.525 -28.288 1.00 84.12 562 PHE A O 1
ATOM 4411 N N . VAL A 1 563 ? -9.916 -15.457 -27.539 1.00 83.56 563 VAL A N 1
ATOM 4412 C CA . VAL A 1 563 ? -10.247 -15.035 -26.166 1.00 83.56 563 VAL A CA 1
ATOM 4413 C C . VAL A 1 563 ? -11.071 -13.748 -26.205 1.00 83.56 563 VAL A C 1
ATOM 4415 O O . VAL A 1 563 ? -12.205 -13.734 -25.738 1.00 83.56 563 VAL A O 1
ATOM 4418 N N . LYS A 1 564 ? -10.552 -12.688 -26.837 1.00 83.81 564 LYS A N 1
ATOM 4419 C CA . LYS A 1 564 ? -11.194 -11.366 -26.913 1.00 83.81 564 LYS A CA 1
ATOM 4420 C C . LYS A 1 564 ? -12.558 -11.420 -27.606 1.00 83.81 564 LYS A C 1
ATOM 4422 O O . LYS A 1 564 ? -13.498 -10.789 -27.135 1.00 83.81 564 LYS A O 1
ATOM 4427 N N . GLY A 1 565 ? -12.675 -12.171 -28.704 1.00 82.81 565 GLY A N 1
ATOM 4428 C CA . GLY A 1 565 ? -13.913 -12.291 -29.477 1.00 82.81 565 GLY A CA 1
ATOM 4429 C C . GLY A 1 565 ? -15.023 -13.059 -28.758 1.00 82.81 565 GLY A C 1
ATOM 4430 O O . GLY A 1 565 ? -16.197 -12.787 -28.993 1.00 82.81 565 GLY A O 1
ATOM 4431 N N . ASN A 1 566 ? -14.670 -13.988 -27.867 1.00 80.25 566 ASN A N 1
ATOM 4432 C CA . ASN A 1 566 ? -15.648 -14.770 -27.109 1.00 80.25 566 ASN A CA 1
ATOM 4433 C C . ASN A 1 566 ? -15.846 -14.272 -25.671 1.00 80.25 566 ASN A C 1
ATOM 4435 O O . ASN A 1 566 ? -16.831 -14.650 -25.042 1.00 80.25 566 ASN A O 1
ATOM 4439 N N . TRP A 1 567 ? -14.962 -13.415 -25.150 1.00 82.25 567 TRP A N 1
ATOM 4440 C CA . TRP A 1 567 ? -14.996 -12.993 -23.750 1.00 82.25 567 TRP A CA 1
ATOM 4441 C C . TRP A 1 567 ? -16.306 -12.328 -23.364 1.00 82.25 567 TRP A C 1
ATOM 4443 O O . TRP A 1 567 ? -16.917 -12.737 -22.386 1.00 82.25 567 TRP A O 1
ATOM 4453 N N . THR A 1 568 ? -16.776 -11.355 -24.149 1.00 78.19 568 THR A N 1
ATOM 4454 C CA . THR A 1 568 ? -18.047 -10.672 -23.872 1.00 78.19 568 THR A CA 1
ATOM 4455 C C . THR A 1 568 ? -19.202 -11.663 -23.836 1.00 78.19 568 THR A C 1
ATOM 4457 O O . THR A 1 568 ? -20.005 -11.614 -22.918 1.00 78.19 568 THR A O 1
ATOM 4460 N N . LYS A 1 569 ? -19.232 -12.633 -24.756 1.00 79.94 569 LYS A N 1
ATOM 4461 C CA . LYS A 1 569 ? -20.265 -13.673 -24.785 1.00 79.94 569 LYS A CA 1
ATOM 4462 C C . LYS A 1 569 ? -20.212 -14.573 -23.546 1.00 79.94 569 LYS A C 1
ATOM 4464 O O . LYS A 1 569 ? -21.254 -14.901 -22.989 1.00 79.94 569 LYS A O 1
ATOM 4469 N N . PHE A 1 570 ? -19.020 -14.984 -23.109 1.00 77.38 570 PHE A N 1
ATOM 4470 C CA . PHE A 1 570 ? -18.868 -15.795 -21.897 1.00 77.38 570 PHE A CA 1
ATOM 4471 C C . PHE A 1 570 ? -19.200 -15.003 -20.629 1.00 77.38 570 PHE A C 1
ATOM 4473 O O . PHE A 1 570 ? -19.905 -15.513 -19.761 1.00 77.38 570 PHE A O 1
ATOM 4480 N N . ALA A 1 571 ? -18.751 -13.750 -20.552 1.00 74.31 571 ALA A N 1
ATOM 4481 C CA . ALA A 1 571 ? -19.056 -12.838 -19.461 1.00 74.31 571 ALA A CA 1
ATOM 4482 C C . ALA A 1 571 ? -20.562 -12.560 -19.379 1.00 74.31 571 ALA A C 1
ATOM 4484 O O . ALA A 1 571 ? -21.131 -12.699 -18.307 1.00 74.31 571 ALA A O 1
ATOM 4485 N N . GLU A 1 572 ? -21.235 -12.268 -20.495 1.00 76.50 572 GLU A N 1
ATOM 4486 C CA . GLU A 1 572 ? -22.695 -12.107 -20.560 1.00 76.50 572 GLU A CA 1
ATOM 4487 C C . GLU A 1 572 ? -23.426 -13.392 -20.159 1.00 76.50 572 GLU A C 1
ATOM 4489 O O . GLU A 1 572 ? -24.411 -13.342 -19.426 1.00 76.50 572 GLU A O 1
ATOM 4494 N N . MET A 1 573 ? -22.935 -14.561 -20.580 1.00 74.06 573 MET A N 1
ATOM 4495 C CA . MET A 1 573 ? -23.515 -15.845 -20.182 1.00 74.06 573 MET A CA 1
ATOM 4496 C C . MET A 1 573 ? -23.409 -16.077 -18.668 1.00 74.06 573 MET A C 1
ATOM 4498 O O . MET A 1 573 ? -24.357 -16.572 -18.072 1.00 74.06 573 MET A O 1
ATOM 4502 N N . ILE A 1 574 ? -22.300 -15.700 -18.025 1.00 72.19 574 ILE A N 1
ATOM 4503 C CA . ILE A 1 574 ? -22.162 -15.772 -16.560 1.00 72.19 574 ILE A CA 1
ATOM 4504 C C . ILE A 1 574 ? -22.968 -14.691 -15.848 1.00 72.19 574 ILE A C 1
ATOM 4506 O O . ILE A 1 574 ? -23.609 -14.967 -14.836 1.00 72.19 574 ILE A O 1
ATOM 4510 N N . GLN A 1 575 ? -22.964 -13.472 -16.375 1.00 68.81 575 GLN A N 1
ATOM 4511 C CA . GLN A 1 575 ? -23.679 -12.338 -15.801 1.00 68.81 575 GLN A CA 1
ATOM 4512 C C . GLN A 1 575 ? -25.191 -12.438 -15.962 1.00 68.81 575 GLN A C 1
ATOM 4514 O O . GLN A 1 575 ? -25.882 -11.715 -15.262 1.00 68.81 575 GLN A O 1
ATOM 4519 N N . SER A 1 576 ? -25.702 -13.286 -16.858 1.00 70.25 576 SER A N 1
ATOM 4520 C CA . SER A 1 576 ? -27.136 -13.570 -17.029 1.00 70.25 576 SER A CA 1
ATOM 4521 C C . SER A 1 576 ? -27.598 -14.821 -16.283 1.00 70.25 576 SER A C 1
ATOM 4523 O O . SER A 1 576 ? -28.802 -15.062 -16.190 1.00 70.25 576 SER A O 1
ATOM 4525 N N . ARG A 1 577 ? -26.673 -15.617 -15.730 1.00 72.50 577 ARG A N 1
ATOM 4526 C CA . ARG A 1 577 ? -27.032 -16.770 -14.901 1.00 72.50 577 ARG A CA 1
ATOM 4527 C C . ARG A 1 577 ? -27.614 -16.318 -13.562 1.00 72.50 577 ARG A C 1
ATOM 4529 O O . ARG A 1 577 ? -27.181 -15.282 -13.041 1.00 72.50 577 ARG A O 1
ATOM 4536 N N . PRO A 1 578 ? -28.533 -17.117 -12.991 1.00 70.50 578 PRO A N 1
ATOM 4537 C CA . PRO A 1 578 ? -28.879 -17.030 -11.582 1.00 70.50 578 PRO A CA 1
ATOM 4538 C C . PRO A 1 578 ? -27.593 -17.037 -10.752 1.00 70.50 578 PRO A C 1
ATOM 4540 O O . PRO A 1 578 ? -26.813 -17.987 -10.822 1.00 70.50 578 PRO A O 1
ATOM 4543 N N . GLN A 1 579 ? -27.336 -15.949 -10.040 1.00 69.25 579 GLN A N 1
ATOM 4544 C CA . GLN A 1 579 ? -26.256 -15.851 -9.068 1.00 69.25 579 GLN A CA 1
ATOM 4545 C C . GLN A 1 579 ? -26.909 -15.701 -7.714 1.00 69.25 579 GLN A C 1
ATOM 4547 O O . GLN A 1 579 ? -27.625 -14.722 -7.500 1.00 69.25 579 GLN A O 1
ATOM 4552 N N . ASP A 1 580 ? -26.688 -16.672 -6.838 1.00 75.31 580 ASP A N 1
ATOM 4553 C CA . ASP A 1 580 ? -27.163 -16.562 -5.471 1.00 75.31 580 ASP A CA 1
ATOM 4554 C C . ASP A 1 580 ? -26.493 -15.356 -4.809 1.00 75.31 580 ASP A C 1
ATOM 4556 O O . ASP A 1 580 ? -25.333 -15.016 -5.069 1.00 75.31 580 ASP A O 1
ATOM 4560 N N . GLY A 1 581 ? -27.274 -14.655 -4.011 1.00 72.00 581 GLY A N 1
ATOM 4561 C CA . GLY A 1 581 ? -26.818 -13.555 -3.209 1.00 72.00 581 GLY A CA 1
ATOM 4562 C C . GLY A 1 581 ? -25.901 -14.050 -2.099 1.00 72.00 581 GLY A C 1
ATOM 4563 O O . GLY A 1 581 ? -25.985 -15.193 -1.654 1.00 72.00 581 GLY A O 1
ATOM 4564 N N . ASN A 1 582 ? -24.995 -13.187 -1.654 1.00 67.62 582 ASN A N 1
ATOM 4565 C CA . ASN A 1 582 ? -24.076 -13.542 -0.583 1.00 67.62 582 ASN A CA 1
ATOM 4566 C C . ASN A 1 582 ? -24.768 -13.464 0.779 1.00 67.62 582 ASN A C 1
ATOM 4568 O O . ASN A 1 582 ? -25.434 -12.475 1.101 1.00 67.62 582 ASN A O 1
ATOM 4572 N N . ASP A 1 583 ? -24.520 -14.479 1.600 1.00 76.12 583 ASP A N 1
ATOM 4573 C CA . ASP A 1 583 ? -24.869 -14.452 3.011 1.00 76.12 583 ASP A CA 1
ATOM 4574 C C . ASP A 1 583 ? -24.188 -13.258 3.699 1.00 76.12 583 ASP A C 1
ATOM 4576 O O . ASP A 1 583 ? -23.040 -12.904 3.405 1.00 76.12 583 ASP A O 1
ATOM 4580 N N . ALA A 1 584 ? -24.894 -12.639 4.637 1.00 65.25 584 ALA A N 1
ATOM 4581 C CA . ALA A 1 584 ? -24.365 -11.566 5.467 1.00 65.25 584 ALA A CA 1
ATOM 4582 C C . ALA A 1 584 ? -24.428 -11.988 6.928 1.00 65.25 584 ALA A C 1
ATOM 4584 O O . ALA A 1 584 ? -25.334 -12.709 7.336 1.00 65.25 584 ALA A O 1
ATOM 4585 N N . ILE A 1 585 ? -23.472 -11.525 7.726 1.00 74.38 585 ILE A N 1
ATOM 4586 C CA . ILE A 1 585 ? -23.515 -11.680 9.177 1.00 74.38 585 ILE A CA 1
ATOM 4587 C C . ILE A 1 585 ? -23.579 -10.282 9.768 1.00 74.38 585 ILE A C 1
ATOM 4589 O O . ILE A 1 585 ? -22.781 -9.424 9.396 1.00 74.38 585 ILE A O 1
ATOM 4593 N N . ILE A 1 586 ? -24.524 -10.065 10.673 1.00 71.88 586 ILE A N 1
ATOM 4594 C CA . ILE A 1 586 ? -24.592 -8.860 11.491 1.00 71.88 586 ILE A CA 1
ATOM 4595 C C . ILE A 1 586 ? -24.543 -9.258 12.954 1.00 71.88 586 ILE A C 1
ATOM 4597 O O . ILE A 1 586 ? -25.121 -10.269 13.350 1.00 71.88 586 ILE A O 1
ATOM 4601 N N . VAL A 1 587 ? -23.861 -8.454 13.756 1.00 74.00 587 VAL A N 1
ATOM 4602 C CA . VAL A 1 587 ? -23.812 -8.644 15.202 1.00 74.00 587 VAL A CA 1
ATOM 4603 C C . VAL A 1 587 ? -24.801 -7.676 15.833 1.00 74.00 587 VAL A C 1
ATOM 4605 O O . VAL A 1 587 ? -24.748 -6.478 15.559 1.00 74.00 587 VAL A O 1
ATOM 4608 N N . ILE A 1 588 ? -25.714 -8.187 16.657 1.00 79.19 588 ILE A N 1
ATOM 4609 C CA . ILE A 1 588 ? -26.661 -7.360 17.409 1.00 79.19 588 ILE A CA 1
ATOM 4610 C C . ILE A 1 588 ? -26.446 -7.615 18.893 1.00 79.19 588 ILE A C 1
ATOM 4612 O O . ILE A 1 588 ? -26.459 -8.759 19.348 1.00 79.19 588 ILE A O 1
ATOM 4616 N N . ALA A 1 589 ? -26.260 -6.533 19.640 1.00 79.19 589 ALA A N 1
ATOM 4617 C CA . ALA A 1 589 ? -26.188 -6.574 21.087 1.00 79.19 589 ALA A CA 1
ATOM 4618 C C . ALA A 1 589 ? -27.610 -6.592 21.669 1.00 79.19 589 ALA A C 1
ATOM 4620 O O . ALA A 1 589 ? -28.431 -5.741 21.319 1.00 79.19 589 ALA A O 1
ATOM 4621 N N . LEU A 1 590 ? -27.905 -7.575 22.520 1.00 83.75 590 LEU A N 1
ATOM 4622 C CA . LEU A 1 590 ? -29.195 -7.712 23.199 1.00 83.75 590 LEU A CA 1
ATOM 4623 C C . LEU A 1 590 ? -29.001 -7.696 24.713 1.00 83.75 590 LEU A C 1
ATOM 4625 O O . LEU A 1 590 ? -28.057 -8.291 25.237 1.00 83.75 590 LEU A O 1
ATOM 4629 N N . SER A 1 591 ? -29.934 -7.066 25.420 1.00 86.62 591 SER A N 1
ATOM 4630 C CA . SER A 1 591 ? -29.982 -7.121 26.880 1.00 86.62 591 SER A CA 1
ATOM 4631 C C . SER A 1 591 ? -30.365 -8.520 27.377 1.00 86.62 591 SER A C 1
ATOM 4633 O O . SER A 1 591 ? -31.000 -9.311 26.674 1.00 86.62 591 SER A O 1
ATOM 4635 N N . ALA A 1 592 ? -30.031 -8.831 28.633 1.00 84.56 592 ALA A N 1
ATOM 4636 C CA . ALA A 1 592 ? -30.398 -10.105 29.258 1.00 84.56 592 ALA A CA 1
ATOM 4637 C C . ALA A 1 592 ? -31.917 -10.370 29.248 1.00 84.56 592 ALA A C 1
ATOM 4639 O O . ALA A 1 592 ? -32.346 -11.517 29.130 1.00 84.56 592 ALA A O 1
ATOM 4640 N N . GLU A 1 593 ? -32.731 -9.316 29.343 1.00 85.00 593 GLU A N 1
ATOM 4641 C CA . GLU A 1 593 ? -34.190 -9.420 29.295 1.00 85.00 593 GLU A CA 1
ATOM 4642 C C . GLU A 1 593 ? -34.696 -9.733 27.879 1.00 85.00 593 GLU A C 1
ATOM 4644 O O . GLU A 1 593 ? -35.557 -10.598 27.712 1.00 85.00 593 GLU A O 1
ATOM 4649 N N . GLU A 1 594 ? -34.123 -9.096 26.853 1.00 87.25 594 GLU A N 1
ATOM 4650 C CA . GLU A 1 594 ? -34.444 -9.363 25.444 1.00 87.25 594 GLU A CA 1
ATOM 4651 C C . GLU A 1 594 ? -34.008 -10.766 25.013 1.00 87.25 594 GLU A C 1
ATOM 4653 O O . GLU A 1 594 ? -34.743 -11.445 24.299 1.00 87.25 594 GLU A O 1
ATOM 4658 N N . MET A 1 595 ? -32.854 -11.235 25.490 1.00 87.88 595 MET A N 1
ATOM 4659 C CA . MET A 1 595 ? -32.391 -12.604 25.253 1.00 87.88 595 MET A CA 1
ATOM 4660 C C . MET A 1 595 ? -33.305 -13.642 25.917 1.00 87.88 595 MET A C 1
ATOM 4662 O O . MET A 1 595 ? -33.619 -14.666 25.311 1.00 87.88 595 MET A O 1
ATOM 4666 N N . ALA A 1 596 ? -33.784 -13.380 27.138 1.00 86.31 596 ALA A N 1
ATOM 4667 C CA . ALA A 1 596 ? -34.654 -14.302 27.869 1.00 86.31 596 ALA A CA 1
ATOM 4668 C C . ALA A 1 596 ? -36.079 -14.370 27.295 1.00 86.31 596 ALA A C 1
ATOM 4670 O O . ALA A 1 596 ? -36.644 -15.457 27.176 1.00 86.31 596 ALA A O 1
ATOM 4671 N N . ASN A 1 597 ? -36.656 -13.222 26.932 1.00 89.50 597 ASN A N 1
ATOM 4672 C CA . ASN A 1 597 ? -38.060 -13.119 26.523 1.00 89.50 597 ASN A CA 1
ATOM 4673 C C . ASN A 1 597 ? -38.263 -13.133 24.999 1.00 89.50 597 ASN A C 1
ATOM 4675 O O . ASN A 1 597 ? -39.391 -13.319 24.534 1.00 89.50 597 ASN A O 1
ATOM 4679 N N . GLY A 1 598 ? -37.185 -12.987 24.225 1.00 87.69 598 GLY A N 1
ATOM 4680 C CA . GLY A 1 598 ? -37.241 -12.734 22.791 1.00 87.69 598 GLY A CA 1
ATOM 4681 C C . GLY A 1 598 ? -37.615 -11.280 22.498 1.00 87.69 598 GLY A C 1
ATOM 4682 O O . GLY A 1 598 ? -38.234 -10.589 23.311 1.00 87.69 598 GLY A O 1
ATOM 4683 N N . CYS A 1 599 ? -37.249 -10.792 21.317 1.00 88.94 599 CYS A N 1
ATOM 4684 C CA . CYS A 1 599 ? -37.540 -9.421 20.905 1.00 88.94 599 CYS A CA 1
ATOM 4685 C C . CYS A 1 599 ? -37.712 -9.315 19.387 1.00 88.94 599 CYS A C 1
ATOM 4687 O O . CYS A 1 599 ? -37.313 -10.199 18.633 1.00 88.94 599 CYS A O 1
ATOM 4689 N N . ASN A 1 600 ? -38.317 -8.220 18.931 1.00 88.31 600 ASN A N 1
ATOM 4690 C CA . ASN A 1 600 ? -38.316 -7.852 17.520 1.00 88.31 600 ASN A CA 1
ATOM 4691 C C . ASN A 1 600 ? -37.274 -6.758 17.323 1.00 88.31 600 ASN A C 1
ATOM 4693 O O . ASN A 1 600 ? -37.463 -5.651 17.825 1.00 88.31 600 ASN A O 1
ATOM 4697 N N . GLN A 1 601 ? -36.207 -7.058 16.591 1.00 81.12 601 GLN A N 1
ATOM 4698 C CA . GLN A 1 601 ? -35.183 -6.080 16.260 1.00 81.12 601 GLN A CA 1
ATOM 4699 C C . GLN A 1 601 ? -35.392 -5.491 14.874 1.00 81.12 601 GLN A C 1
ATOM 4701 O O . GLN A 1 601 ? -35.679 -6.211 13.922 1.00 81.12 601 GLN A O 1
ATOM 4706 N N . VAL A 1 602 ? -35.243 -4.175 14.753 1.00 79.25 602 VAL A N 1
ATOM 4707 C CA . VAL A 1 602 ? -35.333 -3.483 13.464 1.00 79.25 602 VAL A CA 1
ATOM 4708 C C . VAL A 1 602 ? -33.924 -3.284 12.933 1.00 79.25 602 VAL A C 1
ATOM 4710 O O . VAL A 1 602 ? -33.134 -2.537 13.501 1.00 79.25 602 VAL A O 1
ATOM 4713 N N . ILE A 1 603 ? -33.616 -3.954 11.831 1.00 73.19 603 ILE A N 1
ATOM 4714 C CA . ILE A 1 603 ? -32.290 -3.962 11.222 1.00 73.19 603 ILE A CA 1
ATOM 4715 C C . ILE A 1 603 ? -32.339 -3.100 9.972 1.00 73.19 603 ILE A C 1
ATOM 4717 O O . ILE A 1 603 ? -33.139 -3.351 9.071 1.00 73.19 603 ILE A O 1
ATOM 4721 N N . ALA A 1 604 ? -31.476 -2.091 9.907 1.00 65.06 604 ALA A N 1
ATOM 4722 C CA . ALA A 1 604 ? -31.244 -1.358 8.673 1.00 65.06 604 ALA A CA 1
ATOM 4723 C C . ALA A 1 604 ? -30.370 -2.213 7.746 1.00 65.06 604 ALA A C 1
ATOM 4725 O O . ALA A 1 604 ? -29.289 -2.647 8.144 1.00 65.06 604 ALA A O 1
ATOM 4726 N N . MET A 1 605 ? -30.841 -2.463 6.527 1.00 60.22 605 MET A N 1
ATOM 4727 C CA . MET A 1 605 ? -30.113 -3.244 5.530 1.00 60.22 605 MET A CA 1
ATOM 4728 C C . MET A 1 605 ? -29.692 -2.352 4.369 1.00 60.22 605 MET A C 1
ATOM 4730 O O . MET A 1 605 ? -30.492 -1.571 3.852 1.00 60.22 605 MET A O 1
ATOM 4734 N N . ASP A 1 606 ? -28.450 -2.502 3.911 1.00 54.72 606 ASP A N 1
ATOM 4735 C CA . ASP A 1 606 ? -28.034 -1.953 2.622 1.00 54.72 606 ASP A CA 1
ATOM 4736 C C . ASP A 1 606 ? -28.333 -2.974 1.520 1.00 54.72 606 ASP A C 1
ATOM 4738 O O . ASP A 1 606 ? -27.480 -3.756 1.101 1.00 54.72 606 ASP A O 1
ATOM 4742 N N . HIS A 1 607 ? -29.592 -3.020 1.085 1.00 45.16 607 HIS A N 1
ATOM 4743 C CA . HIS A 1 607 ? -30.042 -4.025 0.123 1.00 45.16 607 HIS A CA 1
ATOM 4744 C C . HIS A 1 607 ? -29.765 -3.641 -1.344 1.00 45.16 607 HIS A C 1
ATOM 4746 O O . HIS A 1 607 ? -30.083 -4.421 -2.239 1.00 45.16 607 HIS A O 1
ATOM 4752 N N . ARG A 1 608 ? -29.183 -2.463 -1.651 1.00 38.44 608 ARG A N 1
ATOM 4753 C CA . ARG A 1 608 ? -29.054 -1.985 -3.052 1.00 38.44 608 ARG A CA 1
ATOM 4754 C C . ARG A 1 608 ? -28.157 -0.758 -3.282 1.00 38.44 608 ARG A C 1
ATOM 4756 O O . ARG A 1 608 ? -28.285 -0.124 -4.330 1.00 38.44 608 ARG A O 1
ATOM 4763 N N . GLY A 1 609 ? -27.309 -0.349 -2.336 1.00 35.47 609 GLY A N 1
ATOM 4764 C CA . GLY A 1 609 ? -26.652 0.965 -2.410 1.00 35.47 609 GLY A CA 1
ATOM 4765 C C . GLY A 1 609 ? -27.657 2.122 -2.320 1.00 35.47 609 GLY A C 1
ATOM 4766 O O . GLY A 1 609 ? -27.378 3.240 -2.749 1.00 35.47 609 GLY A O 1
ATOM 4767 N N . THR A 1 610 ? -28.857 1.840 -1.802 1.00 34.06 610 THR A N 1
ATOM 4768 C CA . THR A 1 610 ? -29.893 2.824 -1.486 1.00 34.06 610 THR A CA 1
ATOM 4769 C C . THR A 1 610 ? -30.192 2.670 -0.002 1.00 34.06 610 THR A C 1
ATOM 4771 O O . THR A 1 610 ? -30.833 1.710 0.413 1.00 34.06 610 THR A O 1
ATOM 4774 N N . VAL A 1 611 ? -29.673 3.591 0.804 1.00 36.88 611 VAL A N 1
ATOM 4775 C CA . VAL A 1 611 ? -29.909 3.643 2.251 1.00 36.88 611 VAL A CA 1
ATOM 4776 C C . VAL A 1 611 ? -31.416 3.786 2.504 1.00 36.88 611 VAL A C 1
ATOM 4778 O O . VAL A 1 611 ? -32.006 4.763 2.039 1.00 36.88 611 VAL A O 1
ATOM 4781 N N . GLY A 1 612 ? -32.042 2.853 3.238 1.00 47.81 612 GLY A N 1
ATOM 4782 C CA . GLY A 1 612 ? -33.396 3.078 3.772 1.00 47.81 612 GLY A CA 1
ATOM 4783 C C . GLY A 1 612 ? -34.345 1.888 3.967 1.00 47.81 612 GLY A C 1
ATOM 4784 O O . GLY A 1 612 ? -35.454 2.127 4.441 1.00 47.81 612 GLY A O 1
ATOM 4785 N N . GLU A 1 613 ? -33.984 0.643 3.636 1.00 55.22 613 GLU A N 1
ATOM 4786 C CA . GLU A 1 613 ? -34.863 -0.510 3.908 1.00 55.22 613 GLU A CA 1
ATOM 4787 C C . GLU A 1 613 ? -34.603 -1.096 5.308 1.00 55.22 613 GLU A C 1
ATOM 4789 O O . GLU A 1 613 ? -33.471 -1.410 5.678 1.00 55.22 613 GLU A O 1
ATOM 4794 N N . PHE A 1 614 ? -35.671 -1.223 6.102 1.00 67.56 614 PHE A N 1
ATOM 4795 C CA . PHE A 1 614 ? -35.641 -1.802 7.444 1.00 67.56 614 PHE A CA 1
ATOM 4796 C C . PHE A 1 614 ? -36.310 -3.173 7.434 1.00 67.56 614 PHE A C 1
ATOM 4798 O O . PHE A 1 614 ? -37.440 -3.311 6.964 1.00 67.56 614 PHE A O 1
ATOM 4805 N N . VAL A 1 615 ? -35.646 -4.171 8.009 1.00 72.81 615 VAL A N 1
ATOM 4806 C CA . VAL A 1 615 ? -36.195 -5.514 8.190 1.00 72.81 615 VAL A CA 1
ATOM 4807 C C . VAL A 1 615 ? -36.371 -5.780 9.675 1.00 72.81 615 VAL A C 1
ATOM 4809 O O . VAL A 1 615 ? -35.433 -5.660 10.461 1.00 72.81 615 VAL A O 1
ATOM 4812 N N . THR A 1 616 ? -37.590 -6.132 10.075 1.00 79.31 616 THR A N 1
ATOM 4813 C CA . THR A 1 616 ? -37.875 -6.549 11.448 1.00 79.31 616 THR A CA 1
ATOM 4814 C C . THR A 1 616 ? -37.564 -8.034 11.605 1.00 79.31 616 THR A C 1
ATOM 4816 O O . THR A 1 616 ? -38.234 -8.882 11.019 1.00 79.31 616 THR A O 1
ATOM 4819 N N . ALA A 1 617 ? -36.549 -8.345 12.403 1.00 83.44 617 ALA A N 1
ATOM 4820 C CA . ALA A 1 617 ? -36.148 -9.689 12.772 1.00 83.44 617 ALA A CA 1
ATOM 4821 C C . ALA A 1 617 ? -36.751 -10.090 14.114 1.00 83.44 617 ALA A C 1
ATOM 4823 O O . ALA A 1 617 ? -36.525 -9.426 15.123 1.00 83.44 617 ALA A O 1
ATOM 4824 N N . GLN A 1 618 ? -37.472 -11.207 14.141 1.00 87.88 618 GLN A N 1
ATOM 4825 C CA . GLN A 1 618 ? -37.937 -11.798 15.389 1.00 87.88 618 GLN A CA 1
ATOM 4826 C C . GLN A 1 618 ? -36.837 -12.689 15.971 1.00 87.88 618 GLN A C 1
ATOM 4828 O O . GLN A 1 618 ? -36.511 -13.737 15.410 1.00 87.88 618 GLN A O 1
ATOM 4833 N N . ILE A 1 619 ? -36.274 -12.272 17.100 1.00 89.44 619 ILE A N 1
ATOM 4834 C CA . ILE A 1 619 ? -35.301 -13.043 17.866 1.00 89.44 619 ILE A CA 1
ATOM 4835 C C . ILE A 1 619 ? -36.064 -13.921 18.869 1.00 89.44 619 ILE A C 1
ATOM 4837 O O . ILE A 1 619 ? -36.847 -13.393 19.667 1.00 89.44 619 ILE A O 1
ATOM 4841 N N . PRO A 1 620 ? -35.888 -15.254 18.835 1.00 89.06 620 PRO A N 1
ATOM 4842 C CA . PRO A 1 620 ? -36.583 -16.150 19.749 1.00 89.06 620 PRO A CA 1
ATOM 4843 C C . PRO A 1 620 ? -36.071 -16.005 21.195 1.00 89.06 620 PRO A C 1
ATOM 4845 O O . PRO A 1 620 ? -34.916 -15.635 21.403 1.00 89.06 620 PRO A O 1
ATOM 4848 N N . PRO A 1 621 ? -36.904 -16.324 22.202 1.00 91.44 621 PRO A N 1
ATOM 4849 C CA . PRO A 1 621 ? -36.472 -16.385 23.596 1.00 91.44 621 PRO A CA 1
ATOM 4850 C C . PRO A 1 621 ? -35.429 -17.484 23.821 1.00 91.44 621 PRO A C 1
ATOM 4852 O O . PRO A 1 621 ? -35.485 -18.546 23.196 1.00 91.44 621 PRO A O 1
ATOM 4855 N N . GLY A 1 622 ? -34.522 -17.252 24.769 1.00 87.31 622 GLY A N 1
ATOM 4856 C CA . GLY A 1 622 ? -33.489 -18.205 25.175 1.00 87.31 622 GLY A CA 1
ATOM 4857 C C . GLY A 1 622 ? -32.255 -18.226 24.272 1.00 87.31 622 GLY A C 1
ATOM 4858 O O . GLY A 1 622 ? -31.520 -19.210 24.290 1.00 87.31 622 GLY A O 1
ATOM 4859 N N . VAL A 1 623 ? -32.031 -17.177 23.474 1.00 88.31 623 VAL A N 1
ATOM 4860 C CA . VAL A 1 623 ? -30.763 -17.005 22.751 1.00 88.31 623 VAL A CA 1
ATOM 4861 C C . VAL A 1 623 ? -29.651 -16.605 23.719 1.00 88.31 623 VAL A C 1
ATOM 4863 O O . VAL A 1 623 ? -29.875 -15.834 24.648 1.00 88.31 623 VAL A O 1
ATOM 4866 N N . GLU A 1 624 ? -28.444 -17.114 23.497 1.00 86.88 624 GLU A N 1
ATOM 4867 C CA . GLU A 1 624 ? -27.260 -16.777 24.291 1.00 86.88 624 GLU A CA 1
ATOM 4868 C C . GLU A 1 624 ? -26.225 -16.033 23.432 1.00 86.88 624 GLU A C 1
ATOM 4870 O O . GLU A 1 624 ? -26.210 -16.199 22.205 1.00 86.88 624 GLU A O 1
ATOM 4875 N N . PRO A 1 625 ? -25.324 -15.244 24.045 1.00 81.62 625 PRO A N 1
ATOM 4876 C CA . PRO A 1 625 ? -24.204 -14.647 23.329 1.00 81.62 625 PRO A CA 1
ATOM 4877 C C . PRO A 1 625 ? -23.394 -15.702 22.557 1.00 81.62 625 PRO A C 1
ATOM 4879 O O . PRO A 1 625 ? -23.044 -16.753 23.094 1.00 81.62 625 PRO A O 1
ATOM 4882 N N . GLY A 1 626 ? -23.102 -15.424 21.287 1.00 76.44 626 GLY A N 1
ATOM 4883 C CA . GLY A 1 626 ? -22.446 -16.343 20.352 1.00 76.44 626 GLY A CA 1
ATOM 4884 C C . GLY A 1 626 ? -23.400 -17.243 19.557 1.00 76.44 626 GLY A C 1
ATOM 4885 O O . GLY A 1 626 ? -22.965 -17.904 18.613 1.00 76.44 626 GLY A O 1
ATOM 4886 N N . MET A 1 627 ? -24.701 -17.267 19.874 1.00 87.38 627 MET A N 1
ATOM 4887 C CA . MET A 1 627 ? -25.695 -17.936 19.028 1.00 87.38 627 MET A CA 1
ATOM 4888 C C . MET A 1 627 ? -25.978 -17.129 17.756 1.00 87.38 627 MET A C 1
ATOM 4890 O O . MET A 1 627 ? -25.918 -15.899 17.752 1.00 87.38 627 MET A O 1
ATOM 4894 N N . ARG A 1 628 ? -26.326 -17.832 16.669 1.00 87.75 628 ARG A N 1
ATOM 4895 C CA . ARG A 1 628 ? -26.677 -17.227 15.378 1.00 87.75 628 ARG A CA 1
ATOM 4896 C C . ARG A 1 628 ? -28.114 -17.540 14.979 1.00 87.75 628 ARG A C 1
ATOM 4898 O O . ARG A 1 628 ? -28.495 -18.706 14.889 1.00 87.75 628 ARG A O 1
ATOM 4905 N N . VAL A 1 629 ? -28.888 -16.502 14.674 1.00 87.00 629 VAL A N 1
ATOM 4906 C CA . VAL A 1 629 ? -30.248 -16.603 14.131 1.00 87.00 629 VAL A CA 1
ATOM 4907 C C . VAL A 1 629 ? -30.193 -16.377 12.623 1.00 87.00 629 VAL A C 1
ATOM 4909 O O . VAL A 1 629 ? -29.748 -15.329 12.170 1.00 87.00 629 VAL A O 1
ATOM 4912 N N . ARG A 1 630 ? -30.640 -17.355 11.832 1.00 89.38 630 ARG A N 1
ATOM 4913 C CA . ARG A 1 630 ? -30.668 -17.260 10.364 1.00 89.38 630 ARG A CA 1
ATOM 4914 C C . ARG A 1 630 ? -32.000 -16.689 9.884 1.00 89.38 630 ARG A C 1
ATOM 4916 O O . ARG A 1 630 ? -33.058 -17.244 10.170 1.00 89.38 630 ARG A O 1
ATOM 4923 N N . LEU A 1 631 ? -31.925 -15.640 9.083 1.00 84.75 631 LEU A N 1
ATOM 4924 C CA . LEU A 1 631 ? -33.019 -15.005 8.368 1.00 84.75 631 LEU A CA 1
ATOM 4925 C C . LEU A 1 631 ? -32.848 -15.264 6.876 1.00 84.75 631 LEU A C 1
ATOM 4927 O O . LEU A 1 631 ? -31.957 -14.723 6.221 1.00 84.75 631 LEU A O 1
ATOM 4931 N N . LYS A 1 632 ? -33.696 -16.148 6.358 1.00 85.38 632 LYS A N 1
ATOM 4932 C CA . LYS A 1 632 ? -33.542 -16.674 5.008 1.00 85.38 632 LYS A CA 1
ATOM 4933 C C . LYS A 1 632 ? -33.839 -15.612 3.942 1.00 85.38 632 LYS A C 1
ATOM 4935 O O . LYS A 1 632 ? -34.905 -15.006 3.998 1.00 85.38 632 LYS A O 1
ATOM 4940 N N . GLY A 1 633 ? -32.949 -15.452 2.965 1.00 79.00 633 GLY A N 1
ATOM 4941 C CA . GLY A 1 633 ? -33.131 -14.593 1.791 1.00 79.00 633 GLY A CA 1
ATOM 4942 C C . GLY A 1 633 ? -33.166 -13.094 2.085 1.00 79.00 633 GLY A C 1
ATOM 4943 O O . GLY A 1 633 ? -33.746 -12.336 1.317 1.00 79.00 633 GLY A O 1
ATOM 4944 N N . LEU A 1 634 ? -32.624 -12.670 3.226 1.00 79.25 634 LEU A N 1
ATOM 4945 C CA . LEU A 1 634 ? -32.661 -11.275 3.663 1.00 79.25 634 LEU A CA 1
ATOM 4946 C C . LEU A 1 634 ? -31.293 -10.584 3.606 1.00 79.25 634 LEU A C 1
ATOM 4948 O O . LEU A 1 634 ? -31.198 -9.437 4.016 1.00 79.25 634 LEU A O 1
ATOM 4952 N N . ALA A 1 635 ? -30.241 -11.241 3.114 1.00 74.44 635 ALA A N 1
ATOM 4953 C CA . ALA A 1 635 ? -28.933 -10.620 2.914 1.00 74.44 635 ALA A CA 1
ATOM 4954 C C . ALA A 1 635 ? -28.801 -10.005 1.507 1.00 74.44 635 ALA A C 1
ATOM 4956 O O . ALA A 1 635 ? -29.726 -9.372 0.991 1.00 74.44 635 ALA A O 1
ATOM 4957 N N . ILE A 1 636 ? -27.619 -10.121 0.896 1.00 71.69 636 ILE A N 1
ATOM 4958 C CA . ILE A 1 636 ? -27.361 -9.571 -0.435 1.00 71.69 636 ILE A CA 1
ATOM 4959 C C . ILE A 1 636 ? -28.287 -10.302 -1.416 1.00 71.69 636 ILE A C 1
ATOM 4961 O O . ILE A 1 636 ? -28.338 -11.529 -1.366 1.00 71.69 636 ILE A O 1
ATOM 4965 N N . PRO A 1 637 ? -29.029 -9.599 -2.289 1.00 69.88 637 PRO A N 1
ATOM 4966 C CA . PRO A 1 637 ? -29.969 -10.248 -3.185 1.00 69.88 637 PRO A CA 1
ATOM 4967 C C . PRO A 1 637 ? -29.248 -11.044 -4.266 1.00 69.88 637 PRO A C 1
ATOM 4969 O O . PRO A 1 637 ? -28.184 -10.644 -4.758 1.00 69.88 637 PRO A O 1
ATOM 4972 N N . GLY A 1 638 ? -29.875 -12.137 -4.681 1.00 69.38 638 GLY A N 1
ATOM 4973 C CA . GLY A 1 638 ? -29.464 -12.880 -5.854 1.00 69.38 638 GLY A CA 1
ATOM 4974 C C . GLY A 1 638 ? -29.691 -12.060 -7.121 1.00 69.38 638 GLY A C 1
ATOM 4975 O O . GLY A 1 638 ? -30.556 -11.183 -7.206 1.00 69.38 638 GLY A O 1
ATOM 4976 N N . ARG A 1 639 ? -28.890 -12.321 -8.152 1.00 73.56 639 ARG A N 1
ATOM 4977 C CA . ARG A 1 639 ? -29.037 -11.701 -9.475 1.00 73.56 639 ARG A CA 1
ATOM 4978 C C . ARG A 1 639 ? -29.585 -12.708 -10.470 1.00 73.56 639 ARG A C 1
ATOM 4980 O O . ARG A 1 639 ? -29.331 -13.903 -10.368 1.00 73.56 639 ARG A O 1
ATOM 4987 N N . ASN A 1 640 ? -30.353 -12.211 -11.439 1.00 73.44 640 ASN A N 1
ATOM 4988 C CA . ASN A 1 640 ? -30.947 -12.994 -12.532 1.00 73.44 640 ASN A CA 1
ATOM 4989 C C . ASN A 1 640 ? -31.703 -14.255 -12.073 1.00 73.44 640 ASN A C 1
ATOM 4991 O O . ASN A 1 640 ? -31.622 -15.303 -12.711 1.00 73.44 640 ASN A O 1
ATOM 4995 N N . GLY A 1 641 ? -32.429 -14.160 -10.958 1.00 71.56 641 GLY A N 1
ATOM 4996 C CA . GLY A 1 641 ? -33.209 -15.273 -10.415 1.00 71.56 641 GLY A CA 1
ATOM 4997 C C . GLY A 1 641 ? -32.423 -16.251 -9.540 1.00 71.56 641 GLY A C 1
ATOM 4998 O O . GLY A 1 641 ? -32.952 -17.320 -9.247 1.00 71.56 641 GLY A O 1
ATOM 4999 N N . GLY A 1 642 ? -31.191 -15.914 -9.136 1.00 78.94 642 GLY A N 1
ATOM 5000 C CA . GLY A 1 642 ? -30.513 -16.598 -8.030 1.00 78.94 642 GLY A CA 1
ATOM 5001 C C . GLY A 1 642 ? -31.215 -16.326 -6.701 1.00 78.94 642 GLY A C 1
ATOM 5002 O O . GLY A 1 642 ? -31.929 -15.329 -6.574 1.00 78.94 642 GLY A O 1
ATOM 5003 N N . ALA A 1 643 ? -31.053 -17.227 -5.735 1.00 80.88 643 ALA A N 1
ATOM 5004 C CA . ALA A 1 643 ? -31.644 -17.070 -4.411 1.00 80.88 643 ALA A CA 1
ATOM 5005 C C . ALA A 1 643 ? -30.999 -15.889 -3.682 1.00 80.88 643 ALA A C 1
ATOM 5007 O O . ALA A 1 643 ? -29.798 -15.680 -3.800 1.00 80.88 643 ALA A O 1
ATOM 5008 N N . ASP A 1 644 ? -31.767 -15.122 -2.916 1.00 81.56 644 ASP A N 1
ATOM 5009 C CA . ASP A 1 644 ? -31.186 -14.107 -2.038 1.00 81.56 644 ASP A CA 1
ATOM 5010 C C . ASP A 1 644 ? -30.340 -14.781 -0.949 1.00 81.56 644 ASP A C 1
ATOM 5012 O O . ASP A 1 644 ? -30.694 -15.861 -0.465 1.00 81.56 644 ASP A O 1
ATOM 5016 N N . GLY A 1 645 ? -29.221 -14.156 -0.583 1.00 78.00 645 GLY A N 1
ATOM 5017 C CA . GLY A 1 645 ? -28.362 -14.649 0.487 1.00 78.00 645 GLY A CA 1
ATOM 5018 C C . GLY A 1 645 ? -29.077 -14.614 1.834 1.00 78.00 645 GLY A C 1
ATOM 5019 O O . GLY A 1 645 ? -30.025 -13.851 2.045 1.00 78.00 645 GLY A O 1
ATOM 5020 N N . ASP A 1 646 ? -28.602 -15.403 2.786 1.00 84.44 646 ASP A N 1
ATOM 5021 C CA . ASP A 1 646 ? -29.165 -15.450 4.126 1.00 84.44 646 ASP A CA 1
ATOM 5022 C C . ASP A 1 646 ? -28.456 -14.494 5.075 1.00 84.44 646 ASP A C 1
ATOM 5024 O O . ASP A 1 646 ? -27.229 -14.397 5.116 1.00 84.44 646 ASP A O 1
ATOM 5028 N N . LEU A 1 647 ? -29.242 -13.793 5.886 1.00 81.62 647 LEU A N 1
ATOM 5029 C CA . LEU A 1 647 ? -28.711 -12.949 6.941 1.00 81.62 647 LEU A CA 1
ATOM 5030 C C . LEU A 1 647 ? -28.58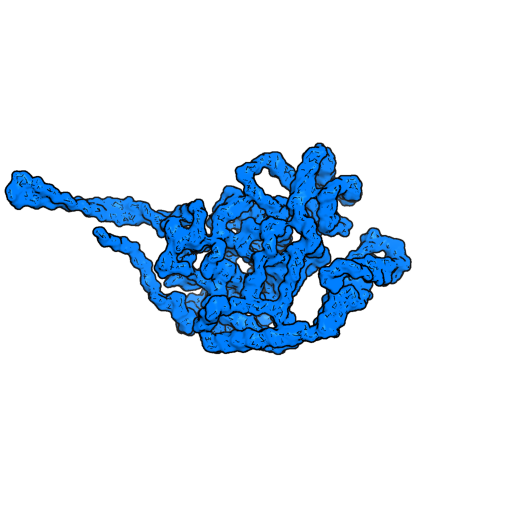6 -13.773 8.224 1.00 81.62 647 LEU A C 1
ATOM 5032 O O . LEU A 1 647 ? -29.574 -14.299 8.727 1.00 81.62 647 LEU A O 1
ATOM 5036 N N . TYR A 1 648 ? -27.393 -13.848 8.796 1.00 84.75 648 TYR A N 1
ATOM 5037 C CA . TYR A 1 648 ? -27.162 -14.411 10.120 1.00 84.75 648 TYR A CA 1
ATOM 5038 C C . TYR A 1 648 ? -27.006 -13.281 11.127 1.00 84.75 648 TYR A C 1
ATOM 5040 O O . TYR A 1 648 ? -26.134 -12.427 10.997 1.00 84.75 648 TYR A O 1
ATOM 5048 N N . ILE A 1 649 ? -27.840 -13.296 12.154 1.00 85.88 649 ILE A N 1
ATOM 5049 C CA . ILE A 1 649 ? -27.733 -12.402 13.296 1.00 85.88 649 ILE A CA 1
ATOM 5050 C C . ILE A 1 649 ? -26.951 -13.130 14.374 1.00 85.88 649 ILE A C 1
ATOM 5052 O O . ILE A 1 649 ? -27.455 -14.092 14.950 1.00 85.88 649 ILE A O 1
ATOM 5056 N N . GLU A 1 650 ? -25.732 -12.689 14.640 1.00 87.00 650 GLU A N 1
ATOM 5057 C CA . GLU A 1 650 ? -24.942 -13.152 15.773 1.00 87.00 650 GLU A CA 1
ATOM 5058 C C . GLU A 1 650 ? -25.278 -12.319 17.011 1.00 87.00 650 GLU A C 1
ATOM 5060 O O . GLU A 1 650 ? -25.243 -11.088 16.979 1.00 87.00 650 GLU A O 1
ATOM 5065 N N . ILE A 1 651 ? -25.648 -12.996 18.097 1.00 88.75 651 ILE A N 1
ATOM 5066 C CA . ILE A 1 651 ? -26.040 -12.339 19.342 1.00 88.75 651 ILE A CA 1
ATOM 5067 C C . ILE A 1 651 ? -24.786 -11.996 20.142 1.00 88.75 651 ILE A C 1
ATOM 5069 O O . ILE A 1 651 ? -24.013 -12.882 20.504 1.00 88.75 651 ILE A O 1
ATOM 5073 N N . ALA A 1 652 ? -24.602 -10.716 20.447 1.00 73.50 652 ALA A N 1
ATOM 5074 C CA . ALA A 1 652 ? -23.621 -10.244 21.414 1.00 73.50 652 ALA A CA 1
ATOM 5075 C C . ALA A 1 652 ? -24.316 -9.862 22.728 1.00 73.50 652 ALA A C 1
ATOM 5077 O O . ALA A 1 652 ? -25.494 -9.500 22.744 1.00 73.50 652 ALA A O 1
ATOM 5078 N N . ALA A 1 653 ? -23.578 -9.934 23.836 1.00 74.94 653 ALA A N 1
ATOM 5079 C CA . ALA A 1 653 ? -24.051 -9.392 25.104 1.00 74.94 653 ALA A CA 1
ATOM 5080 C C . ALA A 1 653 ? -24.106 -7.858 25.004 1.00 74.94 653 ALA A C 1
ATOM 5082 O O . ALA A 1 653 ? -23.088 -7.243 24.680 1.00 74.94 653 ALA A O 1
ATOM 5083 N N . GLY A 1 654 ? -25.290 -7.279 25.224 1.00 54.78 654 GLY A N 1
ATOM 5084 C CA . GLY A 1 654 ? -25.536 -5.833 25.196 1.00 54.78 654 GLY A CA 1
ATOM 5085 C C . GLY A 1 654 ? -25.535 -5.151 26.548 1.00 54.78 654 GLY A C 1
ATOM 5086 O O . GLY A 1 654 ? -25.752 -5.838 27.575 1.00 54.78 654 GLY A O 1
#

Foldseek 3Di:
DPPPDDPPDPPLDPCLPFCVLVDLPVLVVVLVVPPPDDLLLQAWFWDFQFSVPGTDIFHGQFAEEEAAAPPDPLDCCQFGLLLRLLAHLAAEEAEDQDCQSVQLRVLRLVVQAAEEEEELLLDDDQFLHHYFFAALLQLLLDLVLLLLLLLQLLLLLDQDDPDDDPLNVVLSNLLSLLRSLLSNLCNVVVHGVVVSLCCLVVVPCPPPLVVSLVVCVVVVVVVNNCSSVVLSPDPPVSNNSSSVSNNSSCVSVVNVSSRVSNPPGDDDLLCQLQFAFDPDDPCVLDVDCSALVVSCCSVSSHPPDSRGRHYYYYYHYNQAQSCQSVLQSVVSSNLVSLQVNCVVCVVVVHDRPAAYEHSYQPQLGRHPRQCVLVVLVVGPSSYHYHHYHNFLVSLCSSHNPSSVCVVVSRQKYKAAAADPPLVRLVVVLPLLPKDKDWDKDWDWDWDDDPDDDDIDIDIDIDIDIDIGGPADSCCRHQNDPVCNQWIWMDGHPDSHIGTGHTDRLLARQSNLSSSLVSLLVCPVVHCPPSVSSLSRNHRPNCPPNCPRVVSYDPVSSVSVCVSVVCSVVSSVVSQLDWFEAAEEEDEDADEPVCQAQWDWDWDFAPADVDGDDIDTDTGHHNDDQQDWDKDFLPHHHIPNPHGRHIYIYGYHHD

Secondary structure (DSSP, 8-state):
------PPP----TTTTTTTTT-TTHHHHHHTTTTT--GGGTT--EEEEETTTEEEEPPTT--EEEE--TT-SS-HIIIIIHHHHHH-SS-EEEEESSTHHHHHHHHHHTTTS-EEEE-TT-PPPPTTSEEP---TTTT-SSHHHHHHHHHHHHHHTPPPPS---HHHHHHHHHHHHHHHHHHHHHHHHT--HHHHHHHHHTT-IIIIIHHHHHHHHHTT-HHHHHHHHHHHHS-HHHHHHHHHHHHHHHGGGGSHHHHHTTSS----HHHHHH-B---S-GGGG-SSTTSHHHHHHHTTSS-S---SB--EEEEE-S-HHHHHHHHHHHHHHHHHHHHHHHHHHHHTT------EEEEETTTTTTS--TTHHHHHHH--SSEEEEEEES-HHHHHHHHGGGGGGHHHHSSEEEE-S----HHHHHHHHHHT-EEEEEEEEEEEEEEE-SSTT-EEEEEEEEEEEEEEESS-HHHHHH-BTTBTTEEEEEETT-SSPEEEE---TTT-HHHHHHHHHHHHHTTTT-TTT-GGGGGSPPP---TTTTTTGGGS-HHHHHHHHHHHHHHHHHHHHHHTS-BPPPPEEEEEEE-HHHHHH-EEEEEEE-SSS-S-EEEEEEEPTT--TT-EEEETT-SSPPBTTPPPPPEEEEEEE-

Organism: NCBI:txid1287878

Radius of gyration: 30.22 Å; chains: 1; bounding box: 104×69×83 Å